Protein AF-A0A3D2UQL1-F1 (afdb_monomer_lite)

Sequence (509 aa):
MKNFVKQFSIFEILLTITILGIHIQASLADAYTFPNYWFKRDDAYYYFKVAQNITEGYGSTFDGINSTNGYHPLWMLICIPIFALARFDVILPLRVLLVVISLMQATTAVLLYRLIKKHLSHAVAILAATFWSFNFYIHQTVYQMGLETPIAALAIVYLVYKLSQFEEIWRTEKVSLKQIAWLGFLSAIVMFSRLDLIFLAVIIGVWILFRGTPIRYLLPLDILIILISMTSSVILRVGFSAYNTTYASSAVEATVIAVIVKTLSLYFFFTYQHRANSILKNVLNIFYATIISSAITAGIYLLLLQIGVGENFPRSAFALDFGISLLLFTALRLTFHLFTNPGIRQAETPLVQFKSNIKTWFNEGLAFYGVLGGLLIIYMLFNHLAFGTSSPVSGQIKRWWGTLPNSAYERPTSDWHSYFGTGTTEITAWEPFTEIFWFSSNYLRPLLPGADKYDERFYAVIVIFTVFGFILFWFNKQKTTQKLTRLGFIPLIAGSGIQLLSYTATAYG

Radius of gyration: 24.31 Å; chains: 1; bounding box: 60×68×68 Å

Foldseek 3Di:
DPPPVVVDDPLLVVLLCVLLVVLLVLLPDDPVVNCVQFQVDVVLVQLLQQLLCCLVVLHRDNPSPAHFPQAQQVLSVVNNVLSNCCVPPVSRSVSVLSSVLSNLLSLLLRLQLVLCVVQHNNVVSSVVSCCCRPPPVNCVPQRRNNGLNSQLSSLVSVLLSLLLVVLVDVVPHPDDLVSLLVSLQSQLSNCSSPVLLVLLLVLVLQLVLQPPWLSNQQLLVLLLLLLCLQLVLQCVVPNPVCLLQANLVLSVVLSVLLSVLLVVLCLQLCLRWAPQDDLVSNLVSLLRSLVVSLVVSLVVQVVCVVVVNGGDGDSCSSVSSSVSSSVSSSVSSVLVNLLGDPPDGDPDRSVRVCVVCVVVSVSSSCSNCVSNVVVLVVQQVVCCVRNVGSDGPNQVVQLVQLNDPDHPDAHADRDDCQLQLLDDPHRVLCPPVNVVLLVVLVVCCVVPPDPVCSVVSSVVSVVVVVVVVVVVCSVVSVSNVSSCSSSVVSSVVSSSSVSSNVQNSSSGD

Structure (mmCIF, N/CA/C/O backbone):
data_AF-A0A3D2UQL1-F1
#
_entry.id   AF-A0A3D2UQL1-F1
#
loop_
_atom_site.group_PDB
_atom_site.id
_atom_site.type_symbol
_atom_site.label_atom_id
_atom_site.label_alt_id
_atom_site.label_comp_id
_atom_site.label_asym_id
_atom_site.label_entity_id
_atom_site.label_seq_id
_atom_site.pdbx_PDB_ins_code
_atom_site.Cartn_x
_atom_site.Cartn_y
_atom_site.Cartn_z
_atom_site.occupancy
_atom_site.B_iso_or_equiv
_atom_site.auth_seq_id
_atom_site.auth_comp_id
_atom_site.auth_asym_id
_atom_site.auth_atom_id
_atom_site.pdbx_PDB_model_num
ATOM 1 N N . MET A 1 1 ? -11.009 -37.629 -14.830 1.00 40.75 1 MET A N 1
ATOM 2 C CA . MET A 1 1 ? -10.812 -36.206 -15.191 1.00 40.75 1 MET A CA 1
ATOM 3 C C . MET A 1 1 ? -12.145 -35.471 -15.081 1.00 40.75 1 MET A C 1
ATOM 5 O O . MET A 1 1 ? -13.013 -35.686 -15.913 1.00 40.75 1 MET A O 1
ATOM 9 N N . LYS A 1 2 ? -12.364 -34.655 -14.038 1.00 40.00 2 LYS A N 1
ATOM 10 C CA . LYS A 1 2 ? -13.497 -33.707 -14.027 1.00 40.00 2 LYS A CA 1
ATOM 11 C C . LYS A 1 2 ? -13.265 -32.716 -15.175 1.00 40.00 2 LYS A C 1
ATOM 13 O O . LYS A 1 2 ? -12.179 -32.150 -15.227 1.00 40.00 2 LYS A O 1
ATOM 18 N N . ASN A 1 3 ? -14.233 -32.542 -16.081 1.00 44.03 3 ASN A N 1
ATOM 19 C CA . ASN A 1 3 ? -14.129 -31.635 -17.234 1.00 44.03 3 ASN A CA 1
ATOM 20 C C . ASN A 1 3 ? -13.579 -30.266 -16.809 1.00 44.03 3 ASN A C 1
ATOM 22 O O . ASN A 1 3 ? -14.280 -29.502 -16.147 1.00 44.03 3 ASN A O 1
ATOM 26 N N . PHE A 1 4 ? -12.343 -29.965 -17.210 1.00 50.16 4 PHE A N 1
ATOM 27 C CA . PHE A 1 4 ? -11.641 -28.709 -16.924 1.00 50.16 4 PHE A CA 1
ATOM 28 C C . PHE A 1 4 ? -12.469 -27.485 -17.358 1.00 50.16 4 PHE A C 1
ATOM 30 O O . PHE A 1 4 ? -12.540 -26.485 -16.651 1.00 50.16 4 PHE A O 1
ATOM 37 N N . VAL A 1 5 ? -13.230 -27.629 -18.448 1.00 49.44 5 VAL A N 1
ATOM 38 C CA . VAL A 1 5 ? -14.139 -26.607 -18.992 1.00 49.44 5 VAL A CA 1
ATOM 39 C C . VAL A 1 5 ? -15.311 -26.277 -18.053 1.00 49.44 5 VAL A C 1
ATOM 41 O O . VAL A 1 5 ? -15.760 -25.139 -18.028 1.00 49.44 5 VAL A O 1
ATOM 44 N N . LYS A 1 6 ? -15.780 -27.208 -17.202 1.00 53.53 6 LYS A N 1
ATOM 45 C CA . LYS A 1 6 ? -16.869 -26.922 -16.239 1.00 53.53 6 LYS A CA 1
ATOM 46 C C . LYS A 1 6 ? -16.432 -26.028 -15.069 1.00 53.53 6 LYS A C 1
ATOM 48 O O . LYS A 1 6 ? -17.283 -25.621 -14.283 1.00 53.53 6 LYS A O 1
ATOM 53 N N . GLN A 1 7 ? -15.134 -25.749 -14.917 1.00 69.06 7 GLN A N 1
ATOM 54 C CA . GLN A 1 7 ? -14.621 -24.893 -13.842 1.00 69.06 7 GLN A CA 1
ATOM 55 C C . GLN A 1 7 ? -14.638 -23.398 -14.189 1.00 69.06 7 GLN A C 1
ATOM 57 O O . GLN A 1 7 ? -14.557 -22.579 -13.275 1.00 69.06 7 GLN A O 1
ATOM 62 N N . PHE A 1 8 ? -14.761 -23.039 -15.469 1.00 78.88 8 PHE A N 1
ATOM 63 C CA . PHE A 1 8 ? -14.737 -21.652 -15.934 1.00 78.88 8 PHE A CA 1
ATOM 64 C C . PHE A 1 8 ? -16.115 -21.239 -16.445 1.00 78.88 8 PHE A C 1
ATOM 66 O O . PHE A 1 8 ? -16.754 -21.967 -17.204 1.00 78.88 8 PHE A O 1
ATOM 73 N N . SER A 1 9 ? -16.593 -20.064 -16.031 1.00 87.94 9 SER A N 1
ATOM 74 C CA . SER A 1 9 ? -17.793 -19.487 -16.641 1.00 87.94 9 SER A CA 1
ATOM 75 C C . SER A 1 9 ? -17.505 -18.999 -18.065 1.00 87.94 9 SER A C 1
ATOM 77 O O . SER A 1 9 ? -16.378 -18.625 -18.382 1.00 87.94 9 SER A O 1
ATOM 79 N N . ILE A 1 10 ? -18.534 -18.954 -18.921 1.00 92.69 10 ILE A N 1
ATOM 80 C CA . ILE A 1 10 ? -18.420 -18.413 -20.290 1.00 92.69 10 ILE A CA 1
ATOM 81 C C . ILE A 1 10 ? -17.827 -16.997 -20.262 1.00 92.69 10 ILE A C 1
ATOM 83 O O . ILE A 1 10 ? -16.963 -16.676 -21.070 1.00 92.69 10 ILE A O 1
ATOM 87 N N . PHE A 1 11 ? -18.226 -16.184 -19.279 1.00 94.56 11 PHE A N 1
ATOM 88 C CA . PHE A 1 11 ? -17.666 -14.851 -19.067 1.00 94.56 11 PHE A CA 1
ATOM 89 C C . PHE A 1 11 ? -16.145 -14.869 -18.845 1.00 94.56 11 PHE A C 1
ATOM 91 O O . PHE A 1 11 ? -15.446 -14.072 -19.456 1.00 94.56 11 PHE A O 1
ATOM 98 N N . GLU A 1 12 ? -15.613 -15.783 -18.023 1.00 95.25 12 GLU A N 1
ATOM 99 C CA . GLU A 1 12 ? -14.162 -15.884 -17.775 1.00 95.25 12 GLU A CA 1
ATOM 100 C C . GLU A 1 12 ? -13.383 -16.233 -19.045 1.00 95.25 12 GLU A C 1
ATOM 102 O O . GLU A 1 12 ? -12.318 -15.665 -19.294 1.00 95.25 12 GLU A O 1
ATOM 107 N N . ILE A 1 13 ? -13.926 -17.153 -19.847 1.00 95.88 13 ILE A N 1
ATOM 108 C CA . ILE A 1 13 ? -13.324 -17.582 -21.112 1.00 95.88 13 ILE A CA 1
ATOM 109 C C . ILE A 1 13 ? -13.318 -16.417 -22.103 1.00 95.88 13 ILE A C 1
ATOM 111 O O . ILE A 1 13 ? -12.262 -16.079 -22.630 1.00 95.88 13 ILE A O 1
ATOM 115 N N . LEU A 1 14 ? -14.469 -15.771 -22.313 1.00 97.00 14 LEU A N 1
ATOM 116 C CA . LEU A 1 14 ? -14.586 -14.632 -23.225 1.00 97.00 14 LEU A CA 1
ATOM 117 C C . LEU A 1 14 ? -13.691 -13.468 -22.794 1.00 97.00 14 LEU A C 1
ATOM 119 O O . LEU A 1 14 ? -12.970 -12.929 -23.623 1.00 97.00 14 LEU A O 1
ATOM 123 N N . LEU A 1 15 ? -13.677 -13.120 -21.504 1.00 96.88 15 LEU A N 1
ATOM 124 C CA . LEU A 1 15 ? -12.827 -12.051 -20.980 1.00 96.88 15 LEU A CA 1
ATOM 125 C C . LEU A 1 15 ? -11.344 -12.339 -21.244 1.00 96.88 15 LEU A C 1
ATOM 127 O O . LEU A 1 15 ? -10.620 -11.469 -21.720 1.00 96.88 15 LEU A O 1
ATOM 131 N N . THR A 1 16 ? -10.908 -13.573 -20.982 1.00 97.50 16 THR A N 1
ATOM 132 C CA . THR A 1 16 ? -9.519 -13.996 -21.201 1.00 97.50 16 THR A CA 1
ATOM 133 C C . THR A 1 16 ? -9.155 -13.955 -22.682 1.00 97.50 16 THR A C 1
ATOM 135 O O . THR A 1 16 ? -8.128 -13.383 -23.034 1.00 97.50 16 THR A O 1
ATOM 138 N N . ILE A 1 17 ? -10.000 -14.506 -23.559 1.00 97.56 17 ILE A N 1
ATOM 139 C CA . ILE A 1 17 ? -9.768 -14.494 -25.010 1.00 97.56 17 ILE A CA 1
ATOM 140 C C . ILE A 1 17 ? -9.691 -13.058 -25.533 1.00 97.56 17 ILE A C 1
ATOM 142 O O . ILE A 1 17 ? -8.795 -12.758 -26.313 1.00 97.56 17 ILE A O 1
ATOM 146 N N . THR A 1 18 ? -10.572 -12.161 -25.083 1.00 97.75 18 THR A N 1
ATOM 147 C CA . THR A 1 18 ? -10.558 -10.754 -25.505 1.00 97.75 18 THR A CA 1
ATOM 148 C C . THR A 1 18 ? -9.273 -10.048 -25.077 1.00 97.75 18 THR A C 1
ATOM 150 O O . THR A 1 18 ? -8.628 -9.414 -25.909 1.00 97.75 18 THR A O 1
ATOM 153 N N . ILE A 1 19 ? -8.860 -10.184 -23.808 1.00 97.50 19 ILE A N 1
ATOM 154 C CA . ILE A 1 19 ? -7.620 -9.570 -23.306 1.00 97.50 19 ILE A CA 1
ATOM 155 C C . ILE A 1 19 ? -6.417 -10.096 -24.094 1.00 97.50 19 ILE A C 1
ATOM 157 O O . ILE A 1 19 ? -5.644 -9.303 -24.630 1.00 97.50 19 ILE A O 1
ATOM 161 N N . LEU A 1 20 ? -6.278 -11.420 -24.208 1.00 97.50 20 LEU A N 1
ATOM 162 C CA . LEU A 1 20 ? -5.158 -12.033 -24.922 1.00 97.50 20 LEU A CA 1
ATOM 163 C C . LEU A 1 20 ? -5.172 -11.672 -26.409 1.00 97.50 20 LEU A C 1
ATOM 165 O O . LEU A 1 20 ? -4.126 -11.355 -26.955 1.00 97.50 20 LEU A O 1
ATOM 169 N N . GLY A 1 21 ? -6.337 -11.661 -27.057 1.00 97.06 21 GLY A N 1
ATOM 170 C CA . GLY A 1 21 ? -6.474 -11.316 -28.471 1.00 97.06 21 GLY A CA 1
ATOM 171 C C . GLY A 1 21 ? -5.978 -9.905 -28.783 1.00 97.06 21 GLY A C 1
ATOM 172 O O . GLY A 1 21 ? -5.185 -9.736 -29.707 1.00 97.06 21 GLY A O 1
ATOM 173 N N . ILE A 1 22 ? -6.369 -8.913 -27.973 1.00 94.81 22 ILE A N 1
ATOM 174 C CA . ILE A 1 22 ? -5.918 -7.518 -28.121 1.00 94.81 22 ILE A CA 1
ATOM 175 C C . ILE A 1 22 ? -4.392 -7.421 -27.968 1.00 94.81 22 ILE A C 1
ATOM 177 O O . ILE A 1 22 ? -3.718 -6.796 -28.785 1.00 94.81 22 ILE A O 1
ATOM 181 N N . HIS A 1 23 ? -3.828 -8.067 -26.946 1.00 95.38 23 HIS A N 1
ATOM 182 C CA . HIS A 1 23 ? -2.392 -7.990 -26.667 1.00 95.38 23 HIS A CA 1
ATOM 183 C C . HIS A 1 23 ? -1.550 -8.780 -27.666 1.00 95.38 23 HIS A C 1
ATOM 185 O O . HIS A 1 23 ? -0.476 -8.326 -28.046 1.00 95.38 23 HIS A O 1
ATOM 191 N N . ILE A 1 24 ? -2.034 -9.934 -28.132 1.00 95.62 24 ILE A N 1
ATOM 192 C CA . ILE A 1 24 ? -1.374 -10.717 -29.179 1.00 95.62 24 ILE A CA 1
ATOM 193 C C . ILE A 1 24 ? -1.373 -9.918 -30.480 1.00 95.62 24 ILE A C 1
ATOM 195 O O . ILE A 1 24 ? -0.317 -9.785 -31.091 1.00 95.62 24 ILE A O 1
ATOM 199 N N . GLN A 1 25 ? -2.501 -9.313 -30.868 1.00 94.75 25 GLN A N 1
ATOM 200 C CA . GLN A 1 25 ? -2.554 -8.432 -32.035 1.00 94.75 25 GLN A CA 1
ATOM 201 C C . GLN A 1 25 ? -1.548 -7.278 -31.901 1.00 94.75 25 GLN A C 1
ATOM 203 O O . GLN A 1 25 ? -0.772 -7.033 -32.823 1.00 94.75 25 GLN A O 1
ATOM 208 N N . ALA A 1 26 ? -1.509 -6.608 -30.746 1.00 93.19 26 ALA A N 1
ATOM 209 C CA . ALA A 1 26 ? -0.534 -5.554 -30.483 1.00 93.19 26 ALA A CA 1
ATOM 210 C C . ALA A 1 26 ? 0.912 -6.074 -30.561 1.00 93.19 26 ALA A C 1
ATOM 212 O O . ALA A 1 26 ? 1.758 -5.433 -31.176 1.00 93.19 26 ALA A O 1
ATOM 213 N N . SER A 1 27 ? 1.188 -7.267 -30.025 1.00 93.50 27 SER A N 1
ATOM 214 C CA . SER A 1 27 ? 2.505 -7.917 -30.079 1.00 93.50 27 SER A CA 1
ATOM 215 C C . SER A 1 27 ? 2.946 -8.294 -31.489 1.00 93.50 27 SER A C 1
ATOM 217 O O . SER A 1 27 ? 4.121 -8.581 -31.674 1.00 93.50 27 SER A O 1
ATOM 219 N N . LEU A 1 28 ? 2.039 -8.305 -32.472 1.00 93.69 28 LEU A N 1
ATOM 220 C CA . LEU A 1 28 ? 2.313 -8.582 -33.883 1.00 93.69 28 LEU A CA 1
ATOM 221 C C . LEU A 1 28 ? 2.521 -7.307 -34.716 1.00 93.69 28 LEU A C 1
ATOM 223 O O . LEU A 1 28 ? 2.879 -7.418 -35.886 1.00 93.69 28 LEU A O 1
ATOM 227 N N . ALA A 1 29 ? 2.371 -6.112 -34.128 1.00 92.69 29 ALA A N 1
ATOM 228 C CA . ALA A 1 29 ? 2.650 -4.845 -34.806 1.00 92.69 29 ALA A CA 1
ATOM 229 C C . ALA A 1 29 ? 4.095 -4.777 -35.335 1.00 92.69 29 ALA A C 1
ATOM 231 O O . ALA A 1 29 ? 4.982 -5.503 -34.872 1.00 92.69 29 ALA A O 1
ATOM 232 N N . ASP A 1 30 ? 4.347 -3.919 -36.321 1.00 91.94 30 ASP A N 1
ATOM 233 C CA . ASP A 1 30 ? 5.688 -3.755 -36.876 1.00 91.94 30 ASP A CA 1
ATOM 234 C C . ASP A 1 30 ? 6.673 -3.201 -35.826 1.00 91.94 30 ASP A C 1
ATOM 236 O O . ASP A 1 30 ? 6.288 -2.605 -34.816 1.00 91.94 30 ASP A O 1
ATOM 240 N N . ALA A 1 31 ? 7.964 -3.435 -36.060 1.00 87.50 31 ALA A N 1
ATOM 241 C CA . ALA A 1 31 ? 9.033 -3.088 -35.126 1.00 87.50 31 ALA A CA 1
ATOM 242 C C . ALA A 1 31 ? 9.153 -1.581 -34.840 1.00 87.50 31 ALA A C 1
ATOM 244 O O . ALA A 1 31 ? 9.694 -1.215 -33.800 1.00 87.50 31 ALA A O 1
ATOM 245 N N . TYR A 1 32 ? 8.652 -0.720 -35.730 1.00 86.12 32 TYR A N 1
ATOM 246 C CA . TYR A 1 32 ? 8.665 0.726 -35.536 1.00 86.12 32 TYR A CA 1
ATOM 247 C C . TYR A 1 32 ? 7.460 1.175 -34.704 1.00 86.12 32 TYR A C 1
ATOM 249 O O . TYR A 1 32 ? 7.600 1.915 -33.734 1.00 86.12 32 TYR A O 1
ATOM 257 N N . THR A 1 33 ? 6.265 0.695 -35.033 1.00 86.75 33 THR A N 1
ATOM 258 C CA . THR A 1 33 ? 5.026 1.058 -34.336 1.00 86.75 33 THR A CA 1
ATOM 259 C C . THR A 1 33 ? 4.985 0.522 -32.909 1.00 86.75 33 THR A C 1
ATOM 261 O O . THR A 1 33 ? 4.559 1.227 -31.999 1.00 86.75 33 THR A O 1
ATOM 264 N N . PHE A 1 34 ? 5.438 -0.710 -32.681 1.00 89.75 34 PHE A N 1
ATOM 265 C CA . PHE A 1 34 ? 5.281 -1.385 -31.395 1.00 89.75 34 PHE A CA 1
ATOM 266 C C . PHE A 1 34 ? 5.810 -0.586 -30.178 1.00 89.75 34 PHE A C 1
ATOM 268 O O . PHE A 1 34 ? 4.998 -0.237 -29.311 1.00 89.75 34 PHE A O 1
ATOM 275 N N . PRO A 1 35 ? 7.109 -0.225 -30.104 1.00 84.94 35 PRO A N 1
ATOM 276 C CA . PRO A 1 35 ? 7.663 0.506 -28.959 1.00 84.94 35 PRO A CA 1
ATOM 277 C C . PRO A 1 35 ? 7.168 1.961 -28.872 1.00 84.94 35 PRO A C 1
ATOM 279 O O . PRO A 1 35 ? 7.261 2.594 -27.825 1.00 84.94 35 PRO A O 1
ATOM 282 N N . ASN A 1 36 ? 6.597 2.498 -29.956 1.00 85.19 36 ASN A N 1
ATOM 283 C CA . ASN A 1 36 ? 5.980 3.824 -29.961 1.00 85.19 36 ASN A CA 1
ATOM 284 C C . ASN A 1 36 ? 4.598 3.845 -29.296 1.00 85.19 36 ASN A C 1
ATOM 286 O O . ASN A 1 36 ? 4.101 4.922 -28.975 1.00 85.19 36 ASN A O 1
ATOM 290 N N . TYR A 1 37 ? 3.959 2.691 -29.076 1.00 88.75 37 TYR A N 1
ATOM 291 C CA . TYR A 1 37 ? 2.676 2.591 -28.368 1.00 88.75 37 TYR A CA 1
ATOM 292 C C . TYR A 1 37 ? 2.784 1.850 -27.031 1.00 88.75 37 TYR A C 1
ATOM 294 O O . TYR A 1 37 ? 2.046 2.188 -26.104 1.00 88.75 37 TYR A O 1
ATOM 302 N N . TRP A 1 38 ? 3.716 0.905 -26.914 1.00 91.50 38 TRP A N 1
ATOM 303 C CA . TRP A 1 38 ? 3.960 0.091 -25.724 1.00 91.50 38 TRP A CA 1
ATOM 304 C C . TRP A 1 38 ? 5.340 0.357 -25.143 1.00 91.50 38 TRP A C 1
ATOM 306 O O . TRP A 1 38 ? 6.276 0.629 -25.882 1.00 91.50 38 TRP A O 1
ATOM 316 N N . PHE A 1 39 ? 5.475 0.245 -23.820 1.00 91.50 39 PHE A N 1
ATOM 317 C CA . PHE A 1 39 ? 6.751 0.447 -23.124 1.00 91.50 39 PHE A CA 1
ATOM 318 C C . PHE A 1 39 ? 7.359 1.833 -23.381 1.00 91.50 39 PHE A C 1
ATOM 320 O O . PHE A 1 39 ? 8.566 1.981 -23.489 1.00 91.50 39 PHE A O 1
ATOM 327 N N . LYS A 1 40 ? 6.516 2.872 -23.466 1.00 85.81 40 LYS A N 1
ATOM 328 C CA . LYS A 1 40 ? 6.937 4.259 -23.744 1.00 85.81 40 LYS A CA 1
ATOM 329 C C . LYS A 1 40 ? 7.858 4.863 -22.685 1.00 85.81 40 LYS A C 1
ATOM 331 O O . LYS A 1 40 ? 8.518 5.861 -22.953 1.00 85.81 40 LYS A O 1
ATOM 336 N N . ARG A 1 41 ? 7.827 4.321 -21.468 1.00 82.88 41 ARG A N 1
ATOM 337 C CA . ARG A 1 41 ? 8.578 4.846 -20.333 1.00 82.88 41 ARG A CA 1
ATOM 338 C C . ARG A 1 41 ? 9.991 4.273 -20.358 1.00 82.88 41 ARG A C 1
ATOM 340 O O . ARG A 1 41 ? 10.172 3.057 -20.379 1.00 82.88 41 ARG A O 1
ATOM 347 N N . ASP A 1 42 ? 10.969 5.161 -20.341 1.00 83.06 42 ASP A N 1
ATOM 348 C CA . ASP A 1 42 ? 12.400 4.857 -20.322 1.00 83.06 42 ASP A CA 1
ATOM 349 C C . ASP A 1 42 ? 12.816 3.981 -19.130 1.00 83.06 42 ASP A C 1
ATOM 351 O O . ASP A 1 42 ? 13.636 3.079 -19.305 1.00 83.06 42 ASP A O 1
ATOM 355 N N . ASP A 1 43 ? 12.180 4.146 -17.963 1.00 85.88 43 ASP A N 1
ATOM 356 C CA . ASP A 1 43 ? 12.390 3.289 -16.784 1.00 85.88 43 ASP A CA 1
ATOM 357 C C . ASP A 1 43 ? 12.301 1.789 -17.108 1.00 85.88 43 ASP A C 1
ATOM 359 O O . ASP A 1 43 ? 13.026 0.984 -16.530 1.00 85.88 43 ASP A O 1
ATOM 363 N N . ALA A 1 44 ? 11.425 1.374 -18.027 1.00 92.12 44 ALA A N 1
ATOM 364 C CA . ALA A 1 44 ? 11.294 -0.039 -18.377 1.00 92.12 44 ALA A CA 1
ATOM 365 C C . ALA A 1 44 ? 12.538 -0.561 -19.107 1.00 92.12 44 ALA A C 1
ATOM 367 O O . ALA A 1 44 ? 13.005 -1.668 -18.837 1.00 92.12 44 ALA A O 1
ATOM 368 N N . TYR A 1 45 ? 13.145 0.266 -19.961 1.00 92.81 45 TYR A N 1
ATOM 369 C CA . TYR A 1 45 ? 14.372 -0.092 -20.671 1.00 92.81 45 TYR A CA 1
ATOM 370 C C . TYR A 1 45 ? 15.570 -0.247 -19.735 1.00 92.81 45 TYR A C 1
ATOM 372 O O . TYR A 1 45 ? 16.469 -1.034 -20.037 1.00 92.81 45 TYR A O 1
ATOM 380 N N . TYR A 1 46 ? 15.557 0.404 -18.569 1.00 93.19 46 TYR A N 1
ATOM 381 C CA . TYR A 1 46 ? 16.524 0.122 -17.512 1.00 93.19 46 TYR A CA 1
ATOM 382 C C . TYR A 1 46 ? 16.473 -1.348 -17.075 1.00 93.19 46 TYR A C 1
ATOM 384 O O . TYR A 1 46 ? 17.498 -2.032 -17.062 1.00 93.19 46 TYR A O 1
ATOM 392 N N . TYR A 1 47 ? 15.274 -1.870 -16.793 1.00 94.75 47 TYR A N 1
ATOM 393 C CA . TYR A 1 47 ? 15.087 -3.278 -16.431 1.00 94.75 47 TYR A CA 1
ATOM 394 C C . TYR A 1 47 ? 15.502 -4.206 -17.568 1.00 94.75 47 TYR A C 1
ATOM 396 O O . TYR A 1 47 ? 16.182 -5.205 -17.343 1.00 94.75 47 TYR A O 1
ATOM 404 N N . PHE A 1 48 ? 15.103 -3.867 -18.791 1.00 95.44 48 PHE A N 1
ATOM 405 C CA . PHE A 1 48 ? 15.347 -4.680 -19.978 1.00 95.44 48 PHE A CA 1
ATOM 406 C C . PHE A 1 48 ? 16.839 -4.813 -20.272 1.00 95.44 48 PHE A C 1
ATOM 408 O O . PHE A 1 48 ? 17.329 -5.919 -20.505 1.00 95.44 48 PHE A O 1
ATOM 415 N N . LYS A 1 49 ? 17.577 -3.700 -20.197 1.00 95.81 49 LYS A N 1
ATOM 416 C CA . LYS A 1 49 ? 19.018 -3.692 -20.438 1.00 95.81 49 LYS A CA 1
ATOM 417 C C . LYS A 1 49 ? 19.786 -4.418 -19.337 1.00 95.81 49 LYS A C 1
ATOM 419 O O . LYS A 1 49 ? 20.676 -5.205 -19.645 1.00 95.81 49 LYS A O 1
ATOM 424 N N . VAL A 1 50 ? 19.414 -4.226 -18.070 1.00 96.56 50 VAL A N 1
ATOM 425 C CA . VAL A 1 50 ? 20.024 -4.974 -16.959 1.00 96.56 50 VAL A CA 1
ATOM 426 C C . VAL A 1 50 ? 19.758 -6.476 -17.104 1.00 96.56 50 VAL A C 1
ATOM 428 O O . VAL A 1 50 ? 20.684 -7.274 -16.981 1.00 96.56 50 VAL A O 1
ATOM 431 N N . ALA A 1 51 ? 18.528 -6.875 -17.439 1.00 97.38 51 ALA A N 1
ATOM 432 C CA . ALA A 1 51 ? 18.182 -8.272 -17.690 1.00 97.38 51 ALA A CA 1
ATOM 433 C C . ALA A 1 51 ? 19.012 -8.874 -18.836 1.00 97.38 51 ALA A C 1
ATOM 435 O O . ALA A 1 51 ? 19.543 -9.974 -18.692 1.00 97.38 51 ALA A O 1
ATOM 436 N N . GLN A 1 52 ? 19.177 -8.140 -19.941 1.00 96.62 52 GLN A N 1
ATOM 437 C CA . GLN A 1 52 ? 20.045 -8.539 -21.048 1.00 96.62 52 GLN A CA 1
ATOM 438 C C . GLN A 1 52 ? 21.497 -8.731 -20.579 1.00 96.62 52 GLN A C 1
ATOM 440 O O . GLN A 1 52 ? 22.077 -9.792 -20.803 1.00 96.62 52 GLN A O 1
ATOM 445 N N . ASN A 1 53 ? 22.067 -7.752 -19.876 1.00 96.94 53 ASN A N 1
ATOM 446 C CA . ASN A 1 53 ? 23.457 -7.796 -19.418 1.00 96.94 53 ASN A CA 1
ATOM 447 C C . ASN A 1 53 ? 23.721 -8.968 -18.453 1.00 96.94 53 ASN A C 1
ATOM 449 O O . ASN A 1 53 ? 24.763 -9.620 -18.551 1.00 96.94 53 ASN A O 1
ATOM 453 N N . ILE A 1 54 ? 22.756 -9.305 -17.588 1.00 96.88 54 ILE A N 1
ATOM 454 C CA . ILE A 1 54 ? 22.824 -10.506 -16.741 1.00 96.88 54 ILE A CA 1
ATOM 455 C C . ILE A 1 54 ? 22.949 -11.765 -17.609 1.00 96.88 54 ILE A C 1
ATOM 457 O O . ILE A 1 54 ? 23.776 -12.630 -17.322 1.00 96.88 54 ILE A O 1
ATOM 461 N N . THR A 1 55 ? 22.158 -11.873 -18.681 1.00 96.62 55 THR A N 1
ATOM 462 C CA . THR A 1 55 ? 22.165 -13.055 -19.565 1.00 96.62 55 THR A CA 1
ATOM 463 C C . THR A 1 55 ? 23.412 -13.164 -20.436 1.00 96.62 55 THR A C 1
ATOM 465 O O . THR A 1 55 ? 23.798 -14.271 -20.807 1.00 96.62 55 THR A O 1
ATOM 468 N N . GLU A 1 56 ? 24.057 -12.037 -20.735 1.00 95.19 56 GLU A N 1
ATOM 469 C CA . GLU A 1 56 ? 25.304 -11.964 -21.504 1.00 95.19 56 GLU A CA 1
ATOM 470 C C . GLU A 1 56 ? 26.556 -12.161 -20.626 1.00 95.19 56 GLU A C 1
ATOM 472 O O . GLU A 1 56 ? 27.669 -12.229 -21.140 1.00 95.19 56 GLU A O 1
ATOM 477 N N . GLY A 1 57 ? 26.387 -12.316 -19.308 1.00 95.06 57 GLY A N 1
ATOM 478 C CA . GLY A 1 57 ? 27.479 -12.596 -18.372 1.00 95.06 57 GLY A CA 1
ATOM 479 C C . GLY A 1 57 ? 28.163 -11.354 -17.797 1.00 95.06 57 GLY A C 1
ATOM 480 O O . GLY A 1 57 ? 29.111 -11.494 -17.030 1.00 95.06 57 GLY A O 1
ATOM 481 N N . TYR A 1 58 ? 27.660 -10.151 -18.089 1.00 95.31 58 TYR A N 1
ATOM 482 C CA . TYR A 1 58 ? 28.163 -8.896 -17.513 1.00 95.31 58 TYR A CA 1
ATOM 483 C C . TYR A 1 58 ? 27.702 -8.666 -16.065 1.00 95.31 58 TYR A C 1
ATOM 485 O O . TYR A 1 58 ? 28.145 -7.730 -15.404 1.00 95.31 58 TYR A O 1
ATOM 493 N N . GLY A 1 59 ? 26.815 -9.523 -15.556 1.00 94.75 59 GLY A N 1
ATOM 494 C CA . GLY A 1 59 ? 26.224 -9.373 -14.234 1.00 94.75 59 GLY A CA 1
ATOM 495 C C . GLY A 1 59 ? 25.152 -8.286 -14.201 1.00 94.75 59 GLY A C 1
ATOM 496 O O . GLY A 1 59 ? 24.607 -7.880 -15.227 1.00 94.75 59 GLY A O 1
ATOM 497 N N . SER A 1 60 ? 24.800 -7.844 -12.995 1.00 96.31 60 SER A N 1
ATOM 498 C CA . SER A 1 60 ? 23.724 -6.876 -12.805 1.00 96.31 60 SER A CA 1
ATOM 499 C C . SER A 1 60 ? 24.226 -5.446 -12.977 1.00 96.31 60 SER A C 1
ATOM 501 O O . SER A 1 60 ? 24.654 -4.800 -12.024 1.00 96.31 60 SER A O 1
ATOM 503 N N . THR A 1 61 ? 24.195 -4.962 -14.214 1.00 95.44 61 THR A N 1
ATOM 504 C CA . THR A 1 61 ? 24.695 -3.641 -14.609 1.00 95.44 61 THR A CA 1
ATOM 505 C C . THR A 1 61 ? 23.872 -3.095 -15.769 1.00 95.44 61 THR A C 1
ATOM 507 O O . THR A 1 61 ? 23.366 -3.866 -16.583 1.00 95.44 61 THR A O 1
ATOM 510 N N . PHE A 1 62 ? 23.718 -1.773 -15.856 1.00 93.88 62 PHE A N 1
ATOM 511 C CA . PHE A 1 62 ? 23.092 -1.123 -17.013 1.00 93.88 62 PHE A CA 1
ATOM 512 C C . PHE A 1 62 ? 24.129 -0.768 -18.091 1.00 93.88 62 PHE A C 1
ATOM 514 O O . PHE A 1 62 ? 23.910 -1.024 -19.274 1.00 93.88 62 PHE A O 1
ATOM 521 N N . ASP A 1 63 ? 25.275 -0.229 -17.673 1.00 93.19 63 ASP A N 1
ATOM 522 C CA . ASP A 1 63 ? 26.339 0.324 -18.521 1.00 93.19 63 ASP A CA 1
ATOM 523 C C . ASP A 1 63 ? 27.538 -0.623 -18.725 1.00 93.19 63 ASP A C 1
ATOM 525 O O . ASP A 1 63 ? 28.436 -0.310 -19.501 1.00 93.19 63 ASP A O 1
ATOM 529 N N . GLY A 1 64 ? 27.566 -1.776 -18.049 1.00 93.31 64 GLY A N 1
ATOM 530 C CA . GLY A 1 64 ? 28.700 -2.706 -18.074 1.00 93.31 64 GLY A CA 1
ATOM 531 C C . GLY A 1 64 ? 29.823 -2.347 -17.097 1.00 93.31 64 GLY A C 1
ATOM 532 O O . GLY A 1 64 ? 30.809 -3.076 -17.019 1.00 93.31 64 GLY A O 1
ATOM 533 N N . ILE A 1 65 ? 29.691 -1.237 -16.364 1.00 92.06 65 ILE A N 1
ATOM 534 C CA . ILE A 1 65 ? 30.732 -0.678 -15.493 1.00 92.06 65 ILE A CA 1
ATOM 535 C C . ILE A 1 65 ? 30.246 -0.678 -14.044 1.00 92.06 65 ILE A C 1
ATOM 537 O O . ILE A 1 65 ? 30.906 -1.213 -13.156 1.00 92.06 65 ILE A O 1
ATOM 541 N N . ASN A 1 66 ? 29.074 -0.093 -13.803 1.00 91.25 66 ASN A N 1
ATOM 542 C CA . ASN A 1 66 ? 28.508 0.088 -12.477 1.00 91.25 66 ASN A CA 1
ATOM 543 C C . ASN A 1 66 ? 27.521 -1.038 -12.155 1.00 91.25 66 ASN A C 1
ATOM 545 O O . ASN A 1 66 ? 26.569 -1.294 -12.899 1.00 91.25 66 ASN A O 1
ATOM 549 N N . SER A 1 67 ? 27.736 -1.697 -11.016 1.00 92.75 67 SER A N 1
ATOM 550 C CA . SER A 1 67 ? 26.806 -2.695 -10.486 1.00 92.75 67 SER A CA 1
ATOM 551 C C . SER A 1 67 ? 25.531 -2.019 -9.978 1.00 92.75 67 SER A C 1
ATOM 553 O O . SER A 1 67 ? 25.585 -0.941 -9.385 1.00 92.75 67 SER A O 1
ATOM 555 N N . THR A 1 68 ? 24.374 -2.643 -10.192 1.00 92.88 68 THR A N 1
ATOM 556 C CA . THR A 1 68 ? 23.085 -2.094 -9.766 1.00 92.88 68 THR A CA 1
ATOM 557 C C . THR A 1 68 ? 22.099 -3.153 -9.297 1.00 92.88 68 THR A C 1
ATOM 559 O O . THR A 1 68 ? 22.001 -4.237 -9.861 1.00 92.88 68 THR A O 1
ATOM 562 N N . ASN A 1 69 ? 21.297 -2.785 -8.303 1.00 93.69 69 ASN A N 1
ATOM 563 C CA . ASN A 1 69 ? 20.111 -3.499 -7.838 1.00 93.69 69 ASN A CA 1
ATOM 564 C C . ASN A 1 69 ? 18.848 -2.623 -7.922 1.00 93.69 69 ASN A C 1
ATOM 566 O O . ASN A 1 69 ? 17.890 -2.845 -7.185 1.00 93.69 69 ASN A O 1
ATOM 570 N N . GLY A 1 70 ? 18.858 -1.587 -8.769 1.00 91.06 70 GLY A N 1
ATOM 571 C CA . GLY A 1 70 ? 17.817 -0.558 -8.880 1.00 91.06 70 GLY A CA 1
ATOM 572 C C . GLY A 1 70 ? 16.466 -1.026 -9.437 1.00 91.06 70 GLY A C 1
ATOM 573 O O . GLY A 1 70 ? 15.748 -0.221 -10.023 1.00 91.06 70 GLY A O 1
ATOM 574 N N . TYR A 1 71 ? 16.118 -2.299 -9.274 1.00 92.88 71 TYR A N 1
ATOM 575 C CA . TYR A 1 71 ? 14.944 -2.952 -9.837 1.00 92.88 71 TYR A CA 1
ATOM 576 C C . TYR A 1 71 ? 14.193 -3.780 -8.789 1.00 92.88 71 TYR A C 1
ATOM 578 O O . TYR A 1 71 ? 14.751 -4.217 -7.781 1.00 92.88 71 TYR A O 1
ATOM 586 N N . HIS A 1 72 ? 12.917 -4.062 -9.049 1.00 94.94 72 HIS A N 1
ATOM 587 C CA . HIS A 1 72 ? 12.143 -4.988 -8.227 1.00 94.94 72 HIS A CA 1
ATOM 588 C C . HIS A 1 72 ? 12.478 -6.460 -8.534 1.00 94.94 72 HIS A C 1
ATOM 590 O O . HIS A 1 72 ? 12.505 -6.859 -9.703 1.00 94.94 72 HIS A O 1
ATOM 596 N N . PRO A 1 73 ? 12.715 -7.296 -7.503 1.00 94.88 73 PRO A N 1
ATOM 597 C CA . PRO A 1 73 ? 13.351 -8.598 -7.685 1.00 94.88 73 PRO A CA 1
ATOM 598 C C . PRO A 1 73 ? 12.491 -9.604 -8.455 1.00 94.88 73 PRO A C 1
ATOM 600 O O . PRO A 1 73 ? 13.010 -10.249 -9.362 1.00 94.88 73 PRO A O 1
ATOM 603 N N . LEU A 1 74 ? 11.187 -9.737 -8.164 1.00 96.56 74 LEU A N 1
ATOM 604 C CA . LEU A 1 74 ? 10.357 -10.694 -8.918 1.00 96.56 74 LEU A CA 1
ATOM 605 C C . LEU A 1 74 ? 10.176 -10.285 -10.376 1.00 96.56 74 LEU A C 1
ATOM 607 O O . LEU A 1 74 ? 10.117 -11.155 -11.242 1.00 96.56 74 LEU A O 1
ATOM 611 N N . TRP A 1 75 ? 10.092 -8.982 -10.652 1.00 97.25 75 TRP A N 1
ATOM 612 C CA . TRP A 1 75 ? 9.988 -8.505 -12.024 1.00 97.25 75 TRP A CA 1
ATOM 613 C C . TRP A 1 75 ? 11.280 -8.767 -12.795 1.00 97.25 75 TRP A C 1
ATOM 615 O O . TRP A 1 75 ? 11.234 -9.342 -13.878 1.00 97.25 75 TRP A O 1
ATOM 625 N N . MET A 1 76 ? 12.440 -8.483 -12.194 1.00 97.19 76 MET A N 1
ATOM 626 C CA . MET A 1 76 ? 13.730 -8.792 -12.813 1.00 97.19 76 MET A CA 1
ATOM 627 C C . MET A 1 76 ? 13.904 -10.295 -13.086 1.00 97.19 76 MET A C 1
ATOM 629 O O . MET A 1 76 ? 14.361 -10.670 -14.163 1.00 97.19 76 MET A O 1
ATOM 633 N N . LEU A 1 77 ? 13.465 -11.169 -12.170 1.00 96.94 77 LEU A N 1
ATOM 634 C CA . LEU A 1 77 ? 13.478 -12.623 -12.389 1.00 96.94 77 LEU A CA 1
ATOM 635 C C . LEU A 1 77 ? 12.644 -13.064 -13.603 1.00 96.94 77 LEU A C 1
ATOM 637 O O . LEU A 1 77 ? 12.966 -14.077 -14.217 1.00 96.94 77 LEU A O 1
ATOM 641 N N . ILE A 1 78 ? 11.595 -12.318 -13.958 1.00 97.94 78 ILE A N 1
ATOM 642 C CA . ILE A 1 78 ? 10.797 -12.554 -15.170 1.00 97.94 78 ILE A CA 1
ATOM 643 C C . ILE A 1 78 ? 11.492 -11.969 -16.400 1.00 97.94 78 ILE A C 1
ATOM 645 O O . ILE A 1 78 ? 11.525 -12.616 -17.446 1.00 97.94 78 ILE A O 1
ATOM 649 N N . CYS A 1 79 ? 12.073 -10.774 -16.283 1.00 97.94 79 CYS A N 1
ATOM 650 C CA . CYS A 1 79 ? 12.775 -10.126 -17.385 1.00 97.94 79 CYS A CA 1
ATOM 651 C C . CYS A 1 79 ? 13.996 -10.931 -17.851 1.00 97.94 79 CYS A C 1
ATOM 653 O O . CYS A 1 79 ? 14.166 -11.086 -19.054 1.00 97.94 79 CYS A O 1
ATOM 655 N N . ILE A 1 80 ? 14.811 -11.488 -16.945 1.00 98.06 80 ILE A N 1
ATOM 656 C CA . ILE A 1 80 ? 16.048 -12.225 -17.284 1.00 98.06 80 ILE A CA 1
ATOM 657 C C . ILE A 1 80 ? 15.833 -13.289 -18.383 1.00 98.06 80 ILE A C 1
ATOM 659 O O . ILE A 1 80 ? 16.443 -13.172 -19.446 1.00 98.06 80 ILE A O 1
ATOM 663 N N . PRO A 1 81 ? 14.966 -14.308 -18.216 1.00 97.56 81 PRO A N 1
ATOM 664 C CA . PRO A 1 81 ? 14.786 -15.331 -19.246 1.00 97.56 81 PRO A CA 1
ATOM 665 C C . PRO A 1 81 ? 14.150 -14.793 -20.536 1.00 97.56 81 PRO A C 1
ATOM 667 O O . PRO A 1 81 ? 14.402 -15.345 -21.604 1.00 97.56 81 PRO A O 1
ATOM 670 N N . ILE A 1 82 ? 13.348 -13.725 -20.464 1.00 97.94 82 ILE A N 1
ATOM 671 C CA . ILE A 1 82 ? 12.720 -13.113 -21.644 1.00 97.94 82 ILE A CA 1
ATOM 672 C C . ILE A 1 82 ? 13.765 -12.353 -22.463 1.00 97.94 82 ILE A C 1
ATOM 674 O O . ILE A 1 82 ? 13.872 -12.561 -23.669 1.00 97.94 82 ILE A O 1
ATOM 678 N N . PHE A 1 83 ? 14.578 -11.516 -21.819 1.00 97.25 83 PHE A N 1
ATOM 679 C CA . PHE A 1 83 ? 15.588 -10.694 -22.486 1.00 97.25 83 PHE A CA 1
ATOM 680 C C . PHE A 1 83 ? 16.831 -11.474 -22.916 1.00 97.25 83 PHE A C 1
ATOM 682 O O . PHE A 1 83 ? 17.556 -11.006 -23.788 1.00 97.25 83 PHE A O 1
ATOM 689 N N . ALA A 1 84 ? 16.990 -12.724 -22.471 1.00 96.56 84 ALA A N 1
ATOM 690 C CA . ALA A 1 84 ? 17.911 -13.672 -23.098 1.00 96.56 84 ALA A CA 1
ATOM 691 C C . ALA A 1 84 ? 17.597 -13.923 -24.590 1.00 96.56 84 ALA A C 1
ATOM 693 O O . ALA A 1 84 ? 18.441 -14.452 -25.314 1.00 96.56 84 ALA A O 1
ATOM 694 N N . LEU A 1 85 ? 16.388 -13.594 -25.064 1.00 96.94 85 LEU A N 1
ATOM 695 C CA . LEU A 1 85 ? 16.004 -13.691 -26.476 1.00 96.94 85 LEU A CA 1
ATOM 696 C C . LEU A 1 85 ? 16.535 -12.527 -27.328 1.00 96.94 85 LEU A C 1
ATOM 698 O O . LEU A 1 85 ? 16.573 -12.659 -28.550 1.00 96.94 85 LEU A O 1
ATOM 702 N N . ALA A 1 86 ? 16.997 -11.433 -26.707 1.00 94.12 86 ALA A N 1
ATOM 703 C CA . ALA A 1 86 ? 17.510 -10.251 -27.406 1.00 94.12 86 ALA A CA 1
ATOM 704 C C . ALA A 1 86 ? 18.716 -10.560 -28.312 1.00 94.12 86 ALA A C 1
ATOM 706 O O . ALA A 1 86 ? 18.919 -9.886 -29.317 1.00 94.12 86 ALA A O 1
ATOM 707 N N . ARG A 1 87 ? 19.478 -11.621 -28.001 1.00 93.00 87 ARG A N 1
ATOM 708 C CA . ARG A 1 87 ? 20.591 -12.118 -28.833 1.00 93.00 87 ARG A CA 1
ATOM 709 C C . ARG A 1 87 ? 20.167 -12.625 -30.214 1.00 93.00 87 ARG A C 1
ATOM 711 O O . ARG A 1 87 ? 21.017 -12.764 -31.085 1.00 93.00 87 ARG A O 1
ATOM 718 N N . PHE A 1 88 ? 18.890 -12.970 -30.389 1.00 94.19 88 PHE A N 1
ATOM 719 C CA . PHE A 1 88 ? 18.346 -13.458 -31.659 1.00 94.19 88 PHE A CA 1
ATOM 720 C C . PHE A 1 88 ? 17.628 -12.346 -32.424 1.00 94.19 88 PHE A C 1
ATOM 722 O O . PHE A 1 88 ? 17.786 -12.236 -33.634 1.00 94.19 88 PHE A O 1
ATOM 729 N N . ASP A 1 89 ? 16.838 -11.537 -31.717 1.00 93.12 89 ASP A N 1
ATOM 730 C CA . ASP A 1 89 ? 16.077 -10.416 -32.264 1.00 93.12 89 ASP A CA 1
ATOM 731 C C . ASP A 1 89 ? 15.780 -9.426 -31.126 1.00 93.12 89 ASP A C 1
ATOM 733 O O . ASP A 1 89 ? 15.321 -9.823 -30.054 1.00 93.12 89 ASP A O 1
ATOM 737 N N . VAL A 1 90 ? 16.042 -8.136 -31.351 1.00 90.31 90 VAL A N 1
ATOM 738 C CA . VAL A 1 90 ? 15.929 -7.081 -30.326 1.00 90.31 90 VAL A CA 1
ATOM 739 C C . VAL A 1 90 ? 14.472 -6.811 -29.917 1.00 90.31 90 VAL A C 1
ATOM 741 O O . VAL A 1 90 ? 14.204 -6.411 -28.786 1.00 90.31 90 VAL A O 1
ATOM 744 N N . ILE A 1 91 ? 13.510 -7.050 -30.810 1.00 93.56 91 ILE A N 1
ATOM 745 C CA . ILE A 1 91 ? 12.080 -6.796 -30.597 1.00 93.56 91 ILE A CA 1
ATOM 746 C C . ILE A 1 91 ? 11.360 -8.029 -30.042 1.00 93.56 91 ILE A C 1
ATOM 748 O O . ILE A 1 91 ? 10.401 -7.888 -29.280 1.00 93.56 91 ILE A O 1
ATOM 752 N N . LEU A 1 92 ? 11.809 -9.241 -30.381 1.00 95.12 92 LEU A N 1
ATOM 753 C CA . LEU A 1 92 ? 11.248 -10.497 -29.870 1.00 95.12 92 LEU A CA 1
ATOM 754 C C . LEU A 1 92 ? 11.007 -10.524 -28.344 1.00 95.12 92 LEU A C 1
ATOM 756 O O . LEU A 1 92 ? 9.883 -10.859 -27.953 1.00 95.12 92 LEU A O 1
ATOM 760 N N . PRO A 1 93 ? 11.967 -10.162 -27.463 1.00 96.50 93 PRO A N 1
ATOM 761 C CA . PRO A 1 93 ? 11.730 -10.159 -26.019 1.00 96.50 93 PRO A CA 1
ATOM 762 C C . PRO A 1 93 ? 10.591 -9.218 -25.613 1.00 96.50 93 PRO A C 1
ATOM 764 O O . PRO A 1 93 ? 9.801 -9.569 -24.740 1.00 96.50 93 PRO A O 1
ATOM 767 N N . LEU A 1 94 ? 10.436 -8.069 -26.279 1.00 95.69 94 LEU A N 1
ATOM 768 C CA . LEU A 1 94 ? 9.352 -7.128 -25.993 1.00 95.69 94 LEU A CA 1
ATOM 769 C C . LEU A 1 94 ? 7.977 -7.719 -26.348 1.00 95.69 94 LEU A C 1
ATOM 771 O O . LEU A 1 94 ? 7.018 -7.568 -25.589 1.00 95.69 94 LEU A O 1
ATOM 775 N N . ARG A 1 95 ? 7.880 -8.444 -27.470 1.00 95.94 95 ARG A N 1
ATOM 776 C CA . ARG A 1 95 ? 6.643 -9.137 -27.878 1.00 95.94 95 ARG A CA 1
ATOM 777 C C . ARG A 1 95 ? 6.267 -10.225 -26.873 1.00 95.94 95 ARG A C 1
ATOM 779 O O . ARG A 1 95 ? 5.117 -10.300 -26.443 1.00 95.94 95 ARG A O 1
ATOM 786 N N . VAL A 1 96 ? 7.244 -11.034 -26.459 1.00 97.12 96 VAL A N 1
ATOM 787 C CA . VAL A 1 96 ? 7.052 -12.085 -25.446 1.00 97.12 96 VAL A CA 1
ATOM 788 C C . VAL A 1 96 ? 6.645 -11.476 -24.104 1.00 97.12 96 VAL A C 1
ATOM 790 O O . VAL A 1 96 ? 5.704 -11.962 -23.475 1.00 97.12 96 VAL A O 1
ATOM 793 N N . LEU A 1 97 ? 7.294 -10.386 -23.689 1.00 97.25 97 LEU A N 1
ATOM 794 C CA . LEU A 1 97 ? 6.959 -9.670 -22.462 1.00 97.25 97 LEU A CA 1
ATOM 795 C C . LEU A 1 97 ? 5.506 -9.190 -22.470 1.00 97.25 97 LEU A C 1
ATOM 797 O O . LEU A 1 97 ? 4.800 -9.381 -21.482 1.00 97.25 97 LEU A O 1
ATOM 801 N N . LEU A 1 98 ? 5.030 -8.631 -23.588 1.00 97.00 98 LEU A N 1
ATOM 802 C CA . LEU A 1 98 ? 3.642 -8.189 -23.711 1.00 97.00 98 LEU A CA 1
ATOM 803 C C . LEU A 1 98 ? 2.647 -9.346 -23.537 1.00 97.00 98 LEU A C 1
ATOM 805 O O . LEU A 1 98 ? 1.635 -9.196 -22.850 1.00 97.00 98 LEU A O 1
ATOM 809 N N . VAL A 1 99 ? 2.947 -10.521 -24.098 1.00 97.50 99 VAL A N 1
ATOM 810 C CA . VAL A 1 99 ? 2.119 -11.721 -23.903 1.00 97.50 99 VAL A CA 1
ATOM 811 C C . VAL A 1 99 ? 2.114 -12.144 -22.430 1.00 97.50 99 VAL A C 1
ATOM 813 O O . VAL A 1 99 ? 1.046 -12.416 -21.878 1.00 97.50 99 VAL A O 1
ATOM 816 N N . VAL A 1 100 ? 3.266 -12.133 -21.755 1.00 98.06 100 VAL A N 1
ATOM 817 C CA . VAL A 1 100 ? 3.359 -12.435 -20.315 1.00 98.06 100 VAL A CA 1
ATOM 818 C C . VAL A 1 100 ? 2.529 -11.451 -19.482 1.00 98.06 100 VAL A C 1
ATOM 820 O O . VAL A 1 100 ? 1.756 -11.878 -18.622 1.00 98.06 100 VAL A O 1
ATOM 823 N N . ILE A 1 101 ? 2.614 -10.152 -19.774 1.00 97.69 101 ILE A N 1
ATOM 824 C CA . ILE A 1 101 ? 1.806 -9.112 -19.121 1.00 97.69 101 ILE A CA 1
ATOM 825 C C . ILE A 1 101 ? 0.309 -9.357 -19.358 1.00 97.69 101 ILE A C 1
ATOM 827 O O . ILE A 1 101 ? -0.481 -9.290 -18.415 1.00 97.69 101 ILE A O 1
ATOM 831 N N . SER A 1 102 ? -0.090 -9.722 -20.579 1.00 97.12 102 SER A N 1
ATOM 832 C CA . SER A 1 102 ? -1.493 -10.004 -20.909 1.00 97.12 102 SER A CA 1
ATOM 833 C C . SER A 1 102 ? -2.054 -11.214 -20.150 1.00 97.12 102 SER A C 1
ATOM 835 O O . SER A 1 102 ? -3.199 -11.192 -19.691 1.00 97.12 102 SER A O 1
ATOM 837 N N . LEU A 1 103 ? -1.233 -12.248 -19.924 1.00 98.12 103 LEU A N 1
ATOM 838 C CA . LEU A 1 103 ? -1.596 -13.400 -19.096 1.00 98.12 103 LEU A CA 1
ATOM 839 C C . LEU A 1 103 ? -1.788 -12.991 -17.631 1.00 98.12 103 LEU A C 1
ATOM 841 O O . LEU A 1 103 ? -2.738 -13.442 -16.982 1.00 98.12 103 LEU A O 1
ATOM 845 N N . MET A 1 104 ? -0.926 -12.112 -17.110 1.00 98.19 104 MET A N 1
ATOM 846 C CA . MET A 1 104 ? -1.078 -11.559 -15.762 1.00 98.19 104 MET A CA 1
ATOM 847 C C . MET A 1 104 ? -2.351 -10.720 -15.644 1.00 98.19 104 MET A C 1
ATOM 849 O O . MET A 1 104 ? -3.091 -10.886 -14.672 1.00 98.19 104 MET A O 1
ATOM 853 N N . GLN A 1 105 ? -2.658 -9.878 -16.635 1.00 97.94 105 GLN A N 1
ATOM 854 C CA . GLN A 1 105 ? -3.890 -9.089 -16.671 1.00 97.94 105 GLN A CA 1
ATOM 855 C C . GLN A 1 105 ? -5.133 -9.981 -16.674 1.00 97.94 105 GLN A C 1
ATOM 857 O O . GLN A 1 105 ? -6.003 -9.817 -15.817 1.00 97.94 105 GLN A O 1
ATOM 862 N N . ALA A 1 106 ? -5.199 -10.958 -17.583 1.00 98.06 106 ALA A N 1
ATOM 863 C CA . ALA A 1 106 ? -6.326 -11.882 -17.676 1.00 98.06 106 ALA A CA 1
ATOM 864 C C . ALA A 1 106 ? -6.524 -12.664 -16.369 1.00 98.06 106 ALA A C 1
ATOM 866 O O . ALA A 1 106 ? -7.638 -12.746 -15.846 1.00 98.06 106 ALA A O 1
ATOM 867 N N . THR A 1 107 ? -5.435 -13.169 -15.782 1.00 98.06 107 THR A N 1
ATOM 868 C CA . THR A 1 107 ? -5.483 -13.884 -14.500 1.00 98.06 107 THR A CA 1
ATOM 869 C C . THR A 1 107 ? -5.976 -12.975 -13.374 1.00 98.06 107 THR A C 1
ATOM 871 O O . THR A 1 107 ? -6.841 -13.375 -12.594 1.00 98.06 107 THR A O 1
ATOM 874 N N . THR A 1 108 ? -5.482 -11.736 -13.313 1.00 98.31 108 THR A N 1
ATOM 875 C CA . THR A 1 108 ? -5.906 -10.737 -12.320 1.00 98.31 108 THR A CA 1
ATOM 876 C C . THR A 1 108 ? -7.403 -10.453 -12.439 1.00 98.31 108 THR A C 1
ATOM 878 O O . THR A 1 108 ? -8.129 -10.531 -11.447 1.00 98.31 108 THR A O 1
ATOM 881 N N . ALA A 1 109 ? -7.893 -10.214 -13.658 1.00 97.81 109 ALA A N 1
ATOM 882 C CA . ALA A 1 109 ? -9.299 -9.928 -13.921 1.00 97.81 109 ALA A CA 1
ATOM 883 C C . ALA A 1 109 ? -10.220 -11.109 -13.562 1.00 97.81 109 ALA A C 1
ATOM 885 O O . ALA A 1 109 ? -11.261 -10.922 -12.927 1.00 97.81 109 ALA A O 1
ATOM 886 N N . VAL A 1 110 ? -9.818 -12.342 -13.893 1.00 97.56 110 VAL A N 1
ATOM 887 C CA . VAL A 1 110 ? -10.563 -13.561 -13.533 1.00 97.56 110 VAL A CA 1
ATOM 888 C C . VAL A 1 110 ? -10.590 -13.774 -12.017 1.00 97.56 110 VAL A C 1
ATOM 890 O O . VAL A 1 110 ? -11.630 -14.140 -11.462 1.00 97.56 110 VAL A O 1
ATOM 893 N N . LEU A 1 111 ? -9.480 -13.530 -11.314 1.00 97.19 111 LEU A N 1
ATOM 894 C CA . LEU A 1 111 ? -9.440 -13.630 -9.853 1.00 97.19 111 LEU A CA 1
ATOM 895 C C . LEU A 1 111 ? -10.321 -12.569 -9.184 1.00 97.19 111 LEU A C 1
ATOM 897 O O . LEU A 1 111 ? -11.072 -12.914 -8.269 1.00 97.19 111 LEU A O 1
ATOM 901 N N . LEU A 1 112 ? -10.299 -11.322 -9.668 1.00 96.81 112 LEU A N 1
ATOM 902 C CA . LEU A 1 112 ? -11.196 -10.255 -9.206 1.00 96.81 112 LEU A CA 1
ATOM 903 C C . LEU A 1 112 ? -12.663 -10.628 -9.419 1.00 96.81 112 LEU A C 1
ATOM 905 O O . LEU A 1 112 ? -13.463 -10.546 -8.485 1.00 96.81 112 LEU A O 1
ATOM 909 N N . TYR A 1 113 ? -13.008 -11.120 -10.611 1.00 97.38 113 TYR A N 1
ATOM 910 C CA . TYR A 1 113 ? -14.346 -11.618 -10.912 1.00 97.38 113 TYR A CA 1
ATOM 911 C C . TYR A 1 113 ? -14.784 -12.694 -9.908 1.00 97.38 113 TYR A C 1
ATOM 913 O O . TYR A 1 113 ? -15.854 -12.593 -9.305 1.00 97.38 113 TYR A O 1
ATOM 921 N N . ARG A 1 114 ? -13.949 -13.716 -9.680 1.00 95.81 114 ARG A N 1
ATOM 922 C CA . ARG A 1 114 ? -14.256 -14.820 -8.755 1.00 95.81 114 ARG A CA 1
ATOM 923 C C . ARG A 1 114 ? -14.398 -14.338 -7.313 1.00 95.81 114 ARG A C 1
ATOM 925 O O . ARG A 1 114 ? -15.316 -14.774 -6.619 1.00 95.81 114 ARG A O 1
ATOM 932 N N . LEU A 1 115 ? -13.514 -13.444 -6.870 1.00 95.69 115 LEU A N 1
ATOM 933 C CA . LEU A 1 115 ? -13.540 -12.854 -5.534 1.00 95.69 115 LEU A CA 1
ATOM 934 C C . LEU A 1 115 ? -14.839 -12.075 -5.297 1.00 95.69 115 LEU A C 1
ATOM 936 O O . LEU A 1 115 ? -15.540 -12.308 -4.313 1.00 95.69 115 LEU A O 1
ATOM 940 N N . ILE A 1 116 ? -15.181 -11.181 -6.223 1.00 95.75 116 ILE A N 1
ATOM 941 C CA . ILE A 1 116 ? -16.343 -10.299 -6.106 1.00 95.75 116 ILE A CA 1
ATOM 942 C C . ILE A 1 116 ? -17.636 -11.099 -6.241 1.00 95.75 116 ILE A C 1
ATOM 944 O O . ILE A 1 116 ? -18.540 -10.930 -5.427 1.00 95.75 116 ILE A O 1
ATOM 948 N N . LYS A 1 117 ? -17.714 -12.039 -7.191 1.00 95.38 117 LYS A N 1
ATOM 949 C CA . LYS A 1 117 ? -18.890 -12.905 -7.382 1.00 95.38 117 LYS A CA 1
ATOM 950 C C . LYS A 1 117 ? -19.231 -13.702 -6.125 1.00 95.38 117 LYS A C 1
ATOM 952 O O . LYS A 1 117 ? -20.405 -13.935 -5.863 1.00 95.38 117 LYS A O 1
ATOM 957 N N . LYS A 1 118 ? -18.219 -14.123 -5.360 1.00 93.38 118 LYS A N 1
ATOM 958 C CA . LYS A 1 118 ? -18.404 -14.915 -4.138 1.00 93.38 118 LYS A CA 1
ATOM 959 C C . LYS A 1 118 ? -19.093 -14.133 -3.014 1.00 93.38 118 LYS A C 1
ATOM 961 O O . LYS A 1 118 ? -19.859 -14.720 -2.256 1.00 93.38 118 LYS A O 1
ATOM 966 N N . HIS A 1 119 ? -18.827 -12.829 -2.897 1.00 92.44 119 HIS A N 1
ATOM 967 C CA . HIS A 1 119 ? -19.284 -12.010 -1.758 1.00 92.44 119 HIS A CA 1
ATOM 968 C C . HIS A 1 119 ? -20.334 -10.959 -2.114 1.00 92.44 119 HIS A C 1
ATOM 970 O O . HIS A 1 119 ? -21.038 -10.457 -1.234 1.00 92.44 119 HIS A O 1
ATOM 976 N N . LEU A 1 120 ? -20.432 -10.602 -3.389 1.00 92.50 120 LEU A N 1
ATOM 977 C CA . LEU A 1 120 ? -21.360 -9.618 -3.932 1.00 92.50 120 LEU A CA 1
ATOM 978 C C . LEU A 1 120 ? -22.295 -10.305 -4.937 1.00 92.50 120 LEU A C 1
ATOM 980 O O . LEU A 1 120 ? -22.743 -11.421 -4.690 1.00 92.50 120 LEU A O 1
ATOM 984 N N . SER A 1 121 ? -22.674 -9.625 -6.017 1.00 93.38 121 SER A N 1
ATOM 985 C CA . SER A 1 121 ? -23.536 -10.186 -7.057 1.00 93.38 121 SER A CA 1
ATOM 986 C C . SER A 1 121 ? -22.738 -10.509 -8.317 1.00 93.38 121 SER A C 1
ATOM 988 O O . SER A 1 121 ? -21.660 -9.964 -8.558 1.00 93.38 121 SER A O 1
ATOM 990 N N . HIS A 1 122 ? -23.300 -11.379 -9.155 1.00 94.94 122 HIS A N 1
ATOM 991 C CA . HIS A 1 122 ? -22.724 -11.707 -10.456 1.00 94.94 122 HIS A CA 1
ATOM 992 C C . HIS A 1 122 ? -22.560 -10.467 -11.350 1.00 94.94 122 HIS A C 1
ATOM 994 O O . HIS A 1 122 ? -21.513 -10.306 -11.968 1.00 94.94 122 HIS A O 1
ATOM 1000 N N . ALA A 1 123 ? -23.548 -9.565 -11.355 1.00 96.38 123 ALA A N 1
ATOM 1001 C CA . ALA A 1 123 ? -23.493 -8.320 -12.120 1.00 96.38 123 ALA A CA 1
ATOM 1002 C C . ALA A 1 123 ? -22.346 -7.408 -11.656 1.00 96.38 123 ALA A C 1
ATOM 1004 O O . ALA A 1 123 ? -21.568 -6.935 -12.478 1.00 96.38 123 ALA A O 1
ATOM 1005 N N . VAL A 1 124 ? -22.179 -7.225 -10.341 1.00 95.44 124 VAL A N 1
ATOM 1006 C CA . VAL A 1 124 ? -21.082 -6.408 -9.790 1.00 95.44 124 VAL A CA 1
ATOM 1007 C C . VAL A 1 124 ? -19.720 -7.025 -10.115 1.00 95.44 124 VAL A C 1
ATOM 1009 O O . VAL A 1 124 ? -18.777 -6.301 -10.416 1.00 95.44 124 VAL A O 1
ATOM 1012 N N . ALA A 1 125 ? -19.617 -8.356 -10.120 1.00 96.38 125 ALA A N 1
ATOM 1013 C CA . ALA A 1 125 ? -18.392 -9.049 -10.508 1.00 96.38 125 ALA A CA 1
ATOM 1014 C C . ALA A 1 125 ? -18.028 -8.838 -11.983 1.00 96.38 125 ALA A C 1
ATOM 1016 O O . ALA A 1 125 ? -16.861 -8.603 -12.287 1.00 96.38 125 ALA A O 1
ATOM 1017 N N . ILE A 1 126 ? -19.015 -8.904 -12.886 1.00 97.06 126 ILE A N 1
ATOM 1018 C CA . ILE A 1 126 ? -18.819 -8.618 -14.315 1.00 97.06 126 ILE A CA 1
ATOM 1019 C C . ILE A 1 126 ? -18.360 -7.172 -14.500 1.00 97.06 126 ILE A C 1
ATOM 1021 O O . ILE A 1 126 ? -17.360 -6.939 -15.176 1.00 97.06 126 ILE A O 1
ATOM 1025 N N . LEU A 1 127 ? -19.048 -6.215 -13.868 1.00 96.88 127 LEU A N 1
ATOM 1026 C CA . LEU A 1 127 ? -18.711 -4.795 -13.965 1.00 96.88 127 LEU A CA 1
ATOM 1027 C C . LEU A 1 127 ? -17.295 -4.517 -13.460 1.00 96.88 127 LEU A C 1
ATOM 1029 O O . LEU A 1 127 ? -16.519 -3.885 -14.164 1.00 96.88 127 LEU A O 1
ATOM 1033 N N . ALA A 1 128 ? -16.927 -5.039 -12.289 1.00 95.44 128 ALA A N 1
ATOM 1034 C CA . ALA A 1 128 ? -15.606 -4.817 -11.714 1.00 95.44 128 ALA A CA 1
ATOM 1035 C C . ALA A 1 128 ? -14.477 -5.433 -12.555 1.00 95.44 128 ALA A C 1
ATOM 1037 O O . ALA A 1 128 ? -13.450 -4.793 -12.763 1.00 95.44 128 ALA A O 1
ATOM 1038 N N . ALA A 1 129 ? -14.663 -6.653 -13.071 1.00 96.88 129 ALA A N 1
ATOM 1039 C CA . ALA A 1 129 ? -13.659 -7.300 -13.914 1.00 96.88 129 ALA A CA 1
ATOM 1040 C C . ALA A 1 129 ? -13.522 -6.615 -15.282 1.00 96.88 129 ALA A C 1
ATOM 1042 O O . ALA A 1 129 ? -12.409 -6.458 -15.778 1.00 96.88 129 ALA A O 1
ATOM 1043 N N . THR A 1 130 ? -14.634 -6.162 -15.867 1.00 96.75 130 THR A N 1
ATOM 1044 C CA . THR A 1 130 ? -14.644 -5.395 -17.125 1.00 96.75 130 THR A CA 1
ATOM 1045 C C . THR A 1 130 ? -13.971 -4.040 -16.925 1.00 96.75 130 THR A C 1
ATOM 1047 O O . THR A 1 130 ? -13.089 -3.676 -17.695 1.00 96.75 130 THR A O 1
ATOM 1050 N N . PHE A 1 131 ? -14.317 -3.332 -15.847 1.00 95.31 131 PHE A N 1
ATOM 1051 C CA . PHE A 1 131 ? -13.695 -2.065 -15.476 1.00 95.31 131 PHE A CA 1
ATOM 1052 C C . PHE A 1 131 ? -12.182 -2.214 -15.294 1.00 95.31 131 PHE A C 1
ATOM 1054 O O . PHE A 1 131 ? -11.426 -1.488 -15.923 1.00 95.31 131 PHE A O 1
ATOM 1061 N N . TRP A 1 132 ? -11.728 -3.202 -14.520 1.00 95.44 132 TRP A N 1
ATOM 1062 C CA . TRP A 1 132 ? -10.299 -3.474 -14.348 1.00 95.44 132 TRP A CA 1
ATOM 1063 C C . TRP A 1 132 ? -9.586 -3.783 -15.673 1.00 95.44 132 TRP A C 1
ATOM 1065 O O . TRP A 1 132 ? -8.449 -3.376 -15.885 1.00 95.44 132 TRP A O 1
ATOM 1075 N N . SER A 1 133 ? -10.250 -4.516 -16.571 1.00 95.75 133 SER A N 1
ATOM 1076 C CA . SER A 1 133 ? -9.630 -4.986 -17.814 1.00 95.75 133 SER A CA 1
ATOM 1077 C C . SER A 1 133 ? -9.552 -3.913 -18.896 1.00 95.75 133 SER A C 1
ATOM 1079 O O . SER A 1 133 ? -8.619 -3.943 -19.692 1.00 95.75 133 SER A O 1
ATOM 1081 N N . PHE A 1 134 ? -10.522 -2.996 -18.947 1.00 95.56 134 PHE A N 1
ATOM 1082 C CA . PHE A 1 134 ? -10.697 -2.077 -20.078 1.00 95.56 134 PHE A CA 1
ATOM 1083 C C . PHE A 1 134 ? -10.706 -0.595 -19.694 1.00 95.56 134 PHE A C 1
ATOM 1085 O O . PHE A 1 134 ? -10.833 0.254 -20.573 1.00 95.56 134 PHE A O 1
ATOM 1092 N N . ASN A 1 135 ? -10.570 -0.250 -18.411 1.00 94.44 135 ASN A N 1
ATOM 1093 C CA . ASN A 1 135 ? -10.348 1.138 -18.028 1.00 94.44 135 ASN A CA 1
ATOM 1094 C C . ASN A 1 135 ? -9.000 1.621 -18.587 1.00 94.44 135 ASN A C 1
ATOM 1096 O O . ASN A 1 135 ? -7.965 0.978 -18.399 1.00 94.44 135 ASN A O 1
ATOM 1100 N N . PHE A 1 136 ? -9.030 2.766 -19.268 1.00 91.56 136 PHE A N 1
ATOM 1101 C CA . PHE A 1 136 ? -7.873 3.314 -19.968 1.00 91.56 136 PHE A CA 1
ATOM 1102 C C . PHE A 1 136 ? -6.719 3.643 -19.018 1.00 91.56 136 PHE A C 1
ATOM 1104 O O . PHE A 1 136 ? -5.595 3.217 -19.269 1.00 91.56 136 PHE A O 1
ATOM 1111 N N . TYR A 1 137 ? -7.001 4.307 -17.895 1.00 90.12 137 TYR A N 1
ATOM 1112 C CA . TYR A 1 137 ? -5.990 4.654 -16.899 1.00 90.12 137 TYR A CA 1
ATOM 1113 C C . TYR A 1 137 ? -5.301 3.408 -16.328 1.00 90.12 137 TYR A C 1
ATOM 1115 O O . TYR A 1 137 ? -4.072 3.334 -16.311 1.00 90.12 137 TYR A O 1
ATOM 1123 N N . ILE A 1 138 ? -6.073 2.390 -15.921 1.00 92.56 138 ILE A N 1
ATOM 1124 C CA . ILE A 1 138 ? -5.521 1.123 -15.411 1.00 92.56 138 ILE A 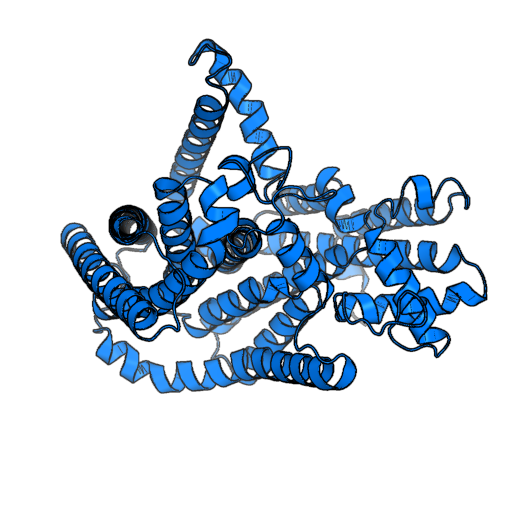CA 1
ATOM 1125 C C . ILE A 1 138 ? -4.654 0.462 -16.482 1.00 92.56 138 ILE A C 1
ATOM 1127 O O . ILE A 1 138 ? -3.547 0.014 -16.198 1.00 92.56 138 ILE A O 1
ATOM 1131 N N . HIS A 1 139 ? -5.124 0.422 -17.727 1.00 93.31 139 HIS A N 1
ATOM 1132 C CA . HIS A 1 139 ? -4.360 -0.157 -18.824 1.00 93.31 139 HIS A CA 1
ATOM 1133 C C . HIS A 1 139 ? -3.020 0.561 -19.037 1.00 93.31 139 HIS A C 1
ATOM 1135 O O . HIS A 1 139 ? -1.975 -0.090 -19.085 1.00 93.31 139 HIS A O 1
ATOM 1141 N N . GLN A 1 140 ? -3.036 1.895 -19.096 1.00 91.25 140 GLN A N 1
ATOM 1142 C CA . GLN A 1 140 ? -1.838 2.710 -19.284 1.00 91.25 140 GLN A CA 1
ATOM 1143 C C . GLN A 1 140 ? -0.831 2.554 -18.141 1.00 91.25 140 GLN A C 1
ATOM 1145 O O . GLN A 1 140 ? 0.355 2.353 -18.392 1.00 91.25 140 GLN A O 1
ATOM 1150 N N . THR A 1 141 ? -1.291 2.628 -16.893 1.00 89.50 141 THR A N 1
ATOM 1151 C CA . THR A 1 141 ? -0.418 2.675 -15.707 1.00 89.50 141 THR A CA 1
ATOM 1152 C C . THR A 1 141 ? 0.036 1.301 -15.233 1.00 89.50 141 THR A C 1
ATOM 1154 O O . THR A 1 141 ? 1.179 1.138 -14.803 1.00 89.50 141 THR A O 1
ATOM 1157 N N . VAL A 1 142 ? -0.832 0.292 -15.330 1.00 93.31 142 VAL A N 1
ATOM 1158 C CA . VAL A 1 142 ? -0.533 -1.058 -14.846 1.00 93.31 142 VAL A CA 1
ATOM 1159 C C . VAL A 1 142 ? 0.116 -1.897 -15.935 1.00 93.31 142 VAL A C 1
ATOM 1161 O O . VAL A 1 142 ? 1.106 -2.557 -15.648 1.00 93.31 142 VAL A O 1
ATOM 1164 N N . TYR A 1 143 ? -0.403 -1.886 -17.167 1.00 94.81 143 TYR A N 1
ATOM 1165 C CA . TYR A 1 143 ? -0.074 -2.910 -18.169 1.00 94.81 143 TYR A CA 1
ATOM 1166 C C . TYR A 1 143 ? 0.787 -2.409 -19.337 1.00 94.81 143 TYR A C 1
ATOM 1168 O O . TYR A 1 143 ? 1.582 -3.179 -19.871 1.00 94.81 143 TYR A O 1
ATOM 1176 N N . GLN A 1 144 ? 0.703 -1.131 -19.716 1.00 93.38 144 GLN A N 1
ATOM 1177 C CA . GLN A 1 144 ? 1.448 -0.615 -20.875 1.00 93.38 144 GLN A CA 1
ATOM 1178 C C . GLN A 1 144 ? 2.902 -0.226 -20.592 1.00 93.38 144 GLN A C 1
ATOM 1180 O O . GLN A 1 144 ? 3.703 -0.181 -21.527 1.00 93.38 144 GLN A O 1
ATOM 1185 N N . MET A 1 145 ? 3.264 0.064 -19.337 1.00 91.44 145 MET A N 1
ATOM 1186 C CA . MET A 1 145 ? 4.582 0.629 -19.016 1.00 91.44 145 MET A CA 1
ATOM 1187 C C . MET A 1 145 ? 5.734 -0.380 -19.085 1.00 91.44 145 MET A C 1
ATOM 1189 O O . MET A 1 145 ? 6.863 0.052 -19.250 1.00 91.44 145 MET A O 1
ATOM 1193 N N . GLY A 1 146 ? 5.487 -1.693 -18.997 1.00 92.06 146 GLY A N 1
ATOM 1194 C CA . GLY A 1 146 ? 6.563 -2.706 -19.021 1.00 92.06 146 GLY A CA 1
ATOM 1195 C C . GLY A 1 146 ? 7.345 -2.831 -17.711 1.00 92.06 146 GLY A C 1
ATOM 1196 O O . GLY A 1 146 ? 8.456 -3.356 -17.688 1.00 92.06 146 GLY A O 1
ATOM 1197 N N . LEU A 1 147 ? 6.755 -2.334 -16.628 1.00 94.19 147 LEU A N 1
ATOM 1198 C CA . LEU A 1 147 ? 7.298 -2.357 -15.276 1.00 94.19 147 LEU A CA 1
ATOM 1199 C C . LEU A 1 147 ? 6.671 -3.491 -14.456 1.00 94.19 147 LEU A C 1
ATOM 1201 O O . LEU A 1 147 ? 5.879 -4.284 -14.952 1.00 94.19 147 LEU A O 1
ATOM 1205 N N . GLU A 1 148 ? 7.006 -3.544 -13.176 1.00 96.19 148 GLU A N 1
ATOM 1206 C CA . GLU A 1 148 ? 6.585 -4.548 -12.201 1.00 96.19 148 GLU A CA 1
ATOM 1207 C C . GLU A 1 148 ? 5.101 -4.491 -11.788 1.00 96.19 148 GLU A C 1
ATOM 1209 O O . GLU A 1 148 ? 4.591 -5.401 -11.128 1.00 96.19 148 GLU A O 1
ATOM 1214 N N . THR A 1 149 ? 4.376 -3.433 -12.155 1.00 95.62 149 THR A N 1
ATOM 1215 C CA . THR A 1 149 ? 2.980 -3.214 -11.740 1.00 95.62 149 THR A CA 1
ATOM 1216 C C . THR A 1 149 ? 2.017 -4.367 -12.099 1.00 95.62 149 THR A C 1
ATOM 1218 O O . THR A 1 149 ? 1.191 -4.702 -11.244 1.00 95.62 149 THR A O 1
ATOM 1221 N N . PRO A 1 150 ? 2.109 -5.057 -13.262 1.00 97.44 150 PRO A N 1
ATOM 1222 C CA . PRO A 1 150 ? 1.271 -6.216 -13.581 1.00 97.44 150 PRO A CA 1
ATOM 1223 C C . PRO A 1 150 ? 1.416 -7.370 -12.586 1.00 97.44 150 PRO A C 1
ATOM 1225 O O . PRO A 1 150 ? 0.409 -7.918 -12.129 1.00 97.44 150 PRO A O 1
ATOM 1228 N N . ILE A 1 151 ? 2.656 -7.740 -12.229 1.00 98.25 151 ILE A N 1
ATOM 1229 C CA . ILE A 1 151 ? 2.896 -8.826 -11.271 1.00 98.25 151 ILE A CA 1
ATOM 1230 C C . ILE A 1 151 ? 2.488 -8.406 -9.859 1.00 98.25 151 ILE A C 1
ATOM 1232 O O . ILE A 1 151 ? 1.933 -9.222 -9.123 1.00 98.25 151 ILE A O 1
ATOM 1236 N N . ALA A 1 152 ? 2.684 -7.137 -9.501 1.00 98.12 152 ALA A N 1
ATOM 1237 C CA . ALA A 1 152 ? 2.226 -6.607 -8.226 1.00 98.12 152 ALA A CA 1
ATOM 1238 C C . ALA A 1 152 ? 0.704 -6.657 -8.086 1.00 98.12 152 ALA A C 1
ATOM 1240 O O . ALA A 1 152 ? 0.195 -7.182 -7.094 1.00 98.12 152 ALA A O 1
ATOM 1241 N N . ALA A 1 153 ? -0.034 -6.204 -9.101 1.00 97.62 153 ALA A N 1
ATOM 1242 C CA . ALA A 1 153 ? -1.490 -6.278 -9.111 1.00 97.62 153 ALA A CA 1
ATOM 1243 C C . ALA A 1 153 ? -1.988 -7.728 -8.992 1.00 97.62 153 ALA A C 1
ATOM 1245 O O . ALA A 1 153 ? -2.853 -8.022 -8.162 1.00 97.62 153 ALA A O 1
ATOM 1246 N N . LEU A 1 154 ? -1.395 -8.652 -9.756 1.00 98.50 154 LEU A N 1
ATOM 1247 C CA . LEU A 1 154 ? -1.720 -10.075 -9.677 1.00 98.50 154 LEU A CA 1
ATOM 1248 C C . LEU A 1 154 ? -1.457 -10.644 -8.274 1.00 98.50 154 LEU A C 1
ATOM 1250 O O . LEU A 1 154 ? -2.313 -11.336 -7.716 1.00 98.50 154 LEU A O 1
ATOM 1254 N N . ALA A 1 155 ? -0.293 -10.345 -7.692 1.00 98.50 155 ALA A N 1
ATOM 1255 C CA . ALA A 1 155 ? 0.095 -10.828 -6.373 1.00 98.50 155 ALA A CA 1
ATOM 1256 C C . ALA A 1 155 ? -0.835 -10.288 -5.274 1.00 98.50 155 ALA A C 1
ATOM 1258 O O . ALA A 1 155 ? -1.285 -11.064 -4.427 1.00 98.50 155 ALA A O 1
ATOM 1259 N N . ILE A 1 156 ? -1.186 -8.995 -5.312 1.00 98.19 156 ILE A N 1
ATOM 1260 C CA . ILE A 1 156 ? -2.135 -8.374 -4.374 1.00 98.19 156 ILE A CA 1
ATOM 1261 C C . ILE A 1 156 ? -3.504 -9.047 -4.485 1.00 98.19 156 ILE A C 1
ATOM 1263 O O . ILE A 1 156 ? -4.048 -9.499 -3.477 1.00 98.19 156 ILE A O 1
ATOM 1267 N N . VAL A 1 157 ? -4.060 -9.164 -5.695 1.00 97.94 157 VAL A N 1
ATOM 1268 C CA . VAL A 1 157 ? -5.385 -9.770 -5.905 1.00 97.94 157 VAL A CA 1
ATOM 1269 C C . VAL A 1 157 ? -5.398 -11.228 -5.454 1.00 97.94 157 VAL A C 1
ATOM 1271 O O . VAL A 1 157 ? -6.352 -11.669 -4.807 1.00 97.94 157 VAL A O 1
ATOM 1274 N N . TYR A 1 158 ? -4.334 -11.980 -5.735 1.00 98.19 158 TYR A N 1
ATOM 1275 C CA . TYR A 1 158 ? -4.205 -13.355 -5.270 1.00 98.19 158 TYR A CA 1
ATOM 1276 C C . TYR A 1 158 ? -4.109 -13.447 -3.740 1.00 98.19 158 TYR A C 1
ATOM 1278 O O . TYR A 1 158 ? -4.777 -14.291 -3.134 1.00 98.19 158 TYR A O 1
ATOM 1286 N N . LEU A 1 159 ? -3.349 -12.558 -3.094 1.00 98.19 159 LEU A N 1
ATOM 1287 C CA . LEU A 1 159 ? -3.268 -12.485 -1.636 1.00 98.19 159 LEU A CA 1
ATOM 1288 C C . LEU A 1 159 ? -4.632 -12.151 -1.024 1.00 98.19 159 LEU A C 1
ATOM 1290 O O . LEU A 1 159 ? -5.065 -12.850 -0.113 1.00 98.19 159 LEU A O 1
ATOM 1294 N N . VAL A 1 160 ? -5.355 -11.162 -1.554 1.00 97.62 160 VAL A N 1
ATOM 1295 C CA . VAL A 1 160 ? -6.713 -10.819 -1.097 1.00 97.62 160 VAL A CA 1
ATOM 1296 C C . VAL A 1 160 ? -7.670 -11.994 -1.297 1.00 97.62 160 VAL A C 1
ATOM 1298 O O . VAL A 1 160 ? -8.459 -12.308 -0.406 1.00 97.62 160 VAL A O 1
ATOM 1301 N N . TYR A 1 161 ? -7.571 -12.710 -2.418 1.00 96.88 161 TYR A N 1
ATOM 1302 C CA . TYR A 1 161 ? -8.349 -13.924 -2.651 1.00 96.88 161 TYR A CA 1
ATOM 1303 C C . TYR A 1 161 ? -8.070 -14.997 -1.585 1.00 96.88 161 TYR A C 1
ATOM 1305 O O . TYR A 1 161 ? -9.004 -15.605 -1.054 1.00 96.88 161 TYR A O 1
ATOM 1313 N N . LYS A 1 162 ? -6.802 -15.198 -1.207 1.00 97.06 162 LYS A N 1
ATOM 1314 C CA . LYS A 1 162 ? -6.407 -16.131 -0.140 1.00 97.06 162 LYS A CA 1
ATOM 1315 C C . LYS A 1 162 ? -6.792 -15.658 1.255 1.00 97.06 162 LYS A C 1
ATOM 1317 O O . LYS A 1 162 ? -7.247 -16.480 2.047 1.00 97.06 162 LYS A O 1
ATOM 1322 N N . LEU A 1 163 ? -6.709 -14.362 1.535 1.00 96.31 163 LEU A N 1
ATOM 1323 C CA . LEU A 1 163 ? -7.231 -13.772 2.765 1.00 96.31 163 LEU A CA 1
ATOM 1324 C C . LEU A 1 163 ? -8.736 -13.986 2.873 1.00 96.31 163 LEU A C 1
ATOM 1326 O O . LEU A 1 163 ? -9.227 -14.365 3.926 1.00 96.31 163 LEU A O 1
ATOM 1330 N N . SER A 1 164 ? -9.464 -13.837 1.770 1.00 95.88 164 SER A N 1
ATOM 1331 C CA . SER A 1 164 ? -10.900 -14.079 1.726 1.00 95.88 164 SER A CA 1
ATOM 1332 C C . SER A 1 164 ? -11.272 -15.534 2.035 1.00 95.88 164 SER A C 1
ATOM 1334 O O . SER A 1 164 ? -12.231 -15.794 2.760 1.00 95.88 164 SER A O 1
ATOM 1336 N N . GLN A 1 165 ? -10.491 -16.499 1.533 1.00 94.38 165 GLN A N 1
ATOM 1337 C CA . GLN A 1 165 ? -10.635 -17.914 1.903 1.00 94.38 165 GLN A CA 1
ATOM 1338 C C . GLN A 1 165 ? -10.291 -18.144 3.378 1.00 94.38 165 GLN A C 1
ATOM 1340 O O . GLN A 1 165 ? -11.028 -18.826 4.087 1.00 94.38 165 GLN A O 1
ATOM 1345 N N . PHE A 1 166 ? -9.203 -17.537 3.854 1.00 95.38 166 PHE A N 1
ATOM 1346 C CA . PHE A 1 166 ? -8.809 -17.595 5.255 1.00 95.38 166 PHE A CA 1
ATOM 1347 C C . PHE A 1 166 ? -9.922 -17.073 6.171 1.00 95.38 166 PHE A C 1
ATOM 1349 O O . PHE A 1 166 ? -10.225 -17.736 7.159 1.00 95.38 166 PHE A O 1
ATOM 1356 N N . GLU A 1 167 ? -10.584 -15.962 5.815 1.00 93.69 167 GLU A N 1
ATOM 1357 C CA . GLU A 1 167 ? -11.698 -15.373 6.577 1.00 93.69 167 GLU A CA 1
ATOM 1358 C C . GLU A 1 167 ? -12.870 -16.315 6.830 1.00 93.69 167 GLU A C 1
ATOM 1360 O O . GLU A 1 167 ? -13.606 -16.134 7.802 1.00 93.69 167 GLU A O 1
ATOM 1365 N N . GLU A 1 168 ? -13.087 -17.272 5.936 1.00 92.00 168 GLU A N 1
ATOM 1366 C CA . GLU A 1 168 ? -14.119 -18.290 6.093 1.00 92.00 168 GLU A CA 1
ATOM 1367 C C . GLU A 1 168 ? -13.624 -19.422 6.990 1.00 92.00 168 GLU A C 1
ATOM 1369 O O . GLU A 1 168 ? -14.316 -19.786 7.937 1.00 92.00 168 GLU A O 1
ATOM 1374 N N . ILE A 1 169 ? -12.403 -19.904 6.743 1.00 93.25 169 ILE A N 1
ATOM 1375 C CA . ILE A 1 169 ? -11.813 -21.053 7.437 1.00 93.25 169 ILE A CA 1
ATOM 1376 C C . ILE A 1 169 ? -11.610 -20.769 8.927 1.00 93.25 169 ILE A C 1
ATOM 1378 O O . ILE A 1 169 ? -12.035 -21.564 9.759 1.00 93.25 169 ILE A O 1
ATOM 1382 N N . TRP A 1 170 ? -11.007 -19.633 9.305 1.00 93.88 170 TRP A N 1
ATOM 1383 C CA . TRP A 1 170 ? -10.674 -19.392 10.722 1.00 93.88 170 TRP A CA 1
ATOM 1384 C C . TRP A 1 170 ? -11.907 -19.238 11.620 1.00 93.88 170 TRP A C 1
ATOM 1386 O O . TRP A 1 170 ? -11.792 -19.316 12.841 1.00 93.88 170 TRP A O 1
ATOM 1396 N N . ARG A 1 171 ? -13.086 -18.991 11.033 1.00 91.12 171 ARG A N 1
ATOM 1397 C CA . ARG A 1 171 ? -14.350 -18.868 11.771 1.00 91.12 171 ARG A CA 1
ATOM 1398 C C . ARG A 1 171 ? -14.965 -20.217 12.118 1.00 91.12 171 ARG A C 1
ATOM 1400 O O . ARG A 1 171 ? -15.767 -20.273 13.044 1.00 91.12 171 ARG A O 1
ATOM 1407 N N . THR A 1 172 ? -14.630 -21.265 11.374 1.00 91.81 172 THR A N 1
ATOM 1408 C CA . THR A 1 172 ? -15.177 -22.617 11.555 1.00 91.81 172 THR A CA 1
ATOM 1409 C C . THR A 1 172 ? -14.144 -23.593 12.098 1.00 91.81 172 THR A C 1
ATOM 1411 O O . THR A 1 172 ? -14.502 -24.545 12.784 1.00 91.81 172 THR A O 1
ATOM 1414 N N . GLU A 1 173 ? -12.866 -23.360 11.819 1.00 91.88 173 GLU A N 1
ATOM 1415 C CA . GLU A 1 173 ? -11.775 -24.284 12.104 1.00 91.88 173 GLU A CA 1
ATOM 1416 C C . GLU A 1 173 ? -10.644 -23.600 12.875 1.00 91.88 173 GLU A C 1
ATOM 1418 O O . GLU A 1 173 ? -10.432 -22.386 12.800 1.00 91.88 173 GLU A O 1
ATOM 1423 N N . LYS A 1 174 ? -9.866 -24.402 13.613 1.00 91.38 174 LYS A N 1
ATOM 1424 C CA . LYS A 1 174 ? -8.641 -23.915 14.250 1.00 91.38 174 LYS A CA 1
ATOM 1425 C C . LYS A 1 174 ? -7.586 -23.637 13.184 1.00 91.38 174 LYS A C 1
ATOM 1427 O O . LYS A 1 174 ? -7.280 -24.491 12.356 1.00 91.38 174 LYS A O 1
ATOM 1432 N N . VAL A 1 175 ? -6.988 -22.455 13.259 1.00 94.44 175 VAL A N 1
ATOM 1433 C CA . VAL A 1 175 ? -5.917 -22.045 12.350 1.00 94.44 175 VAL A CA 1
ATOM 1434 C C . VAL A 1 175 ? -4.600 -22.690 12.763 1.00 94.44 175 VAL A C 1
ATOM 1436 O O . VAL A 1 175 ? -4.221 -22.654 13.931 1.00 94.44 175 VAL A O 1
ATOM 1439 N N . SER A 1 176 ? -3.883 -23.257 11.794 1.00 95.69 176 SER A N 1
ATOM 1440 C CA . SER A 1 176 ? -2.544 -23.812 12.018 1.00 95.69 176 SER A CA 1
ATOM 1441 C C . SER A 1 176 ? -1.444 -22.778 11.758 1.00 95.69 176 SER A C 1
ATOM 1443 O O . SER A 1 176 ? -1.566 -21.932 10.872 1.00 95.69 176 SER A O 1
ATOM 1445 N N . LEU A 1 177 ? -0.308 -22.902 12.455 1.00 96.75 177 LEU A N 1
ATOM 1446 C CA . LEU A 1 177 ? 0.866 -22.049 12.212 1.00 96.75 177 LEU A CA 1
ATOM 1447 C C . LEU A 1 177 ? 1.375 -22.151 10.768 1.00 96.75 177 LEU A C 1
ATOM 1449 O O . LEU A 1 177 ? 1.833 -21.160 10.212 1.00 96.75 177 LEU A O 1
ATOM 1453 N N . LYS A 1 178 ? 1.228 -23.317 10.124 1.00 96.81 178 LYS A N 1
ATOM 1454 C CA . LYS A 1 178 ? 1.584 -23.507 8.711 1.00 96.81 178 LYS A CA 1
ATOM 1455 C C . LYS A 1 178 ? 0.735 -22.635 7.782 1.00 96.81 178 LYS A C 1
ATOM 1457 O O . LYS A 1 178 ? 1.265 -22.088 6.822 1.00 96.81 178 LYS A O 1
ATOM 1462 N N . GLN A 1 179 ? -0.562 -22.484 8.060 1.00 96.81 179 GLN A N 1
ATOM 1463 C CA . GLN A 1 179 ? -1.430 -21.586 7.290 1.00 96.81 179 GLN A CA 1
ATOM 1464 C C . GLN A 1 179 ? -1.017 -20.120 7.473 1.00 96.81 179 GLN A C 1
ATOM 1466 O O . GLN A 1 179 ? -0.979 -19.377 6.497 1.00 96.81 179 GLN A O 1
ATOM 1471 N N . ILE A 1 180 ? -0.661 -19.719 8.697 1.00 98.06 180 ILE A N 1
ATOM 1472 C CA . ILE A 1 180 ? -0.171 -18.364 8.993 1.00 98.06 180 ILE A CA 1
ATOM 1473 C C . ILE A 1 180 ? 1.165 -18.090 8.290 1.00 98.06 180 ILE A C 1
ATOM 1475 O O . ILE A 1 180 ? 1.300 -17.074 7.611 1.00 98.06 180 ILE A O 1
ATOM 1479 N N . ALA A 1 181 ? 2.119 -19.018 8.381 1.00 98.44 181 ALA A N 1
ATOM 1480 C CA . ALA A 1 181 ? 3.407 -18.930 7.695 1.00 98.44 181 ALA A CA 1
ATOM 1481 C C . ALA A 1 181 ? 3.242 -18.875 6.169 1.00 98.44 181 ALA A C 1
ATOM 1483 O O . ALA A 1 181 ? 3.930 -18.112 5.497 1.00 98.44 181 ALA A O 1
ATOM 1484 N N . TRP A 1 18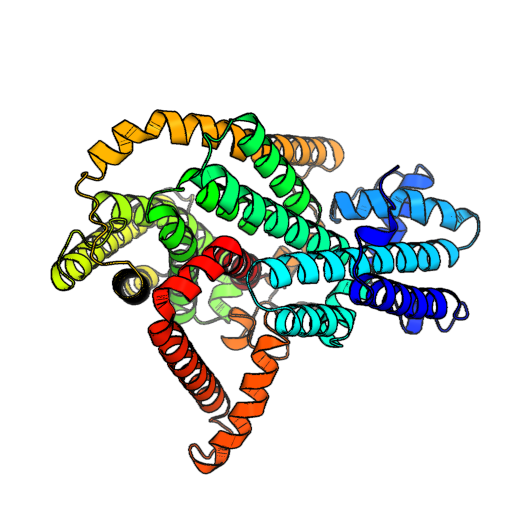2 ? 2.285 -19.629 5.616 1.00 98.31 182 TRP A N 1
ATOM 1485 C CA . TRP A 1 182 ? 1.953 -19.565 4.194 1.00 98.31 182 TRP A CA 1
ATOM 1486 C C . TRP A 1 182 ? 1.400 -18.195 3.781 1.00 98.31 182 TRP A C 1
ATOM 1488 O O . TRP A 1 182 ? 1.790 -17.674 2.740 1.00 98.31 182 TRP A O 1
ATOM 1498 N N . LEU A 1 183 ? 0.539 -17.574 4.594 1.00 98.38 183 LEU A N 1
ATOM 1499 C CA . LEU A 1 183 ? 0.098 -16.198 4.341 1.00 98.38 183 LEU A CA 1
ATOM 1500 C C . LEU A 1 183 ? 1.264 -15.205 4.442 1.00 98.38 183 LEU A C 1
ATOM 1502 O O . LEU A 1 183 ? 1.353 -14.320 3.599 1.00 98.38 183 LEU A O 1
ATOM 1506 N N . GLY A 1 184 ? 2.188 -15.392 5.392 1.00 98.44 184 GLY A N 1
ATOM 1507 C CA . GLY A 1 184 ? 3.422 -14.602 5.488 1.00 98.44 184 GLY A CA 1
ATOM 1508 C C . GLY A 1 184 ? 4.301 -14.729 4.240 1.00 98.44 184 GLY A C 1
ATOM 1509 O O . GLY A 1 184 ? 4.793 -13.730 3.722 1.00 98.44 184 GLY A O 1
ATOM 1510 N N . PHE A 1 185 ? 4.420 -15.940 3.690 1.00 98.62 185 PHE A N 1
ATOM 1511 C CA . PHE A 1 185 ? 5.117 -16.191 2.428 1.00 98.62 185 PHE A CA 1
ATOM 1512 C C . PHE A 1 185 ? 4.434 -15.502 1.238 1.00 98.62 185 PHE A C 1
ATOM 1514 O O . PHE A 1 185 ? 5.101 -14.850 0.440 1.00 98.62 185 PHE A O 1
ATOM 1521 N N . LEU A 1 186 ? 3.103 -15.583 1.127 1.00 98.56 186 LEU A N 1
ATOM 1522 C CA . LEU A 1 186 ? 2.366 -14.870 0.077 1.00 98.56 186 LEU A CA 1
ATOM 1523 C C . LEU A 1 186 ? 2.508 -13.347 0.207 1.00 98.56 186 LEU A C 1
ATOM 1525 O O . LEU A 1 186 ? 2.669 -12.661 -0.798 1.00 98.56 186 LEU A O 1
ATOM 1529 N N . SER A 1 187 ? 2.502 -12.818 1.431 1.00 98.56 187 SER A N 1
ATOM 1530 C CA . SER A 1 187 ? 2.801 -11.410 1.700 1.00 98.56 187 SER A CA 1
ATOM 1531 C C . SER A 1 187 ? 4.233 -11.031 1.306 1.00 98.56 187 SER A C 1
ATOM 1533 O O . SER A 1 187 ? 4.440 -9.933 0.795 1.00 98.56 187 SER A O 1
ATOM 1535 N N . ALA A 1 188 ? 5.204 -11.937 1.452 1.00 98.38 188 ALA A N 1
ATOM 1536 C CA . ALA A 1 188 ? 6.564 -11.727 0.957 1.00 98.38 188 ALA A CA 1
ATOM 1537 C C . ALA A 1 188 ? 6.630 -11.720 -0.580 1.00 98.38 188 ALA A C 1
ATOM 1539 O O . ALA A 1 188 ? 7.344 -10.899 -1.142 1.00 98.38 188 ALA A O 1
ATOM 1540 N N . ILE A 1 189 ? 5.850 -12.558 -1.277 1.00 98.38 189 ILE A N 1
ATOM 1541 C CA . ILE A 1 189 ? 5.722 -12.491 -2.747 1.00 98.38 189 ILE A CA 1
ATOM 1542 C C . ILE A 1 189 ? 5.163 -11.130 -3.175 1.00 98.38 189 ILE A C 1
ATOM 1544 O O . ILE A 1 189 ? 5.685 -10.518 -4.102 1.00 98.38 189 ILE A O 1
ATOM 1548 N N . VAL A 1 190 ? 4.133 -10.631 -2.484 1.00 98.31 190 VAL A N 1
ATOM 1549 C CA . VAL A 1 190 ? 3.588 -9.290 -2.740 1.00 98.31 190 VAL A CA 1
ATOM 1550 C C . VAL A 1 190 ? 4.673 -8.227 -2.546 1.00 98.31 190 VAL A C 1
ATOM 1552 O O . VAL A 1 190 ? 4.921 -7.447 -3.458 1.00 98.31 190 VAL A O 1
ATOM 1555 N N . MET A 1 191 ? 5.407 -8.250 -1.435 1.00 97.81 191 MET A N 1
ATOM 1556 C CA . MET A 1 191 ? 6.537 -7.340 -1.215 1.00 97.81 191 MET A CA 1
ATOM 1557 C C . MET A 1 191 ? 7.642 -7.484 -2.280 1.00 97.81 191 MET A C 1
ATOM 1559 O O . MET A 1 191 ? 8.204 -6.496 -2.723 1.00 97.81 191 MET A O 1
ATOM 1563 N N . PHE A 1 192 ? 7.987 -8.685 -2.739 1.00 97.44 192 PHE A N 1
ATOM 1564 C CA . PHE A 1 192 ? 9.044 -8.832 -3.745 1.00 97.44 192 PHE A CA 1
ATOM 1565 C C . PHE A 1 192 ? 8.594 -8.498 -5.170 1.00 97.44 192 PHE A C 1
ATOM 1567 O O . PHE A 1 192 ? 9.439 -8.252 -6.033 1.00 97.44 192 PHE A O 1
ATOM 1574 N N . SER A 1 193 ? 7.284 -8.457 -5.428 1.00 97.50 193 SER A N 1
ATOM 1575 C CA . SER A 1 193 ? 6.757 -7.896 -6.675 1.00 97.50 193 SER A CA 1
ATOM 1576 C C . SER A 1 193 ? 7.017 -6.393 -6.753 1.00 97.50 193 SER A C 1
ATOM 1578 O O . SER A 1 193 ? 7.346 -5.892 -7.821 1.00 97.50 193 SER A O 1
ATOM 1580 N N . ARG A 1 194 ? 6.937 -5.713 -5.603 1.00 95.25 194 ARG A N 1
ATOM 1581 C CA . ARG A 1 194 ? 7.122 -4.276 -5.408 1.00 95.25 194 ARG A CA 1
ATOM 1582 C C . ARG A 1 194 ? 7.448 -4.010 -3.937 1.00 95.25 194 ARG A C 1
ATOM 1584 O O . ARG A 1 194 ? 6.614 -4.267 -3.071 1.00 95.25 194 ARG A O 1
ATOM 1591 N N . LEU A 1 195 ? 8.663 -3.541 -3.644 1.00 94.25 195 LEU A N 1
ATOM 1592 C CA . LEU A 1 195 ? 9.208 -3.505 -2.272 1.00 94.25 195 LEU A CA 1
ATOM 1593 C C . LEU A 1 195 ? 8.452 -2.555 -1.340 1.00 94.25 195 LEU A C 1
ATOM 1595 O O . LEU A 1 195 ? 8.367 -2.803 -0.141 1.00 94.25 195 LEU A O 1
ATOM 1599 N N . ASP A 1 196 ? 7.862 -1.503 -1.894 1.00 92.94 196 ASP A N 1
ATOM 1600 C CA . ASP A 1 196 ? 6.959 -0.576 -1.217 1.00 92.94 196 ASP A CA 1
ATOM 1601 C C . ASP A 1 196 ? 5.656 -1.248 -0.743 1.00 92.94 196 ASP A C 1
ATOM 1603 O O . ASP A 1 196 ? 5.010 -0.759 0.180 1.00 92.94 196 ASP A O 1
ATOM 1607 N N . LEU A 1 197 ? 5.299 -2.434 -1.250 1.00 97.31 197 LEU A N 1
ATOM 1608 C CA . LEU A 1 197 ? 4.178 -3.221 -0.720 1.00 97.31 197 LEU A CA 1
ATOM 1609 C C . LEU A 1 197 ? 4.478 -3.900 0.626 1.00 97.31 197 LEU A C 1
ATOM 1611 O O . LEU A 1 197 ? 3.606 -4.586 1.171 1.00 97.31 197 LEU A O 1
ATOM 1615 N N . ILE A 1 198 ? 5.662 -3.682 1.215 1.00 97.06 198 ILE A N 1
ATOM 1616 C CA . ILE A 1 198 ? 5.942 -4.063 2.607 1.00 97.06 198 ILE A CA 1
ATOM 1617 C C . ILE A 1 198 ? 4.907 -3.473 3.573 1.00 97.06 198 ILE A C 1
ATOM 1619 O O . ILE A 1 198 ? 4.492 -4.157 4.507 1.00 97.06 198 ILE A O 1
ATOM 1623 N N . PHE A 1 199 ? 4.419 -2.251 3.328 1.00 97.06 199 PHE A N 1
ATOM 1624 C CA . PHE A 1 199 ? 3.406 -1.625 4.182 1.00 97.06 199 PHE A CA 1
ATOM 1625 C C . PHE A 1 199 ? 2.106 -2.431 4.185 1.00 97.06 199 PHE A C 1
ATOM 1627 O O . PHE A 1 199 ? 1.579 -2.761 5.248 1.00 97.06 199 PHE A O 1
ATOM 1634 N N . LEU A 1 200 ? 1.632 -2.843 3.006 1.00 98.25 200 LEU A N 1
ATOM 1635 C CA . LEU A 1 200 ? 0.470 -3.720 2.886 1.00 98.25 200 LEU A CA 1
ATOM 1636 C C . LEU A 1 200 ? 0.723 -5.082 3.554 1.00 98.25 200 LEU A C 1
ATOM 1638 O O . LEU A 1 200 ? -0.133 -5.574 4.289 1.00 98.25 200 LEU A O 1
ATOM 1642 N N . ALA A 1 201 ? 1.898 -5.681 3.339 1.00 98.12 201 ALA A N 1
ATOM 1643 C CA . ALA A 1 201 ? 2.269 -6.966 3.930 1.00 98.12 201 ALA A CA 1
ATOM 1644 C C . ALA A 1 201 ? 2.265 -6.930 5.471 1.00 98.12 201 ALA A C 1
ATOM 1646 O O . ALA A 1 201 ? 1.701 -7.826 6.106 1.00 98.12 201 ALA A O 1
ATOM 1647 N N . VAL A 1 202 ? 2.825 -5.876 6.074 1.00 97.94 202 VAL A N 1
ATOM 1648 C CA . VAL A 1 202 ? 2.837 -5.679 7.531 1.00 97.94 202 VAL A CA 1
ATOM 1649 C C . VAL A 1 202 ? 1.420 -5.495 8.069 1.00 97.94 202 VAL A C 1
ATOM 1651 O O . VAL A 1 202 ? 1.023 -6.156 9.029 1.00 97.94 202 VAL A O 1
ATOM 1654 N N . ILE A 1 203 ? 0.619 -4.655 7.417 1.00 98.31 203 ILE A N 1
ATOM 1655 C CA . ILE A 1 203 ? -0.763 -4.393 7.825 1.00 98.31 203 ILE A CA 1
ATOM 1656 C C . ILE A 1 203 ? -1.645 -5.650 7.715 1.00 98.31 203 ILE A C 1
ATOM 1658 O O . ILE A 1 203 ? -2.502 -5.886 8.570 1.00 98.31 203 ILE A O 1
ATOM 1662 N N . ILE A 1 204 ? -1.414 -6.506 6.718 1.00 98.00 204 ILE A N 1
ATOM 1663 C CA . ILE A 1 204 ? -2.077 -7.814 6.613 1.00 98.00 204 ILE A CA 1
ATOM 1664 C C . ILE A 1 204 ? -1.685 -8.732 7.778 1.00 98.00 204 ILE A C 1
ATOM 1666 O O . ILE A 1 204 ? -2.548 -9.434 8.309 1.00 98.00 204 ILE A O 1
ATOM 1670 N N . GLY A 1 205 ? -0.428 -8.697 8.224 1.00 97.56 205 GLY A N 1
ATOM 1671 C CA . GLY A 1 205 ? 0.011 -9.401 9.430 1.00 97.56 205 GLY A CA 1
ATOM 1672 C C . GLY A 1 205 ? -0.791 -8.974 10.658 1.00 97.56 205 GLY A C 1
ATOM 1673 O O . GLY A 1 205 ? -1.397 -9.813 11.325 1.00 97.56 205 GLY A O 1
ATOM 1674 N N . VAL A 1 206 ? -0.901 -7.662 10.901 1.00 97.31 206 VAL A N 1
ATOM 1675 C CA . VAL A 1 206 ? -1.749 -7.094 11.967 1.00 97.31 206 VAL A CA 1
ATOM 1676 C C . VAL A 1 206 ? -3.191 -7.591 11.831 1.00 97.31 206 VAL A C 1
ATOM 1678 O O . VAL A 1 206 ? -3.793 -8.059 12.801 1.00 97.31 206 VAL A O 1
ATOM 1681 N N . TRP A 1 207 ? -3.735 -7.559 10.613 1.00 96.31 207 TRP A N 1
ATOM 1682 C CA . TRP A 1 207 ? -5.088 -8.024 10.337 1.00 96.31 207 TRP A CA 1
ATOM 1683 C C . TRP A 1 207 ? -5.283 -9.505 10.694 1.00 96.31 207 TRP A C 1
ATOM 1685 O O . TRP A 1 207 ? -6.306 -9.868 11.267 1.00 96.31 207 TRP A O 1
ATOM 1695 N N . ILE A 1 208 ? -4.340 -10.386 10.370 1.00 96.69 208 ILE A N 1
ATOM 1696 C CA . ILE A 1 208 ? -4.450 -11.829 10.634 1.00 96.69 208 ILE A CA 1
ATOM 1697 C C . ILE A 1 208 ? -4.280 -12.152 12.127 1.00 96.69 208 ILE A C 1
ATOM 1699 O O . ILE A 1 208 ? -5.051 -12.949 12.676 1.00 96.69 208 ILE A O 1
ATOM 1703 N N . LEU A 1 209 ? -3.284 -11.551 12.781 1.00 96.19 209 LEU A N 1
ATOM 1704 C CA . LEU A 1 209 ? -2.890 -11.877 14.158 1.00 96.19 209 LEU A CA 1
ATOM 1705 C C . LEU A 1 209 ? -3.948 -11.479 15.179 1.00 96.19 209 LEU A C 1
ATOM 1707 O O . LEU A 1 209 ? -4.252 -12.235 16.098 1.00 96.19 209 LEU A O 1
ATOM 1711 N N . PHE A 1 210 ? -4.562 -10.315 14.983 1.00 95.12 210 PHE A N 1
ATOM 1712 C CA . PHE A 1 210 ? -5.561 -9.788 15.906 1.00 95.12 210 PHE A CA 1
ATOM 1713 C C . PHE A 1 210 ? -6.993 -10.228 15.574 1.00 95.12 210 PHE A C 1
ATOM 1715 O O . PHE A 1 210 ? -7.962 -9.629 16.059 1.00 95.12 210 PHE A O 1
ATOM 1722 N N . ARG A 1 211 ? -7.160 -11.281 14.758 1.00 92.38 211 ARG A N 1
ATOM 1723 C CA . ARG A 1 211 ? -8.480 -11.846 14.445 1.00 92.38 211 ARG A CA 1
ATOM 1724 C C . ARG A 1 211 ? -9.253 -12.198 15.719 1.00 92.38 211 ARG A C 1
ATOM 1726 O O . ARG A 1 211 ? -8.687 -12.629 16.716 1.00 92.38 211 ARG A O 1
ATOM 1733 N N . GLY A 1 212 ? -10.563 -11.966 15.687 1.00 87.94 212 GLY A N 1
ATOM 1734 C CA . GLY A 1 212 ? -11.433 -12.115 16.859 1.00 87.94 212 GLY A CA 1
ATOM 1735 C C . GLY A 1 212 ? -11.442 -10.916 17.817 1.00 87.94 212 GLY A C 1
ATOM 1736 O O . GLY A 1 212 ? -12.276 -10.885 18.716 1.00 87.94 212 GLY A O 1
ATOM 1737 N N . THR A 1 213 ? -10.595 -9.902 17.610 1.00 90.50 213 THR A N 1
ATOM 1738 C CA . THR A 1 213 ? -10.555 -8.690 18.450 1.00 90.50 213 THR A CA 1
ATOM 1739 C C . THR A 1 213 ? -10.824 -7.416 17.633 1.00 90.50 213 THR A C 1
ATOM 1741 O O . THR A 1 213 ? -10.599 -7.415 16.419 1.00 90.50 213 THR A O 1
ATOM 1744 N N . PRO A 1 214 ? -11.266 -6.304 18.259 1.00 91.50 214 PRO A N 1
ATOM 1745 C CA . PRO A 1 214 ? -11.404 -5.007 17.586 1.00 91.50 214 PRO A CA 1
ATOM 1746 C C . PRO A 1 214 ? -10.098 -4.453 17.021 1.00 91.50 214 PRO A C 1
ATOM 1748 O O . PRO A 1 214 ? -10.129 -3.688 16.059 1.00 91.50 214 PRO A O 1
ATOM 1751 N N . ILE A 1 215 ? -8.960 -4.848 17.607 1.00 94.56 215 ILE A N 1
ATOM 1752 C CA . ILE A 1 215 ? -7.615 -4.388 17.232 1.00 94.56 215 ILE A CA 1
ATOM 1753 C C . ILE A 1 215 ? -7.390 -4.598 15.736 1.00 94.56 215 ILE A C 1
ATOM 1755 O O . ILE A 1 215 ? -6.897 -3.703 15.061 1.00 94.56 215 ILE A O 1
ATOM 1759 N N . ARG A 1 216 ? -7.861 -5.725 15.193 1.00 93.31 216 ARG A N 1
ATOM 1760 C CA . ARG A 1 216 ? -7.813 -6.031 13.762 1.00 93.31 216 ARG A CA 1
ATOM 1761 C C . ARG A 1 216 ? -8.356 -4.905 12.877 1.00 93.31 216 ARG A C 1
ATOM 1763 O O . ARG A 1 216 ? -7.783 -4.650 11.828 1.00 93.31 216 ARG A O 1
ATOM 1770 N N . TYR A 1 217 ? -9.463 -4.270 13.257 1.00 92.88 217 TYR A N 1
ATOM 1771 C CA . TYR A 1 217 ? -10.113 -3.239 12.440 1.00 92.88 217 TYR A CA 1
ATOM 1772 C C . TYR A 1 217 ? -9.554 -1.844 12.706 1.00 92.88 217 TYR A C 1
ATOM 1774 O O . TYR A 1 217 ? -9.459 -1.037 11.788 1.00 92.88 217 TYR A O 1
ATOM 1782 N N . LEU A 1 218 ? -9.216 -1.567 13.965 1.00 95.88 218 LEU A N 1
ATOM 1783 C CA . LEU A 1 218 ? -8.835 -0.236 14.418 1.00 95.88 218 LEU A CA 1
ATOM 1784 C C . LEU A 1 218 ? -7.343 0.031 14.218 1.00 95.88 218 LEU A C 1
ATOM 1786 O O . LEU A 1 218 ? -7.003 1.057 13.647 1.00 95.88 218 LEU A O 1
ATOM 1790 N N . LEU A 1 219 ? -6.462 -0.902 14.593 1.00 97.69 219 LEU A N 1
ATOM 1791 C CA . LEU A 1 219 ? -5.015 -0.671 14.591 1.00 97.69 219 LEU A CA 1
ATOM 1792 C C . LEU A 1 219 ? -4.454 -0.335 13.196 1.00 97.69 219 LEU A C 1
ATOM 1794 O O . LEU A 1 219 ? -3.699 0.628 13.099 1.00 97.69 219 LEU A O 1
ATOM 1798 N N . PRO A 1 220 ? -4.831 -1.027 12.098 1.00 98.06 220 PRO A N 1
ATOM 1799 C CA . PRO A 1 220 ? -4.399 -0.617 10.761 1.00 98.06 220 PRO A CA 1
ATOM 1800 C C . PRO A 1 220 ? -4.749 0.835 10.418 1.00 98.06 220 PRO A C 1
ATOM 1802 O O . PRO A 1 220 ? -3.924 1.566 9.875 1.00 98.06 220 PRO A O 1
ATOM 1805 N N . LEU A 1 221 ? -5.969 1.258 10.756 1.00 98.12 221 LEU A N 1
ATOM 1806 C CA . LEU A 1 221 ? -6.441 2.617 10.502 1.00 98.12 221 LEU A CA 1
ATOM 1807 C C . LEU A 1 221 ? -5.814 3.622 11.468 1.00 98.12 221 LEU A C 1
ATOM 1809 O O . LEU A 1 221 ? -5.554 4.748 11.069 1.00 98.12 221 LEU A O 1
ATOM 1813 N N . ASP A 1 222 ? -5.529 3.223 12.706 1.00 98.25 222 ASP A N 1
ATOM 1814 C CA . ASP A 1 222 ? -4.824 4.056 13.675 1.00 98.25 222 ASP A CA 1
ATOM 1815 C C . ASP A 1 222 ? -3.399 4.354 13.222 1.00 98.25 222 ASP A C 1
ATOM 1817 O O . ASP A 1 222 ? -2.983 5.503 13.294 1.00 98.25 222 ASP A O 1
ATOM 1821 N N . ILE A 1 223 ? -2.673 3.365 12.689 1.00 98.38 223 ILE A N 1
ATOM 1822 C CA . ILE A 1 223 ? -1.334 3.578 12.117 1.00 98.38 223 ILE A CA 1
ATOM 1823 C C . ILE A 1 223 ? -1.406 4.597 10.973 1.00 98.38 223 ILE A C 1
ATOM 1825 O O . ILE A 1 223 ? -0.610 5.535 10.938 1.00 98.38 223 ILE A O 1
ATOM 1829 N N . LEU A 1 224 ? -2.391 4.459 10.077 1.00 98.31 224 LEU A N 1
ATOM 1830 C CA . LEU A 1 224 ? -2.616 5.424 9.001 1.00 98.31 224 LEU A CA 1
ATOM 1831 C C . LEU A 1 224 ? -2.953 6.824 9.547 1.00 98.31 224 LEU A C 1
ATOM 1833 O O . LEU A 1 224 ? -2.378 7.807 9.090 1.00 98.31 224 LEU A O 1
ATOM 1837 N N . ILE A 1 225 ? -3.838 6.929 10.543 1.00 98.56 225 ILE A N 1
ATOM 1838 C CA . ILE A 1 225 ? -4.199 8.201 11.189 1.00 98.56 225 ILE A CA 1
ATOM 1839 C C . ILE A 1 225 ? -2.975 8.861 11.824 1.00 98.56 225 ILE A C 1
ATOM 1841 O O . ILE A 1 225 ? -2.822 10.072 11.713 1.00 98.56 225 ILE A O 1
ATOM 1845 N N . ILE A 1 226 ? -2.110 8.093 12.487 1.00 98.44 226 ILE A N 1
ATOM 1846 C CA . ILE A 1 226 ? -0.903 8.617 13.134 1.00 98.44 226 ILE A CA 1
ATOM 1847 C C . ILE A 1 226 ? 0.053 9.192 12.090 1.00 98.44 226 ILE A C 1
ATOM 1849 O O . ILE A 1 226 ? 0.560 10.294 12.290 1.00 98.44 226 ILE A O 1
ATOM 1853 N N . LEU A 1 227 ? 0.244 8.478 10.977 1.00 97.50 227 LEU A N 1
ATOM 1854 C CA . LEU A 1 227 ? 1.059 8.942 9.859 1.00 97.50 227 LEU A CA 1
ATOM 1855 C C . LEU A 1 227 ? 0.488 10.232 9.265 1.00 97.50 227 LEU A C 1
ATOM 1857 O O . LEU A 1 227 ? 1.195 11.231 9.250 1.00 97.50 227 LEU A O 1
ATOM 1861 N N . ILE A 1 228 ? -0.802 10.250 8.898 1.00 97.88 228 ILE A N 1
ATOM 1862 C CA . ILE A 1 228 ? -1.493 11.452 8.391 1.00 97.88 228 ILE A CA 1
ATOM 1863 C C . ILE A 1 228 ? -1.348 12.616 9.372 1.00 97.88 228 ILE A C 1
ATOM 1865 O O . ILE A 1 228 ? -1.005 13.724 8.972 1.00 97.88 228 ILE A O 1
ATOM 1869 N N . SER A 1 229 ? -1.631 12.377 10.652 1.00 98.25 229 SER A N 1
ATOM 1870 C CA . SER A 1 229 ? -1.664 13.407 11.687 1.00 98.25 229 SER A CA 1
ATOM 1871 C C . SER A 1 229 ? -0.300 14.055 11.876 1.00 98.25 229 SER A C 1
ATOM 1873 O O . SER A 1 229 ? -0.200 15.280 11.817 1.00 98.25 229 SER A O 1
ATOM 1875 N N . MET A 1 230 ? 0.754 13.259 12.068 1.00 98.00 230 MET A N 1
ATOM 1876 C CA . MET A 1 230 ? 2.081 13.788 12.370 1.00 98.00 230 MET A CA 1
ATOM 1877 C C . MET A 1 230 ? 2.662 14.550 11.176 1.00 98.00 230 MET A C 1
ATOM 1879 O O . MET A 1 230 ? 3.062 15.704 11.321 1.00 98.00 230 MET A O 1
ATOM 1883 N N . THR A 1 231 ? 2.655 13.954 9.983 1.00 97.12 231 THR A N 1
ATOM 1884 C CA . THR A 1 231 ? 3.258 14.578 8.798 1.00 97.12 231 THR A CA 1
ATOM 1885 C C . THR A 1 231 ? 2.481 15.819 8.360 1.00 97.12 231 THR A C 1
ATOM 1887 O O . THR A 1 231 ? 3.083 16.869 8.134 1.00 97.12 231 THR A O 1
ATOM 1890 N N . SER A 1 232 ? 1.142 15.764 8.366 1.00 97.69 232 SER A N 1
ATOM 1891 C CA . SER A 1 232 ? 0.307 16.935 8.061 1.00 97.69 232 SER A CA 1
ATOM 1892 C C . SER A 1 232 ? 0.494 18.045 9.093 1.00 97.69 232 SER A C 1
ATOM 1894 O O . SER A 1 232 ? 0.460 19.216 8.734 1.00 97.69 232 SER A O 1
ATOM 1896 N N . SER A 1 233 ? 0.733 17.714 10.365 1.00 98.19 233 SER A N 1
ATOM 1897 C CA . SER A 1 233 ? 0.985 18.715 11.411 1.00 98.19 233 SER A CA 1
ATOM 1898 C C . SER A 1 233 ? 2.277 19.488 11.186 1.00 98.19 233 SER A C 1
ATOM 1900 O O . SER A 1 233 ? 2.318 20.697 11.421 1.00 98.19 233 SER A O 1
ATOM 1902 N N . VAL A 1 234 ? 3.327 18.816 10.709 1.00 97.56 234 VAL A N 1
ATOM 1903 C CA . VAL A 1 234 ? 4.575 19.486 10.331 1.00 97.56 234 VAL A CA 1
ATOM 1904 C C . VAL A 1 234 ? 4.328 20.366 9.104 1.00 97.56 234 VAL A C 1
ATOM 1906 O O . VAL A 1 234 ? 4.640 21.554 9.165 1.00 97.56 234 VAL A O 1
ATOM 1909 N N . ILE A 1 235 ? 3.683 19.849 8.049 1.00 97.19 235 ILE A N 1
ATOM 1910 C CA . ILE A 1 235 ? 3.356 20.620 6.832 1.00 97.19 235 ILE A CA 1
ATOM 1911 C C . ILE A 1 235 ? 2.511 21.856 7.161 1.00 97.19 235 ILE A C 1
ATOM 1913 O O . ILE A 1 235 ? 2.848 22.956 6.737 1.00 97.19 235 ILE A O 1
ATOM 1917 N N . LEU A 1 236 ? 1.457 21.722 7.970 1.00 97.50 236 LEU A N 1
ATOM 1918 C CA . LEU A 1 236 ? 0.618 22.847 8.400 1.00 97.50 236 LEU A CA 1
ATOM 1919 C C . LEU A 1 236 ? 1.406 23.901 9.184 1.00 97.50 236 LEU A C 1
ATOM 1921 O O . LEU A 1 236 ? 1.047 25.077 9.177 1.00 97.50 236 LEU A O 1
ATOM 1925 N N . ARG A 1 237 ? 2.477 23.493 9.872 1.00 97.56 237 ARG A N 1
ATOM 1926 C CA . ARG A 1 237 ? 3.304 24.403 10.659 1.00 97.56 237 ARG A CA 1
ATOM 1927 C C . ARG A 1 237 ? 4.344 25.147 9.822 1.00 97.56 237 ARG A C 1
ATOM 1929 O O . ARG A 1 237 ? 4.616 26.307 10.133 1.00 97.56 237 ARG A O 1
ATOM 1936 N N . VAL A 1 238 ? 4.953 24.499 8.831 1.00 95.56 238 VAL A N 1
ATOM 1937 C CA . VAL A 1 238 ? 6.125 25.048 8.114 1.00 95.56 238 VAL A CA 1
ATOM 1938 C C . VAL A 1 238 ? 5.895 25.286 6.617 1.00 95.56 238 VAL A C 1
ATOM 1940 O O . VAL A 1 238 ? 6.696 25.967 5.984 1.00 95.56 238 VAL A O 1
ATOM 1943 N N . GLY A 1 239 ? 4.800 24.780 6.051 1.00 95.44 239 GLY A N 1
ATOM 1944 C CA . GLY A 1 239 ? 4.522 24.771 4.613 1.00 95.44 239 GLY A CA 1
ATOM 1945 C C . GLY A 1 239 ? 5.277 23.667 3.859 1.00 95.44 239 GLY A C 1
ATOM 1946 O O . GLY A 1 239 ? 6.267 23.123 4.347 1.00 95.44 239 GLY A O 1
ATOM 1947 N N . PHE A 1 240 ? 4.828 23.344 2.641 1.00 92.19 240 PHE A N 1
ATOM 1948 C CA . PHE A 1 240 ? 5.403 22.262 1.823 1.00 92.19 240 PHE A CA 1
ATOM 1949 C C . PHE A 1 240 ? 6.891 22.457 1.505 1.00 92.19 240 PHE A C 1
ATOM 1951 O O . PHE A 1 240 ? 7.676 21.523 1.635 1.00 92.19 240 PHE A O 1
ATOM 1958 N N . SER A 1 241 ? 7.305 23.676 1.146 1.00 90.12 241 SER A N 1
ATOM 1959 C CA . SER A 1 241 ? 8.700 23.956 0.772 1.00 90.12 241 SER A CA 1
ATOM 1960 C C . SER A 1 241 ? 9.685 23.672 1.917 1.00 90.12 241 SER A C 1
ATOM 1962 O O . SER A 1 241 ? 10.659 22.936 1.743 1.00 90.12 241 SER A O 1
ATOM 1964 N N . ALA A 1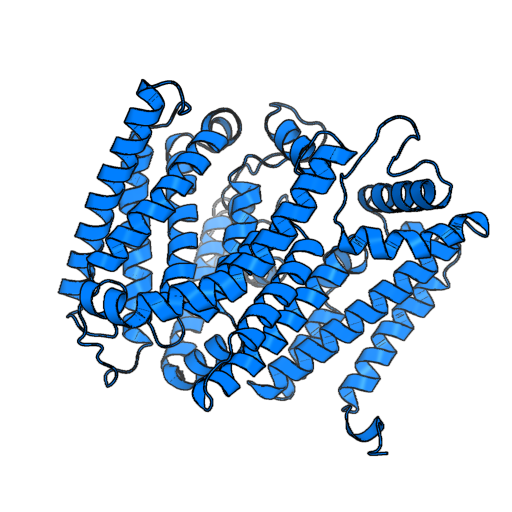 242 ? 9.398 24.175 3.123 1.00 91.69 242 ALA A N 1
ATOM 1965 C CA . ALA A 1 242 ? 10.242 23.912 4.286 1.00 91.69 242 ALA A CA 1
ATOM 1966 C C . ALA A 1 242 ? 10.137 22.450 4.747 1.00 91.69 242 ALA A C 1
ATOM 1968 O O . ALA A 1 242 ? 11.136 21.876 5.177 1.00 91.69 242 ALA A O 1
ATOM 1969 N N . TYR A 1 243 ? 8.957 21.829 4.628 1.00 93.06 243 TYR A N 1
ATOM 1970 C CA . TYR A 1 243 ? 8.785 20.409 4.928 1.00 93.06 243 TYR A CA 1
ATOM 1971 C C . TYR A 1 243 ? 9.726 19.552 4.075 1.00 93.06 243 TYR A C 1
ATOM 1973 O O . TYR A 1 243 ? 10.547 18.821 4.625 1.00 93.06 243 TYR A O 1
ATOM 1981 N N . ASN A 1 244 ? 9.661 19.706 2.751 1.00 89.56 244 ASN A N 1
ATOM 1982 C CA . ASN A 1 244 ? 10.398 18.869 1.806 1.00 89.56 244 ASN A CA 1
ATOM 1983 C C . ASN A 1 244 ? 11.920 19.048 1.909 1.00 89.56 244 ASN A C 1
ATOM 1985 O O . ASN A 1 244 ? 12.659 18.083 1.756 1.00 89.56 244 ASN A O 1
ATOM 1989 N N . THR A 1 245 ? 12.394 20.261 2.201 1.00 86.56 245 THR A N 1
ATOM 1990 C CA . THR A 1 245 ? 13.836 20.558 2.248 1.00 86.56 245 THR A CA 1
ATOM 1991 C C . THR A 1 245 ? 14.480 20.331 3.614 1.00 86.56 245 THR A C 1
ATOM 1993 O O . THR A 1 245 ? 15.674 20.060 3.675 1.00 86.56 245 THR A O 1
ATOM 1996 N N . THR A 1 246 ? 13.726 20.478 4.711 1.00 88.94 246 THR A N 1
ATOM 1997 C CA . THR A 1 246 ? 14.305 20.549 6.068 1.00 88.94 246 THR A CA 1
ATOM 1998 C C . THR A 1 246 ? 13.702 19.555 7.060 1.00 88.94 246 THR A C 1
ATOM 2000 O O . THR A 1 246 ? 14.402 19.131 7.972 1.00 88.94 246 THR A O 1
ATOM 2003 N N . TYR A 1 247 ? 12.416 19.202 6.937 1.00 92.88 247 TYR A N 1
ATOM 2004 C CA . TYR A 1 247 ? 11.689 18.513 8.016 1.00 92.88 247 TYR A CA 1
ATOM 2005 C C . TYR A 1 247 ? 11.111 17.140 7.642 1.00 92.88 247 TYR A C 1
ATOM 2007 O O . TYR A 1 247 ? 10.508 16.493 8.493 1.00 92.88 247 TYR A O 1
ATOM 2015 N N . ALA A 1 248 ? 11.259 16.672 6.401 1.00 91.31 248 ALA A N 1
ATOM 2016 C CA . ALA A 1 248 ? 10.680 15.397 5.972 1.00 91.31 248 ALA A CA 1
ATOM 2017 C C . ALA A 1 248 ? 11.238 14.202 6.771 1.00 91.31 248 ALA A C 1
ATOM 2019 O O . ALA A 1 248 ? 10.473 13.353 7.228 1.00 91.31 248 ALA A O 1
ATOM 2020 N N . SER A 1 249 ? 12.556 14.165 6.994 1.00 90.69 249 SER A N 1
ATOM 2021 C CA . SER A 1 249 ? 13.227 13.114 7.777 1.00 90.69 249 SER A CA 1
ATOM 2022 C C . SER A 1 249 ? 12.767 13.136 9.243 1.00 90.69 249 SER A C 1
ATOM 2024 O O . SER A 1 249 ? 12.179 12.161 9.721 1.00 90.69 249 SER A O 1
ATOM 2026 N N . SER A 1 250 ? 12.866 14.292 9.912 1.00 93.44 250 SER A N 1
ATOM 2027 C CA . SER A 1 250 ? 12.395 14.477 11.294 1.00 93.44 250 SER A CA 1
ATOM 2028 C C . SER A 1 250 ? 10.901 14.185 11.493 1.00 93.44 250 SER A C 1
ATOM 2030 O O . SER A 1 250 ? 10.497 13.625 12.516 1.00 93.44 250 SER A O 1
ATOM 2032 N N . ALA A 1 251 ? 10.051 14.505 10.511 1.00 95.44 251 ALA A N 1
ATOM 2033 C CA . ALA A 1 251 ? 8.627 14.172 10.537 1.00 95.44 251 ALA A CA 1
ATOM 2034 C C . ALA A 1 251 ? 8.377 12.659 10.519 1.00 95.44 251 ALA A C 1
ATOM 2036 O O . ALA A 1 251 ? 7.520 12.159 11.257 1.00 95.44 251 ALA A O 1
ATOM 2037 N N . VAL A 1 252 ? 9.129 11.917 9.707 1.00 93.69 252 VAL A N 1
ATOM 2038 C CA . VAL A 1 252 ? 9.029 10.456 9.629 1.00 93.69 252 VAL A CA 1
ATOM 2039 C C . VAL A 1 252 ? 9.548 9.809 10.914 1.00 93.69 252 VAL A C 1
ATOM 2041 O O . VAL A 1 252 ? 8.878 8.930 11.456 1.00 93.69 252 VAL A O 1
ATOM 2044 N N . GLU A 1 253 ? 10.665 10.283 11.467 1.00 94.44 253 GLU A N 1
ATOM 2045 C CA . GLU A 1 253 ? 11.193 9.823 12.760 1.00 94.44 253 GLU A CA 1
ATOM 2046 C C . GLU A 1 253 ? 10.183 10.020 13.899 1.00 94.44 253 GLU A C 1
ATOM 2048 O O . GLU A 1 253 ? 9.845 9.073 14.621 1.00 94.44 253 GLU A O 1
ATOM 2053 N N . ALA A 1 254 ? 9.629 11.233 14.020 1.00 96.19 254 ALA A N 1
ATOM 2054 C CA . ALA A 1 254 ? 8.592 11.545 14.999 1.00 96.19 254 ALA A CA 1
ATOM 2055 C C . ALA A 1 254 ? 7.349 10.663 14.808 1.00 96.19 254 ALA A C 1
ATOM 2057 O O . ALA A 1 254 ? 6.730 10.236 15.787 1.00 96.19 254 ALA A O 1
ATOM 2058 N N . THR A 1 255 ? 7.007 10.337 13.559 1.00 97.00 255 THR A N 1
ATOM 2059 C CA . THR A 1 255 ? 5.896 9.436 13.248 1.00 97.00 255 THR A CA 1
ATOM 2060 C C . THR A 1 255 ? 6.160 8.013 13.731 1.00 97.00 255 THR A C 1
ATOM 2062 O O . THR A 1 255 ? 5.266 7.406 14.317 1.00 97.00 255 THR A O 1
ATOM 2065 N N . VAL A 1 256 ? 7.365 7.468 13.539 1.00 96.31 256 VAL A N 1
ATOM 2066 C CA . VAL A 1 256 ? 7.712 6.114 14.011 1.00 96.31 256 VAL A CA 1
ATOM 2067 C C . VAL A 1 256 ? 7.565 6.017 15.531 1.00 96.31 256 VAL A C 1
ATOM 2069 O O . VAL A 1 256 ? 6.947 5.076 16.037 1.00 96.31 256 VAL A O 1
ATOM 2072 N N . ILE A 1 257 ? 8.050 7.025 16.263 1.00 97.12 257 ILE A N 1
ATOM 2073 C CA . ILE A 1 257 ? 7.880 7.110 17.720 1.00 97.12 257 ILE A CA 1
ATOM 2074 C C . ILE A 1 257 ? 6.389 7.190 18.070 1.00 97.12 257 ILE A C 1
ATOM 2076 O O . ILE A 1 257 ? 5.908 6.432 18.917 1.00 97.12 257 ILE A O 1
ATOM 2080 N N . ALA A 1 258 ? 5.635 8.054 17.383 1.00 97.94 258 ALA A N 1
ATOM 2081 C CA . ALA A 1 258 ? 4.204 8.218 17.606 1.00 97.94 258 ALA A CA 1
ATOM 2082 C C . ALA A 1 258 ? 3.422 6.920 17.352 1.00 97.94 258 ALA A C 1
ATOM 2084 O O . ALA A 1 258 ? 2.533 6.596 18.136 1.00 97.94 258 ALA A O 1
ATOM 2085 N N . VAL A 1 259 ? 3.756 6.143 16.315 1.00 98.06 259 VAL A N 1
ATOM 2086 C CA . VAL A 1 259 ? 3.104 4.856 16.017 1.00 98.06 259 VAL A CA 1
ATOM 2087 C C . VAL A 1 259 ? 3.236 3.904 17.200 1.00 98.06 259 VAL A C 1
ATOM 2089 O O . VAL A 1 259 ? 2.240 3.308 17.608 1.00 98.06 259 VAL A O 1
ATOM 2092 N N . ILE A 1 260 ? 4.421 3.801 17.804 1.00 97.81 260 ILE A N 1
ATOM 2093 C CA . ILE A 1 260 ? 4.656 2.930 18.963 1.00 97.81 260 ILE A CA 1
ATOM 2094 C C . ILE A 1 260 ? 3.901 3.461 20.191 1.00 97.81 260 ILE A C 1
ATOM 2096 O O . ILE A 1 260 ? 3.091 2.749 20.790 1.00 97.81 260 ILE A O 1
ATOM 2100 N N . VAL A 1 261 ? 4.135 4.723 20.556 1.00 98.25 261 VAL A N 1
ATOM 2101 C CA . VAL A 1 261 ? 3.636 5.309 21.809 1.00 98.25 261 VAL A CA 1
ATOM 2102 C C . VAL A 1 261 ? 2.111 5.458 21.794 1.00 98.25 261 VAL A C 1
ATOM 2104 O O . VAL A 1 261 ? 1.444 5.067 22.757 1.00 98.25 261 VAL A O 1
ATOM 2107 N N . LYS A 1 262 ? 1.528 5.977 20.704 1.00 98.25 262 LYS A N 1
ATOM 2108 C CA . LYS A 1 262 ? 0.071 6.147 20.578 1.00 98.25 262 LYS A CA 1
ATOM 2109 C C . LYS A 1 262 ? -0.641 4.803 20.533 1.00 98.25 262 LYS A C 1
ATOM 2111 O O . LYS A 1 262 ? -1.657 4.654 21.203 1.00 98.25 262 LYS A O 1
ATOM 2116 N N . THR A 1 263 ? -0.098 3.803 19.834 1.00 97.25 263 THR A N 1
ATOM 2117 C CA . THR A 1 263 ? -0.697 2.457 19.795 1.00 97.25 263 THR A CA 1
ATOM 2118 C C . THR A 1 263 ? -0.775 1.833 21.186 1.00 97.25 263 THR A C 1
ATOM 2120 O O . THR A 1 263 ? -1.842 1.357 21.583 1.00 97.25 263 THR A O 1
ATOM 2123 N N . LEU A 1 264 ? 0.324 1.873 21.949 1.00 96.69 264 LEU A N 1
ATOM 2124 C CA . LEU A 1 264 ? 0.356 1.354 23.319 1.00 96.69 264 LEU A CA 1
ATOM 2125 C C . LEU A 1 264 ? -0.615 2.114 24.225 1.00 96.69 264 LEU A C 1
ATOM 2127 O O . LEU A 1 264 ? -1.389 1.496 24.956 1.00 96.69 264 LEU A O 1
ATOM 2131 N N . SER A 1 265 ? -0.627 3.445 24.137 1.00 97.38 265 SER A N 1
ATOM 2132 C CA . SER A 1 265 ? -1.544 4.279 24.914 1.00 97.38 265 SER A CA 1
ATOM 2133 C C . SER A 1 265 ? -3.008 3.947 24.605 1.00 97.38 265 SER A C 1
ATOM 2135 O O . SER A 1 265 ? -3.777 3.606 25.502 1.00 97.38 265 SER A O 1
ATOM 2137 N N . LEU A 1 266 ? -3.392 3.916 23.326 1.00 96.50 266 LEU A N 1
ATOM 2138 C CA . LEU A 1 266 ? -4.737 3.540 22.883 1.00 96.50 266 LEU A CA 1
ATOM 2139 C C . LEU A 1 266 ? -5.147 2.143 23.383 1.00 96.50 266 LEU A C 1
ATOM 2141 O O . LEU A 1 266 ? -6.313 1.933 23.738 1.00 96.50 266 LEU A O 1
ATOM 2145 N N . TYR A 1 267 ? -4.202 1.202 23.454 1.00 95.12 267 TYR A N 1
ATOM 2146 C CA . TYR A 1 267 ? -4.423 -0.132 24.008 1.00 95.12 267 TYR A CA 1
ATOM 2147 C C . TYR A 1 267 ? -4.740 -0.115 25.500 1.00 95.12 267 TYR A C 1
ATOM 2149 O O . TYR A 1 267 ? -5.788 -0.620 25.914 1.00 95.12 267 TYR A O 1
ATOM 2157 N N . PHE A 1 268 ? -3.889 0.514 26.307 1.00 94.88 268 PHE A N 1
ATOM 2158 C CA . PHE A 1 268 ? -4.064 0.529 27.759 1.00 94.88 268 PHE A CA 1
ATOM 2159 C C . PHE A 1 268 ? -5.206 1.438 28.232 1.00 94.88 268 PHE A C 1
ATOM 2161 O O . PHE A 1 268 ? -5.799 1.165 29.273 1.00 94.88 268 PHE A O 1
ATOM 2168 N N . PHE A 1 269 ? -5.606 2.431 27.436 1.00 94.06 269 PHE A N 1
ATOM 2169 C CA . PHE A 1 269 ? -6.783 3.273 27.682 1.00 94.06 269 PHE A CA 1
ATOM 2170 C C . PHE A 1 269 ? -8.099 2.678 27.139 1.00 94.06 269 PHE A C 1
ATOM 2172 O O . PHE A 1 269 ? -9.073 3.395 26.917 1.00 94.06 269 PHE A O 1
ATOM 2179 N N . PHE A 1 270 ? -8.188 1.353 26.970 1.00 91.69 270 PHE A N 1
ATOM 2180 C CA . PHE A 1 270 ? -9.440 0.641 26.661 1.00 91.69 270 PHE A CA 1
ATOM 2181 C C . PHE A 1 270 ? -10.100 1.051 25.325 1.00 91.69 270 PHE A C 1
ATOM 2183 O O . PHE A 1 270 ? -11.305 0.863 25.150 1.00 91.69 270 PHE A O 1
ATOM 2190 N N . THR A 1 271 ? -9.347 1.602 24.363 1.00 91.56 271 THR A N 1
ATOM 2191 C CA . THR A 1 271 ? -9.936 2.108 23.102 1.00 91.56 271 THR A CA 1
ATOM 2192 C C . THR A 1 271 ? -10.149 1.025 22.034 1.00 91.56 271 THR A C 1
ATOM 2194 O O . THR A 1 271 ? -10.841 1.274 21.048 1.00 91.56 271 THR A O 1
ATOM 2197 N N . TYR A 1 272 ? -9.631 -0.192 22.249 1.00 91.00 272 TYR A N 1
ATOM 2198 C CA . TYR A 1 272 ? -9.811 -1.360 21.371 1.00 91.00 272 TYR A CA 1
ATOM 2199 C C . TYR A 1 272 ? -10.845 -2.372 21.902 1.00 91.00 272 TYR A C 1
ATOM 2201 O O . TYR A 1 272 ? -10.665 -3.582 21.763 1.00 91.00 272 TYR A O 1
ATOM 2209 N N . GLN A 1 273 ? -11.931 -1.907 22.526 1.00 84.75 273 GLN A N 1
ATOM 2210 C CA . GLN A 1 273 ? -12.962 -2.775 23.113 1.00 84.75 273 GLN A CA 1
ATOM 2211 C C . GLN A 1 273 ? -14.318 -2.675 22.401 1.00 84.75 273 GLN A C 1
ATOM 2213 O O . GLN A 1 273 ? -14.749 -1.607 21.966 1.00 84.75 273 GLN A O 1
ATOM 2218 N N . HIS A 1 274 ? -15.042 -3.798 22.329 1.00 76.62 274 HIS A N 1
ATOM 2219 C CA . HIS A 1 274 ? -16.408 -3.840 21.800 1.00 76.62 274 HIS A CA 1
ATOM 2220 C C . HIS A 1 274 ? -17.406 -3.228 22.791 1.00 76.62 274 HIS A C 1
ATOM 2222 O O . HIS A 1 274 ? -17.669 -3.839 23.826 1.00 76.62 274 HIS A O 1
ATOM 2228 N N . ARG A 1 275 ? -17.970 -2.051 22.457 1.00 71.25 275 ARG A N 1
ATOM 2229 C CA . ARG A 1 275 ? -19.094 -1.366 23.148 1.00 71.25 275 ARG A CA 1
ATOM 2230 C C . ARG A 1 275 ? -19.119 -1.529 24.688 1.00 71.25 275 ARG A C 1
ATOM 2232 O O . ARG A 1 275 ? -20.188 -1.654 25.279 1.00 71.25 275 ARG A O 1
ATOM 2239 N N . ALA A 1 276 ? -17.953 -1.524 25.335 1.00 63.66 276 ALA A N 1
ATOM 2240 C CA . ALA A 1 276 ? -17.836 -1.760 26.776 1.00 63.66 276 ALA A CA 1
ATOM 2241 C C . ALA A 1 276 ? -18.166 -0.502 27.597 1.00 63.66 276 ALA A C 1
ATOM 2243 O O . ALA A 1 276 ? -18.695 -0.589 28.700 1.00 63.66 276 ALA A O 1
ATOM 2244 N N . ASN A 1 277 ? -17.887 0.674 27.032 1.00 70.56 277 ASN A N 1
ATOM 2245 C CA . ASN A 1 277 ? -18.039 1.971 27.683 1.00 70.56 277 ASN A CA 1
ATOM 2246 C C . ASN A 1 277 ? -19.094 2.835 26.972 1.00 70.56 277 ASN A C 1
ATOM 2248 O O . ASN A 1 277 ? -19.362 2.658 25.778 1.00 70.56 277 ASN A O 1
ATOM 2252 N N . SER A 1 278 ? -19.661 3.802 27.702 1.00 84.88 278 SER A N 1
ATOM 2253 C CA . SER A 1 278 ? -20.500 4.854 27.117 1.00 84.88 278 SER A CA 1
ATOM 2254 C C . SER A 1 278 ? -19.706 5.689 26.105 1.00 84.88 278 SER A C 1
ATOM 2256 O O . SER A 1 278 ? -18.475 5.744 26.159 1.00 84.88 278 SER A O 1
ATOM 2258 N N . ILE A 1 279 ? -20.406 6.364 25.187 1.00 87.19 279 ILE A N 1
ATOM 2259 C CA . ILE A 1 279 ? -19.771 7.224 24.174 1.00 87.19 279 ILE A CA 1
ATOM 2260 C C . ILE A 1 279 ? -18.877 8.275 24.844 1.00 87.19 279 ILE A C 1
ATOM 2262 O O . ILE A 1 279 ? -17.716 8.405 24.470 1.00 87.19 279 ILE A O 1
ATOM 2266 N N . LEU A 1 280 ? -19.373 8.941 25.892 1.00 89.81 280 LEU A N 1
ATOM 2267 C CA . LEU A 1 280 ? -18.607 9.938 26.643 1.00 89.81 280 LEU A CA 1
ATOM 2268 C C . LEU A 1 280 ? -17.330 9.347 27.256 1.00 89.81 280 LEU A C 1
ATOM 2270 O O . LEU A 1 280 ? -16.256 9.923 27.118 1.00 89.81 280 LEU A O 1
ATOM 2274 N N . LYS A 1 281 ? -17.421 8.169 27.884 1.00 90.25 281 LYS A N 1
ATOM 2275 C CA . LYS A 1 281 ? -16.252 7.506 28.474 1.00 90.25 281 LYS A CA 1
ATOM 2276 C C . LYS A 1 281 ? -15.235 7.086 27.407 1.00 90.25 281 LYS A C 1
ATOM 2278 O O . LYS A 1 281 ? -14.041 7.201 27.647 1.00 90.25 281 LYS A O 1
ATOM 2283 N N . ASN A 1 282 ? -15.679 6.664 26.221 1.00 89.25 282 ASN A N 1
ATOM 2284 C CA . ASN A 1 282 ? -14.769 6.407 25.100 1.00 89.25 282 ASN A CA 1
ATOM 2285 C C . ASN A 1 282 ? -14.052 7.680 24.640 1.00 89.25 282 ASN A C 1
ATOM 2287 O O . ASN A 1 282 ? -12.845 7.636 24.438 1.00 89.25 282 ASN A O 1
ATOM 2291 N N . VAL A 1 283 ? -14.763 8.803 24.509 1.00 93.31 283 VAL A N 1
ATOM 2292 C CA . VAL A 1 283 ? -14.153 10.092 24.135 1.00 93.31 283 VAL A CA 1
ATOM 2293 C C . VAL A 1 283 ? -13.117 10.525 25.174 1.00 93.31 283 VAL A C 1
ATOM 2295 O O . VAL A 1 283 ? -12.003 10.881 24.804 1.00 93.31 283 VAL A O 1
ATOM 2298 N N . LEU A 1 284 ? -13.433 10.414 26.468 1.00 95.19 284 LEU A N 1
ATOM 2299 C CA . LEU A 1 284 ? -12.484 10.713 27.547 1.00 95.19 284 LEU A CA 1
ATOM 2300 C C . LEU A 1 284 ? -11.259 9.794 27.509 1.00 95.19 284 LEU A C 1
ATOM 2302 O O . LEU A 1 284 ? -10.131 10.265 27.611 1.00 95.19 284 LEU A O 1
ATOM 2306 N N . ASN A 1 285 ? -11.460 8.491 27.308 1.00 94.44 285 ASN A N 1
ATOM 2307 C CA . ASN A 1 285 ? -10.361 7.539 27.173 1.00 94.44 285 ASN A CA 1
ATOM 2308 C C . ASN A 1 285 ? -9.443 7.884 25.994 1.00 94.44 285 ASN A C 1
ATOM 2310 O O . ASN A 1 285 ? -8.226 7.831 26.141 1.00 94.44 285 ASN A O 1
ATOM 2314 N N . ILE A 1 286 ? -10.008 8.258 24.841 1.00 96.06 286 ILE A N 1
ATOM 2315 C CA . ILE A 1 286 ? -9.235 8.683 23.667 1.00 96.06 286 ILE A CA 1
ATOM 2316 C C . ILE A 1 286 ? -8.488 9.982 23.969 1.00 96.06 286 ILE A C 1
ATOM 2318 O O . ILE A 1 286 ? -7.312 10.088 23.629 1.00 96.06 286 ILE A O 1
ATOM 2322 N N . PHE A 1 287 ? -9.126 10.945 24.637 1.00 97.56 287 PHE A N 1
ATOM 2323 C CA . PHE A 1 287 ? -8.485 12.191 25.051 1.00 97.56 287 PHE A CA 1
ATOM 2324 C C . PHE A 1 287 ? -7.251 11.923 25.918 1.00 97.56 287 PHE A C 1
ATOM 2326 O O . PHE A 1 287 ? -6.156 12.359 25.561 1.00 97.56 287 PHE A O 1
ATOM 2333 N N . TYR A 1 288 ? -7.399 11.145 26.996 1.00 97.50 288 TYR A N 1
ATOM 2334 C CA . TYR A 1 288 ? -6.283 10.799 27.879 1.00 97.50 288 TYR A CA 1
ATOM 2335 C C . TYR A 1 288 ? -5.206 9.981 27.164 1.00 97.50 288 TYR A C 1
ATOM 2337 O O . TYR A 1 288 ? -4.020 10.274 27.312 1.00 97.50 288 TYR A O 1
ATOM 2345 N N . ALA A 1 289 ? -5.603 9.011 26.336 1.00 97.19 289 ALA A N 1
ATOM 2346 C CA . ALA A 1 289 ? -4.659 8.230 25.550 1.00 97.19 289 ALA A CA 1
ATOM 2347 C C . ALA A 1 289 ? -3.809 9.135 24.648 1.00 97.19 289 ALA A C 1
ATOM 2349 O O . ALA A 1 289 ? -2.580 9.026 24.629 1.00 97.19 289 ALA A O 1
ATOM 2350 N N . THR A 1 290 ? -4.463 10.051 23.933 1.00 97.50 290 THR A N 1
ATOM 2351 C CA . THR A 1 290 ? -3.828 10.921 22.940 1.00 97.50 290 THR A CA 1
ATOM 2352 C C . THR A 1 290 ? -2.944 11.964 23.617 1.00 97.50 290 THR A C 1
ATOM 2354 O O . THR A 1 290 ? -1.781 12.071 23.252 1.00 97.50 290 THR A O 1
ATOM 2357 N N . ILE A 1 291 ? -3.416 12.661 24.658 1.00 97.94 291 ILE A N 1
ATOM 2358 C CA . ILE A 1 291 ? -2.617 13.706 25.322 1.00 97.94 291 ILE A CA 1
ATOM 2359 C C . ILE A 1 291 ? -1.353 13.135 25.976 1.00 97.94 291 ILE A C 1
ATOM 2361 O O . ILE A 1 291 ? -0.269 13.687 25.799 1.00 97.94 291 ILE A O 1
ATOM 2365 N N . ILE A 1 292 ? -1.465 11.991 26.662 1.00 97.69 292 ILE A N 1
ATOM 2366 C CA . ILE A 1 292 ? -0.323 11.331 27.308 1.00 97.69 292 ILE A CA 1
ATOM 2367 C C . ILE A 1 292 ? 0.666 10.849 26.249 1.00 97.69 292 ILE A C 1
ATOM 2369 O O . ILE A 1 292 ? 1.864 11.098 26.357 1.00 97.69 292 ILE A O 1
ATOM 2373 N N . SER A 1 293 ? 0.173 10.195 25.196 1.00 97.88 293 SER A N 1
ATOM 2374 C CA . SER A 1 293 ? 1.043 9.696 24.129 1.00 97.88 293 SER A CA 1
ATOM 2375 C C . SER A 1 293 ? 1.732 10.809 23.336 1.00 97.88 293 SER A C 1
ATOM 2377 O O . SER A 1 293 ? 2.912 10.669 23.024 1.00 97.88 293 SER A O 1
ATOM 2379 N N . SER A 1 294 ? 1.056 11.927 23.058 1.00 97.31 294 SER A N 1
ATOM 2380 C CA . SER A 1 294 ? 1.658 13.095 22.406 1.00 97.31 294 SER A CA 1
ATOM 2381 C C . SER A 1 294 ? 2.707 13.757 23.302 1.00 97.31 294 SER A C 1
ATOM 2383 O O . SER A 1 294 ? 3.780 14.096 22.811 1.00 97.31 294 SER A O 1
ATOM 2385 N N . ALA A 1 295 ? 2.461 13.868 24.613 1.00 97.56 295 ALA A N 1
ATOM 2386 C CA . ALA A 1 295 ? 3.449 14.385 25.563 1.00 97.56 295 ALA A CA 1
ATOM 2387 C C . ALA A 1 295 ? 4.696 13.487 25.652 1.00 97.56 295 ALA A C 1
ATOM 2389 O O . ALA A 1 295 ? 5.817 13.988 25.606 1.00 97.56 295 ALA A O 1
ATOM 2390 N N . ILE A 1 296 ? 4.515 12.162 25.713 1.00 98.12 296 ILE A N 1
ATOM 2391 C CA . ILE A 1 296 ? 5.623 11.194 25.709 1.00 98.12 296 ILE A CA 1
ATOM 2392 C C . ILE A 1 296 ? 6.388 11.253 24.383 1.00 98.12 296 ILE A C 1
ATOM 2394 O O . ILE A 1 296 ? 7.613 11.293 24.395 1.00 98.12 296 ILE A O 1
ATOM 2398 N N . THR A 1 297 ? 5.687 11.300 23.247 1.00 97.50 297 THR A N 1
ATOM 2399 C CA . THR A 1 297 ? 6.312 11.395 21.916 1.00 97.50 297 THR A CA 1
ATOM 2400 C C . THR A 1 297 ? 7.162 12.660 21.806 1.00 97.50 297 THR A C 1
ATOM 2402 O O . THR A 1 297 ? 8.324 12.580 21.417 1.00 97.50 297 THR A O 1
ATOM 2405 N N . ALA A 1 298 ? 6.620 13.810 22.220 1.00 96.88 298 ALA A N 1
ATOM 2406 C CA . ALA A 1 298 ? 7.357 15.068 22.253 1.00 96.88 298 ALA A CA 1
ATOM 2407 C C . ALA A 1 298 ? 8.572 14.991 23.191 1.00 96.88 298 ALA A C 1
ATOM 2409 O O . ALA A 1 298 ? 9.659 15.416 22.814 1.00 96.88 298 ALA A O 1
ATOM 2410 N N . GLY A 1 299 ? 8.414 14.409 24.384 1.00 96.88 299 GLY A N 1
ATOM 2411 C CA . GLY A 1 299 ? 9.507 14.215 25.337 1.00 96.88 299 GLY A CA 1
ATOM 2412 C C . GLY A 1 299 ? 10.637 13.348 24.777 1.00 96.88 299 GLY A C 1
ATOM 2413 O O . GLY A 1 299 ? 11.793 13.755 24.827 1.00 96.88 299 GLY A O 1
ATOM 2414 N N . ILE A 1 300 ? 10.308 12.194 24.185 1.00 96.56 300 ILE A N 1
ATOM 2415 C CA . ILE A 1 300 ? 11.287 11.304 23.540 1.00 96.56 300 ILE A CA 1
ATOM 2416 C C . ILE A 1 300 ? 12.006 12.041 22.408 1.00 96.56 300 ILE A C 1
ATOM 2418 O O . ILE A 1 300 ? 13.231 12.013 22.348 1.00 96.56 300 ILE A O 1
ATOM 2422 N N . TYR A 1 301 ? 11.270 12.732 21.536 1.00 95.69 301 TYR A N 1
ATOM 2423 C CA . TYR A 1 301 ? 11.876 13.424 20.400 1.00 95.69 301 TYR A CA 1
ATOM 2424 C C . TYR A 1 301 ? 12.791 14.579 20.841 1.00 95.69 301 TYR A C 1
ATOM 2426 O O . TYR A 1 301 ? 13.884 14.756 20.309 1.00 95.69 301 TYR A O 1
ATOM 2434 N N . LEU A 1 302 ? 12.390 15.347 21.859 1.00 94.12 302 LEU A N 1
ATOM 2435 C CA . LEU A 1 302 ? 13.229 16.403 22.434 1.00 94.12 302 LEU A CA 1
ATOM 2436 C C . LEU A 1 302 ? 14.507 15.847 23.079 1.00 94.12 302 LEU A C 1
ATOM 2438 O O . LEU A 1 302 ? 15.552 16.487 22.989 1.00 94.12 302 LEU A O 1
ATOM 2442 N N . LEU A 1 303 ? 14.447 14.657 23.683 1.00 94.81 303 LEU A N 1
ATOM 2443 C CA . LEU A 1 303 ? 15.640 13.968 24.178 1.00 94.81 303 LEU A CA 1
ATOM 2444 C C . LEU A 1 303 ? 16.554 13.532 23.028 1.00 94.81 303 LEU A C 1
ATOM 2446 O O . LEU A 1 303 ? 17.759 13.744 23.123 1.00 94.81 303 LEU A O 1
ATOM 2450 N N . LEU A 1 304 ? 16.001 12.988 21.935 1.00 94.12 304 LEU A N 1
ATOM 2451 C CA . LEU A 1 304 ? 16.772 12.615 20.738 1.00 94.12 304 LEU A CA 1
ATOM 2452 C C . LEU A 1 304 ? 17.498 13.820 20.126 1.00 94.12 304 LEU A C 1
ATOM 2454 O O . LEU A 1 304 ? 18.675 13.718 19.780 1.00 94.12 304 LEU A O 1
ATOM 2458 N N . LEU A 1 305 ? 16.823 14.969 20.060 1.00 91.75 305 LEU A N 1
ATOM 2459 C CA . LEU A 1 305 ? 17.423 16.250 19.678 1.00 91.75 305 LEU A CA 1
ATOM 2460 C C . LEU A 1 305 ? 18.586 16.638 20.604 1.00 91.75 305 LEU A C 1
ATOM 2462 O O . LEU A 1 305 ? 19.639 17.060 20.136 1.00 91.75 305 LEU A O 1
ATOM 2466 N N . GLN A 1 306 ? 18.415 16.491 21.921 1.00 92.44 306 GLN A N 1
ATOM 2467 C CA . GLN A 1 306 ? 19.427 16.888 22.903 1.00 92.44 306 GLN A CA 1
ATOM 2468 C C . GLN A 1 306 ? 20.692 16.019 22.851 1.00 92.44 306 GLN A C 1
ATOM 2470 O O . GLN A 1 306 ? 21.786 16.526 23.087 1.00 92.44 306 GLN A O 1
ATOM 2475 N N . ILE A 1 307 ? 20.559 14.729 22.534 1.00 93.50 307 ILE A N 1
ATOM 2476 C CA . ILE A 1 307 ? 21.698 13.807 22.392 1.00 93.50 307 ILE A CA 1
ATOM 2477 C C . ILE A 1 307 ? 22.342 13.849 20.995 1.00 93.50 307 ILE A C 1
ATOM 2479 O O . ILE A 1 307 ? 23.266 13.083 20.735 1.00 93.50 307 ILE A O 1
ATOM 2483 N N . GLY A 1 308 ? 21.861 14.716 20.096 1.00 88.25 308 GLY A N 1
ATOM 2484 C CA . GLY A 1 308 ? 22.403 14.886 18.745 1.00 88.25 308 GLY A CA 1
ATOM 2485 C C . GLY A 1 308 ? 22.055 13.764 17.763 1.00 88.25 308 GLY A C 1
ATOM 2486 O O . GLY A 1 308 ? 22.696 13.658 16.723 1.00 88.25 308 GLY A O 1
ATOM 2487 N N . VAL A 1 309 ? 21.068 12.921 18.092 1.00 86.94 309 VAL A N 1
ATOM 2488 C CA . VAL A 1 309 ? 20.574 11.852 17.203 1.00 86.94 309 VAL A CA 1
ATOM 2489 C C . VAL A 1 309 ? 19.392 12.334 16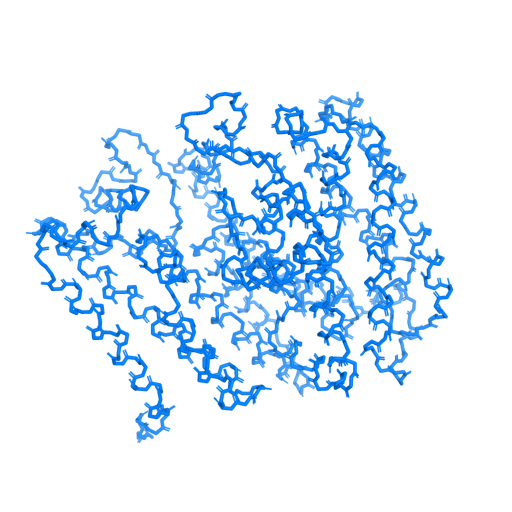.364 1.00 86.94 309 VAL A C 1
ATOM 2491 O O . VAL A 1 309 ? 19.257 11.920 15.222 1.00 86.94 309 VAL A O 1
ATOM 2494 N N . GLY A 1 310 ? 18.536 13.189 16.928 1.00 80.44 310 GLY A N 1
ATOM 2495 C CA . GLY A 1 310 ? 17.357 13.714 16.242 1.00 80.44 310 GLY A CA 1
ATOM 2496 C C . GLY A 1 310 ? 17.663 14.948 15.397 1.00 80.44 310 GLY A C 1
ATOM 2497 O O . GLY A 1 310 ? 18.486 15.787 15.769 1.00 80.44 310 GLY A O 1
ATOM 2498 N N . GLU A 1 311 ? 16.938 15.093 14.294 1.00 86.94 311 GLU A N 1
ATOM 2499 C CA . GLU A 1 311 ? 16.983 16.279 13.440 1.00 86.94 311 GLU A CA 1
ATOM 2500 C C . GLU A 1 311 ? 16.037 17.391 13.928 1.00 86.94 311 GLU A C 1
ATOM 2502 O O . GLU A 1 311 ? 15.078 17.145 14.671 1.00 86.94 311 GLU A O 1
ATOM 2507 N N . ASN A 1 312 ? 16.274 18.630 13.477 1.00 88.62 312 ASN A N 1
ATOM 2508 C CA . ASN A 1 312 ? 15.436 19.790 13.798 1.00 88.62 312 ASN A CA 1
ATOM 2509 C C . ASN A 1 312 ? 13.946 19.508 13.544 1.00 88.62 312 ASN A C 1
ATOM 2511 O O . ASN A 1 312 ? 13.564 19.010 12.487 1.00 88.62 312 ASN A O 1
ATOM 2515 N N . PHE A 1 313 ? 13.092 19.878 14.505 1.00 93.31 313 PHE A N 1
ATOM 2516 C CA . PHE A 1 313 ? 11.654 19.611 14.448 1.00 93.31 313 PHE A CA 1
ATOM 2517 C C . PHE A 1 313 ? 10.823 20.768 15.027 1.00 93.31 313 PHE A C 1
ATOM 2519 O O . PHE A 1 313 ? 11.141 21.287 16.107 1.00 93.31 313 PHE A O 1
ATOM 2526 N N . PRO A 1 314 ? 9.727 21.185 14.364 1.00 94.88 314 PRO A N 1
ATOM 2527 C CA . PRO A 1 314 ? 8.905 22.288 14.836 1.00 94.88 314 PRO A CA 1
ATOM 2528 C C . PRO A 1 314 ? 8.042 21.857 16.029 1.00 94.88 314 PRO A C 1
ATOM 2530 O O . PRO A 1 314 ? 7.037 21.169 15.882 1.00 94.88 314 PRO A O 1
ATOM 2533 N N . ARG A 1 315 ? 8.387 22.324 17.234 1.00 93.25 315 ARG A N 1
ATOM 2534 C CA . ARG A 1 315 ? 7.748 21.899 18.500 1.00 93.25 315 ARG A CA 1
ATOM 2535 C C . ARG A 1 315 ? 6.221 22.039 18.526 1.00 93.25 315 ARG A C 1
ATOM 2537 O O . ARG A 1 315 ? 5.541 21.204 19.112 1.00 93.25 315 ARG A O 1
ATOM 2544 N N . SER A 1 316 ? 5.667 23.071 17.889 1.00 95.06 316 SER A N 1
ATOM 2545 C CA . SER A 1 316 ? 4.214 23.276 17.820 1.00 95.06 316 SER A CA 1
ATOM 2546 C C . SER A 1 316 ? 3.487 22.246 16.948 1.00 95.06 316 SER A C 1
ATOM 2548 O O . SER A 1 316 ? 2.278 22.090 17.107 1.00 95.06 316 SER A O 1
ATOM 2550 N N . ALA A 1 317 ? 4.192 21.493 16.093 1.00 97.06 317 ALA A N 1
ATOM 2551 C CA . ALA A 1 317 ? 3.595 20.391 15.344 1.00 97.06 317 ALA A CA 1
ATOM 2552 C C . ALA A 1 317 ? 3.086 19.274 16.270 1.00 97.06 317 ALA A C 1
ATOM 2554 O O . ALA A 1 317 ? 2.075 18.666 15.950 1.00 97.06 317 ALA A O 1
ATOM 2555 N N . PHE A 1 318 ? 3.675 19.066 17.457 1.00 97.50 318 PHE A N 1
ATOM 2556 C CA . PHE A 1 318 ? 3.136 18.105 18.434 1.00 97.50 318 PHE A CA 1
ATOM 2557 C C . PHE A 1 318 ? 1.748 18.499 18.958 1.00 97.50 318 PHE A C 1
ATOM 2559 O O . PHE A 1 318 ? 0.917 17.632 19.224 1.00 97.50 318 PHE A O 1
ATOM 2566 N N . ALA A 1 319 ? 1.474 19.801 19.096 1.00 97.31 319 ALA A N 1
ATOM 2567 C CA . ALA A 1 319 ? 0.164 20.288 19.526 1.00 97.31 319 ALA A CA 1
ATOM 2568 C C . ALA A 1 319 ? -0.889 20.142 18.414 1.00 97.31 319 ALA A C 1
ATOM 2570 O O . ALA A 1 319 ? -2.025 19.755 18.690 1.00 97.31 319 ALA A O 1
ATOM 2571 N N . LEU A 1 320 ? -0.501 20.404 17.160 1.00 98.00 320 LEU A N 1
ATOM 2572 C CA . LEU A 1 320 ? -1.351 20.147 15.994 1.00 98.00 320 LEU A CA 1
ATOM 2573 C C . LEU A 1 320 ? -1.643 18.649 15.847 1.00 98.00 320 LEU A C 1
ATOM 2575 O O . LEU A 1 320 ? -2.802 18.268 15.697 1.00 98.00 320 LEU A O 1
ATOM 2579 N N . ASP A 1 321 ? -0.623 17.804 16.003 1.00 98.19 321 ASP A N 1
ATOM 2580 C CA . ASP A 1 321 ? -0.754 16.351 15.923 1.00 98.19 321 ASP A CA 1
ATOM 2581 C C . ASP A 1 321 ? -1.686 15.823 17.016 1.00 98.19 321 ASP A C 1
ATOM 2583 O O . ASP A 1 321 ? -2.543 14.982 16.749 1.00 98.19 321 ASP A O 1
ATOM 2587 N N . PHE A 1 322 ? -1.591 16.348 18.239 1.00 98.38 322 PHE A N 1
ATOM 2588 C CA . PHE A 1 322 ? -2.552 16.040 19.294 1.00 98.38 322 PHE A CA 1
ATOM 2589 C C . PHE A 1 322 ? -3.995 16.352 18.858 1.00 98.38 322 PHE A C 1
ATOM 2591 O O . PHE A 1 322 ? -4.860 15.483 18.961 1.00 98.38 322 PHE A O 1
ATOM 2598 N N . GLY A 1 323 ? -4.253 17.553 18.329 1.00 98.19 323 GLY A N 1
ATOM 2599 C CA . GLY A 1 323 ? -5.590 17.965 17.894 1.00 98.19 323 GLY A CA 1
ATOM 2600 C C . GLY A 1 323 ? -6.143 17.122 16.739 1.00 98.19 323 GLY A C 1
ATOM 2601 O O . GLY A 1 323 ? -7.275 16.636 16.813 1.00 98.19 323 GLY A O 1
ATOM 2602 N N . ILE A 1 324 ? -5.337 16.906 15.695 1.00 98.31 324 ILE A N 1
ATOM 2603 C CA . ILE A 1 324 ? -5.729 16.136 14.506 1.00 98.31 324 ILE A CA 1
ATOM 2604 C C . ILE A 1 324 ? -5.957 14.668 14.873 1.00 98.31 324 ILE A C 1
ATOM 2606 O O . ILE A 1 324 ? -7.012 14.110 14.560 1.00 98.31 324 ILE A O 1
ATOM 2610 N N . SER A 1 325 ? -5.017 14.039 15.584 1.00 98.12 325 SER A N 1
ATOM 2611 C CA . SER A 1 325 ? -5.169 12.637 15.985 1.00 98.12 325 SER A CA 1
ATOM 2612 C C . SER A 1 325 ? -6.333 12.427 16.952 1.00 98.12 325 SER A C 1
ATOM 2614 O O . SER A 1 325 ? -7.071 11.461 16.779 1.00 98.12 325 SER A O 1
ATOM 2616 N N . LEU A 1 326 ? -6.588 13.341 17.897 1.00 98.31 326 LEU A N 1
ATOM 2617 C CA . LEU A 1 326 ? -7.759 13.271 18.779 1.00 98.31 326 LEU A CA 1
ATOM 2618 C C . LEU A 1 326 ? -9.070 13.265 17.979 1.00 98.31 326 LEU A C 1
ATOM 2620 O O . LEU A 1 326 ? -9.952 12.440 18.244 1.00 98.31 326 LEU A O 1
ATOM 2624 N N . LEU A 1 327 ? -9.190 14.156 16.990 1.00 98.12 327 LEU A N 1
ATOM 2625 C CA . LEU A 1 327 ? -10.364 14.247 16.122 1.00 98.12 327 LEU A CA 1
ATOM 2626 C C . LEU A 1 327 ? -10.548 12.964 15.305 1.00 98.12 327 LEU A C 1
ATOM 2628 O O . LEU A 1 327 ? -11.625 12.362 15.334 1.00 98.12 327 LEU A O 1
ATOM 2632 N N . LEU A 1 328 ? -9.496 12.510 14.620 1.00 98.12 328 LEU A N 1
ATOM 2633 C CA . LEU A 1 328 ? -9.551 11.339 13.744 1.00 98.12 328 LEU A CA 1
ATOM 2634 C C . LEU A 1 328 ? -9.765 10.039 14.527 1.00 98.12 328 LEU A C 1
ATOM 263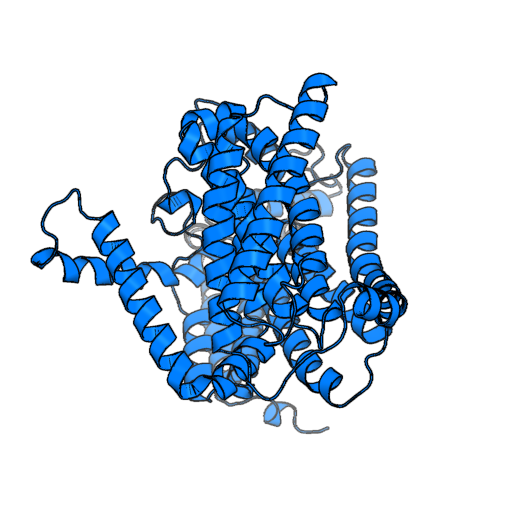6 O O . LEU A 1 328 ? -10.590 9.210 14.136 1.00 98.12 328 LEU A O 1
ATOM 2640 N N . PHE A 1 329 ? -9.100 9.872 15.672 1.00 97.88 329 PHE A N 1
ATOM 2641 C CA . PHE A 1 329 ? -9.333 8.729 16.547 1.00 97.88 329 PHE A CA 1
ATOM 2642 C C . PHE A 1 329 ? -10.769 8.710 17.056 1.00 97.88 329 PHE A C 1
ATOM 2644 O O . PHE A 1 329 ? -11.409 7.659 17.010 1.00 97.88 329 PHE A O 1
ATOM 2651 N N . THR A 1 330 ? -11.303 9.853 17.487 1.00 96.69 330 THR A N 1
ATOM 2652 C CA . THR A 1 330 ? -12.695 9.952 17.940 1.00 96.69 330 THR A CA 1
ATOM 2653 C C . THR A 1 330 ? -13.666 9.582 16.822 1.00 96.69 330 THR A C 1
ATOM 2655 O O . THR A 1 330 ? -14.525 8.723 17.029 1.00 96.69 330 THR A O 1
ATOM 2658 N N . ALA A 1 331 ? -13.490 10.133 15.618 1.00 95.38 331 ALA A N 1
ATOM 2659 C CA . ALA A 1 331 ? -14.312 9.805 14.453 1.00 95.38 331 ALA A CA 1
ATOM 2660 C C . ALA A 1 331 ? -14.273 8.303 14.116 1.00 95.38 331 ALA A C 1
ATOM 2662 O O . ALA A 1 331 ? -15.320 7.682 13.892 1.00 95.38 331 ALA A O 1
ATOM 2663 N N . LEU A 1 332 ? -13.085 7.686 14.162 1.00 95.56 332 LEU A N 1
ATOM 2664 C CA . LEU A 1 332 ? -12.919 6.254 13.925 1.00 95.56 332 LEU A CA 1
ATOM 2665 C C . LEU A 1 332 ? -13.641 5.408 14.985 1.00 95.56 332 LEU A C 1
ATOM 2667 O O . LEU A 1 332 ? -14.366 4.476 14.632 1.00 95.56 332 LEU A O 1
ATOM 2671 N N . ARG A 1 333 ? -13.504 5.732 16.280 1.00 93.56 333 ARG A N 1
ATOM 2672 C CA . ARG A 1 333 ? -14.172 4.974 17.357 1.00 93.56 333 ARG A CA 1
ATOM 2673 C C . ARG A 1 333 ? -15.682 5.161 17.340 1.00 93.56 333 ARG A C 1
ATOM 2675 O O . ARG A 1 333 ? -16.397 4.198 17.607 1.00 93.56 333 ARG A O 1
ATOM 2682 N N . LEU A 1 334 ? -16.178 6.355 17.014 1.00 91.75 334 LEU A N 1
ATOM 2683 C CA . LEU A 1 334 ? -17.612 6.596 16.839 1.00 91.75 334 LEU A CA 1
ATOM 2684 C C . LEU A 1 334 ? -18.156 5.758 15.681 1.00 91.75 334 LEU A C 1
ATOM 2686 O O . LEU A 1 334 ? -19.131 5.031 15.861 1.00 91.75 334 LEU A O 1
ATOM 2690 N N . THR A 1 335 ? -17.472 5.758 14.536 1.00 90.44 335 THR A N 1
ATOM 2691 C CA . THR A 1 335 ? -17.833 4.912 13.390 1.00 90.44 335 THR A CA 1
ATOM 2692 C C . THR A 1 335 ? -17.824 3.434 13.779 1.00 90.44 335 THR A C 1
ATOM 2694 O O . THR A 1 335 ? -18.809 2.724 13.578 1.00 90.44 335 THR A O 1
ATOM 2697 N N . PHE A 1 336 ? -16.767 2.962 14.440 1.00 90.25 336 PHE A N 1
ATOM 2698 C CA . PHE A 1 336 ? -16.695 1.585 14.922 1.00 90.25 336 PHE A CA 1
ATOM 2699 C C . PHE A 1 336 ? -17.840 1.251 15.890 1.00 90.25 336 PHE A C 1
ATOM 2701 O O . PHE A 1 336 ? -18.490 0.213 15.748 1.00 90.25 336 PHE A O 1
ATOM 2708 N N . HIS A 1 337 ? -18.153 2.141 16.835 1.00 87.25 337 HIS A N 1
ATOM 2709 C CA . HIS A 1 337 ? -19.264 1.972 17.769 1.00 87.25 337 HIS A CA 1
ATOM 2710 C C . HIS A 1 337 ? -20.596 1.803 17.029 1.00 87.25 337 HIS A C 1
ATOM 2712 O O . HIS A 1 337 ? -21.370 0.902 17.359 1.00 87.25 337 HIS A O 1
ATOM 2718 N N . LEU A 1 338 ? -20.847 2.619 16.006 1.00 86.69 338 LEU A N 1
ATOM 2719 C CA . LEU A 1 338 ? -22.070 2.607 15.205 1.00 86.69 338 LEU A CA 1
ATOM 2720 C C . LEU A 1 338 ? -22.245 1.310 14.395 1.00 86.69 338 LEU A C 1
ATOM 2722 O O . LEU A 1 338 ? -23.337 0.737 14.385 1.00 86.69 338 LEU A O 1
ATOM 2726 N N . PHE A 1 339 ? -21.166 0.803 13.794 1.00 85.00 339 PHE A N 1
ATOM 2727 C CA . PHE A 1 339 ? -21.188 -0.404 12.955 1.00 85.00 339 PHE A CA 1
ATOM 2728 C C . PHE A 1 339 ? -21.040 -1.724 13.730 1.00 85.00 339 PHE A C 1
ATOM 2730 O O . PHE A 1 339 ? -21.279 -2.798 13.172 1.00 85.00 339 PHE A O 1
ATOM 2737 N N . THR A 1 340 ? -20.701 -1.667 15.020 1.00 82.06 340 THR A N 1
ATOM 2738 C CA . THR A 1 340 ? -20.591 -2.848 15.889 1.00 82.06 340 THR A CA 1
ATOM 2739 C C . THR A 1 340 ? -21.949 -3.262 16.464 1.00 82.06 340 THR A C 1
ATOM 2741 O O . THR A 1 340 ? -22.742 -2.426 16.903 1.00 82.06 340 THR A O 1
ATOM 2744 N N . ASN A 1 341 ? -22.224 -4.571 16.508 1.00 72.62 341 ASN A N 1
ATOM 2745 C CA . ASN A 1 341 ? -23.462 -5.099 17.086 1.00 72.62 341 ASN A CA 1
ATOM 2746 C C . ASN A 1 341 ? -23.520 -4.880 18.619 1.00 72.62 341 ASN A C 1
ATOM 2748 O O . ASN A 1 341 ? -22.575 -5.251 19.314 1.00 72.62 341 ASN A O 1
ATOM 2752 N N . PRO A 1 342 ? -24.641 -4.367 19.172 1.00 65.12 342 PRO A N 1
ATOM 2753 C CA . PRO A 1 342 ? -24.792 -4.091 20.608 1.00 65.12 342 PRO A CA 1
ATOM 2754 C C . PRO A 1 342 ? -24.664 -5.307 21.532 1.00 65.12 342 PRO A C 1
ATOM 2756 O O . PRO A 1 342 ? -24.325 -5.135 22.699 1.00 65.12 342 PRO A O 1
ATOM 2759 N N . GLY A 1 343 ? -24.930 -6.515 21.026 1.00 60.84 343 GLY A N 1
ATOM 2760 C CA . GLY A 1 343 ? -24.869 -7.755 21.808 1.00 60.84 343 GLY A CA 1
ATOM 2761 C C . GLY A 1 343 ? -23.458 -8.305 22.042 1.00 60.84 343 GLY A C 1
ATOM 2762 O O . GLY A 1 343 ? -23.296 -9.199 22.862 1.00 60.84 343 GLY A O 1
ATOM 2763 N N . ILE A 1 344 ? -22.436 -7.785 21.352 1.00 65.31 344 ILE A N 1
ATOM 2764 C CA . ILE A 1 344 ? -21.042 -8.200 21.552 1.00 65.31 344 ILE A CA 1
ATOM 2765 C C . ILE A 1 344 ? -20.422 -7.238 22.563 1.00 65.31 344 ILE A C 1
ATOM 2767 O O . ILE A 1 344 ? -20.075 -6.109 22.218 1.00 65.31 344 ILE A O 1
ATOM 2771 N N . ARG A 1 345 ? -20.303 -7.674 23.820 1.00 62.72 345 ARG A N 1
ATOM 2772 C CA . ARG A 1 345 ? -19.558 -6.958 24.860 1.00 62.72 345 ARG A CA 1
ATOM 2773 C C . ARG A 1 345 ? -18.301 -7.737 25.188 1.00 62.72 345 ARG A C 1
ATOM 2775 O O . ARG A 1 345 ? -18.371 -8.916 25.517 1.00 62.72 345 ARG A O 1
ATOM 2782 N N . GLN A 1 346 ? -17.162 -7.065 25.114 1.00 65.94 346 GLN A N 1
ATOM 2783 C CA . GLN A 1 346 ? -15.905 -7.624 25.588 1.00 65.94 346 GLN A CA 1
ATOM 2784 C C . GLN A 1 346 ? -15.627 -7.041 26.972 1.00 65.94 346 GLN A C 1
ATOM 2786 O O . GLN A 1 346 ? -15.435 -5.836 27.103 1.00 65.94 346 GLN A O 1
ATOM 2791 N N . ALA A 1 347 ? -15.685 -7.893 27.998 1.00 59.72 347 ALA A N 1
ATOM 2792 C CA . ALA A 1 347 ? -15.566 -7.493 29.402 1.00 59.72 347 ALA A CA 1
ATOM 2793 C C . ALA A 1 347 ? -14.127 -7.578 29.948 1.00 59.72 347 ALA A C 1
ATOM 2795 O O . ALA A 1 347 ? -13.865 -7.131 31.061 1.00 59.72 347 ALA A O 1
ATOM 2796 N N . GLU A 1 348 ? -13.192 -8.154 29.188 1.00 76.62 348 GLU A N 1
ATOM 2797 C CA . GLU A 1 348 ? -11.807 -8.332 29.632 1.00 76.62 348 GLU A CA 1
ATOM 2798 C C . GLU A 1 348 ? -11.038 -7.007 29.638 1.00 76.62 348 GLU A C 1
ATOM 2800 O O . GLU A 1 348 ? -11.112 -6.218 28.694 1.00 76.62 348 GLU A O 1
ATOM 2805 N N . THR A 1 349 ? -10.254 -6.769 30.691 1.00 86.69 349 THR A N 1
ATOM 2806 C CA . THR A 1 349 ? -9.325 -5.633 30.741 1.00 86.69 349 THR A CA 1
ATOM 2807 C C . THR A 1 349 ? -8.162 -5.847 29.756 1.00 86.69 349 THR A C 1
ATOM 2809 O O . THR A 1 349 ? -7.796 -6.997 29.496 1.00 86.69 349 THR A O 1
ATOM 2812 N N . PRO A 1 350 ? -7.521 -4.779 29.234 1.00 88.56 350 PRO A N 1
ATOM 2813 C CA . PRO A 1 350 ? -6.405 -4.900 28.288 1.00 88.56 350 PRO A CA 1
ATOM 2814 C C . PRO A 1 350 ? -5.263 -5.793 28.793 1.00 88.56 350 PRO A C 1
ATOM 2816 O O . PRO A 1 350 ? -4.657 -6.535 28.021 1.00 88.56 350 PRO A O 1
ATOM 2819 N N . LEU A 1 351 ? -4.992 -5.771 30.103 1.00 90.81 351 LEU A N 1
ATOM 2820 C CA . LEU A 1 351 ? -3.976 -6.620 30.731 1.00 90.81 351 LEU A CA 1
ATOM 2821 C C . LEU A 1 351 ? -4.368 -8.101 30.736 1.00 90.81 351 LEU A C 1
ATOM 2823 O O . LEU A 1 351 ? -3.516 -8.955 30.496 1.00 90.81 351 LEU A O 1
ATOM 2827 N N . VAL A 1 352 ? -5.639 -8.416 30.999 1.00 91.00 352 VAL A N 1
ATOM 2828 C CA . VAL A 1 352 ? -6.138 -9.798 30.966 1.00 91.00 352 VAL A CA 1
ATOM 2829 C C . VAL A 1 352 ? -6.134 -10.324 29.534 1.00 91.00 352 VAL A C 1
ATOM 2831 O O . VAL A 1 352 ? -5.592 -11.401 29.299 1.00 91.00 352 VAL A O 1
ATOM 2834 N N . GLN A 1 353 ? -6.624 -9.529 28.577 1.00 91.12 353 GLN A N 1
ATOM 2835 C CA . GLN A 1 353 ? -6.601 -9.871 27.154 1.00 91.12 353 GLN A CA 1
ATOM 2836 C C . GLN A 1 353 ? -5.172 -10.116 26.650 1.00 91.12 353 GLN A C 1
ATOM 2838 O O . GLN A 1 353 ? -4.922 -11.068 25.911 1.00 91.12 353 GLN A O 1
ATOM 2843 N N . PHE A 1 354 ? -4.219 -9.276 27.065 1.00 92.00 354 PHE A N 1
ATOM 2844 C CA . PHE A 1 354 ? -2.816 -9.444 26.704 1.00 92.00 354 PHE A CA 1
ATOM 2845 C C . PHE A 1 354 ? -2.265 -10.758 27.262 1.00 92.00 354 PHE A C 1
ATOM 2847 O O . PHE A 1 354 ? -1.735 -11.568 26.508 1.00 92.00 354 PHE A O 1
ATOM 2854 N N . LYS A 1 355 ? -2.448 -11.024 28.562 1.00 93.50 355 LYS A N 1
ATOM 2855 C CA . LYS A 1 355 ? -1.966 -12.260 29.199 1.00 93.50 355 LYS A CA 1
ATOM 2856 C C . LYS A 1 355 ? -2.584 -13.520 28.587 1.00 93.50 355 LYS A C 1
ATOM 2858 O O . LYS A 1 355 ? -1.878 -14.513 28.437 1.00 93.50 355 LYS A O 1
ATOM 2863 N N . SER A 1 356 ? -3.867 -13.488 28.221 1.00 92.12 356 SER A N 1
ATOM 2864 C CA . SER A 1 356 ? -4.554 -14.642 27.631 1.00 92.12 356 SER A CA 1
ATOM 2865 C C . SER A 1 356 ? -4.126 -14.919 26.186 1.00 92.12 356 SER A C 1
ATOM 2867 O O . SER A 1 356 ? -4.100 -16.078 25.775 1.00 92.12 356 SER A O 1
ATOM 2869 N N . ASN A 1 357 ? -3.739 -13.888 25.425 1.00 93.31 357 ASN A N 1
ATOM 2870 C CA . ASN A 1 357 ? -3.422 -14.023 24.001 1.00 93.31 357 ASN A CA 1
ATOM 2871 C C . ASN A 1 357 ? -1.926 -13.946 23.658 1.00 93.31 357 ASN A C 1
ATOM 2873 O O . ASN A 1 357 ? -1.563 -14.346 22.554 1.00 93.31 357 ASN A O 1
ATOM 2877 N N . ILE A 1 358 ? -1.047 -13.491 24.564 1.00 95.25 358 ILE A N 1
ATOM 2878 C CA . ILE A 1 358 ? 0.375 -13.222 24.268 1.00 95.25 358 ILE A CA 1
ATOM 2879 C C . ILE A 1 358 ? 1.085 -14.408 23.612 1.00 95.25 358 ILE A C 1
ATOM 2881 O O . ILE A 1 358 ? 1.791 -14.226 22.627 1.00 95.25 358 ILE A O 1
ATOM 2885 N N . LYS A 1 359 ? 0.859 -15.635 24.099 1.00 96.00 359 LYS A N 1
ATOM 2886 C CA . LYS A 1 359 ? 1.488 -16.841 23.540 1.00 96.00 359 LYS A CA 1
ATOM 2887 C C . LYS A 1 359 ? 1.027 -17.102 22.104 1.00 96.00 359 LYS A C 1
ATOM 2889 O O . LYS A 1 359 ? 1.837 -17.457 21.254 1.00 96.00 359 LYS A O 1
ATOM 2894 N N . THR A 1 360 ? -0.261 -16.905 21.828 1.00 94.75 360 THR A N 1
ATOM 2895 C CA . THR A 1 360 ? -0.841 -17.070 20.489 1.00 94.75 360 THR A CA 1
ATOM 2896 C C . THR A 1 360 ? -0.336 -15.985 19.545 1.00 94.75 360 THR A C 1
ATOM 2898 O O . THR A 1 360 ? 0.194 -16.308 18.485 1.00 94.75 360 THR A O 1
ATOM 2901 N N . TRP A 1 361 ? -0.425 -14.714 19.950 1.00 95.62 361 TRP A N 1
ATOM 2902 C CA . TRP A 1 361 ? 0.054 -13.579 19.158 1.00 95.62 361 TRP A CA 1
ATOM 2903 C C . TRP A 1 361 ? 1.550 -13.669 18.869 1.00 95.62 361 TRP A C 1
ATOM 2905 O O . TRP A 1 361 ? 1.964 -13.379 17.752 1.00 95.62 361 TRP A O 1
ATOM 2915 N N . PHE A 1 362 ? 2.351 -14.120 19.835 1.00 97.38 362 PHE A N 1
ATOM 2916 C CA . PHE A 1 362 ? 3.783 -14.317 19.647 1.00 97.38 362 PHE A CA 1
ATOM 2917 C C . PHE A 1 362 ? 4.083 -15.453 18.663 1.00 97.38 362 PHE A C 1
ATOM 2919 O O . PHE A 1 362 ? 4.820 -15.243 17.706 1.00 97.38 362 PHE A O 1
ATOM 2926 N N . ASN A 1 363 ? 3.484 -16.636 18.841 1.00 97.75 363 ASN A N 1
ATOM 2927 C CA . ASN A 1 363 ? 3.751 -17.790 17.974 1.00 97.75 363 ASN A CA 1
ATOM 2928 C C . ASN A 1 363 ? 3.288 -17.558 16.532 1.00 97.75 363 ASN A C 1
ATOM 2930 O O . ASN A 1 363 ? 4.000 -17.878 15.582 1.00 97.75 363 ASN A O 1
ATOM 2934 N N . GLU A 1 364 ? 2.092 -17.002 16.355 1.00 97.69 364 GLU A N 1
ATOM 2935 C CA . GLU A 1 364 ? 1.577 -16.675 15.028 1.00 97.69 364 GLU A CA 1
ATOM 2936 C C . GLU A 1 364 ? 2.304 -15.478 14.423 1.00 97.69 364 GLU A C 1
ATOM 2938 O O . GLU A 1 364 ? 2.554 -15.461 13.219 1.00 97.69 364 GLU A O 1
ATOM 2943 N N . GLY A 1 365 ? 2.694 -14.506 15.253 1.00 97.75 365 GLY A N 1
ATOM 2944 C CA . GLY A 1 365 ? 3.513 -13.372 14.847 1.00 97.75 365 GLY A CA 1
ATOM 2945 C C . GLY A 1 365 ? 4.865 -13.831 14.323 1.00 97.75 365 GLY A C 1
ATOM 2946 O O . GLY A 1 365 ? 5.266 -13.414 13.243 1.00 97.75 365 GLY A O 1
ATOM 2947 N N . LEU A 1 366 ? 5.520 -14.762 15.018 1.00 98.19 366 LEU A N 1
ATOM 2948 C CA . LEU A 1 366 ? 6.762 -15.387 14.572 1.00 98.19 366 LEU A CA 1
ATOM 2949 C C . LEU A 1 366 ? 6.548 -16.199 13.289 1.00 98.19 366 LEU A C 1
ATOM 2951 O O . LEU A 1 366 ? 7.366 -16.115 12.381 1.00 98.19 366 LEU A O 1
ATOM 2955 N N . ALA A 1 367 ? 5.437 -16.927 13.155 1.00 98.38 367 ALA A N 1
ATOM 2956 C CA . ALA A 1 367 ? 5.132 -17.656 11.924 1.00 98.38 367 ALA A CA 1
ATOM 2957 C C . ALA A 1 367 ? 4.930 -16.720 10.715 1.00 98.38 367 ALA A C 1
ATOM 2959 O O . ALA A 1 367 ? 5.436 -17.007 9.634 1.00 98.38 367 ALA A O 1
ATOM 2960 N N . PHE A 1 368 ? 4.214 -15.603 10.876 1.00 98.62 368 PHE A N 1
ATOM 2961 C CA . PHE A 1 368 ? 3.950 -14.656 9.787 1.00 98.62 368 PHE A CA 1
ATOM 2962 C C . PHE A 1 368 ? 5.148 -13.733 9.518 1.00 98.62 368 PHE A C 1
ATOM 2964 O O . PHE A 1 368 ? 5.718 -13.744 8.426 1.00 98.62 368 PHE A O 1
ATOM 2971 N N . TYR A 1 369 ? 5.545 -12.940 10.519 1.00 98.44 369 TYR A N 1
ATOM 2972 C CA . TYR A 1 369 ? 6.614 -11.949 10.398 1.00 98.44 369 TYR A CA 1
ATOM 2973 C C . TYR A 1 369 ? 8.001 -12.579 10.369 1.00 98.44 369 TYR A C 1
ATOM 2975 O O . TYR A 1 369 ? 8.903 -11.979 9.800 1.00 98.44 369 TYR A O 1
ATOM 2983 N N . GLY A 1 370 ? 8.191 -13.782 10.916 1.00 98.19 370 GLY A N 1
ATOM 2984 C CA . GLY A 1 370 ? 9.449 -14.511 10.757 1.00 98.19 370 GLY A CA 1
ATOM 2985 C C . GLY A 1 370 ? 9.683 -14.932 9.308 1.00 98.19 370 GLY A C 1
ATOM 2986 O O . GLY A 1 370 ? 10.802 -14.814 8.822 1.00 98.19 370 GLY A O 1
ATOM 2987 N N . VAL A 1 371 ? 8.635 -15.336 8.578 1.00 98.44 371 VAL A N 1
ATOM 2988 C CA . VAL A 1 371 ? 8.745 -15.625 7.138 1.00 98.44 371 VAL A CA 1
ATOM 2989 C C . VAL A 1 371 ? 8.936 -14.338 6.336 1.00 98.44 371 VAL A C 1
ATOM 2991 O O . VAL A 1 371 ? 9.888 -14.241 5.566 1.00 98.44 371 VAL A O 1
ATOM 2994 N N . LEU A 1 372 ? 8.067 -13.340 6.533 1.00 98.38 372 LEU A N 1
ATOM 2995 C CA . LEU A 1 372 ? 8.140 -12.063 5.812 1.00 98.38 372 LEU A CA 1
ATOM 2996 C C . LEU A 1 372 ? 9.474 -11.341 6.068 1.00 98.38 372 LEU A C 1
ATOM 2998 O O . LEU A 1 372 ? 10.187 -10.987 5.132 1.00 98.38 372 LEU A O 1
ATOM 3002 N N . GLY A 1 373 ? 9.818 -11.158 7.342 1.00 97.69 373 GLY A N 1
ATOM 3003 C CA . GLY A 1 373 ? 11.034 -10.489 7.786 1.00 97.69 373 GLY A CA 1
ATOM 3004 C C . GLY A 1 373 ? 12.290 -11.305 7.504 1.00 97.69 373 GLY A C 1
ATOM 3005 O O . GLY A 1 373 ? 13.282 -10.735 7.075 1.00 97.69 373 GLY A O 1
ATOM 3006 N N . GLY A 1 374 ? 12.253 -12.631 7.660 1.00 98.12 374 GLY A N 1
ATOM 3007 C CA . GLY A 1 374 ? 13.388 -13.498 7.337 1.00 98.12 374 GLY A CA 1
ATOM 3008 C C . GLY A 1 374 ? 13.767 -13.426 5.859 1.00 98.12 374 GLY A C 1
ATOM 3009 O O . GLY A 1 374 ? 14.939 -13.251 5.533 1.00 98.12 374 GLY A O 1
ATOM 3010 N N . LEU A 1 375 ? 12.779 -13.472 4.960 1.00 98.19 375 LEU A N 1
ATOM 3011 C CA . LEU A 1 375 ? 13.018 -13.296 3.527 1.00 98.19 375 LEU A CA 1
ATOM 3012 C C . LEU A 1 375 ? 13.528 -11.888 3.193 1.00 98.19 375 LEU A C 1
ATOM 3014 O O . LEU A 1 375 ? 14.451 -11.757 2.391 1.00 98.19 375 LEU A O 1
ATOM 3018 N N . LEU A 1 376 ? 12.977 -10.847 3.826 1.00 97.31 376 LEU A N 1
ATOM 3019 C CA . LEU A 1 376 ? 13.468 -9.478 3.660 1.00 97.31 376 LEU A CA 1
ATOM 3020 C C . LEU A 1 376 ? 14.921 -9.334 4.137 1.00 97.31 376 LEU A C 1
ATOM 3022 O O . LEU A 1 376 ? 15.729 -8.747 3.428 1.00 97.31 376 LEU A O 1
ATOM 3026 N N . ILE A 1 377 ? 15.278 -9.909 5.288 1.00 97.56 377 ILE A N 1
ATOM 3027 C CA . ILE A 1 377 ? 16.649 -9.898 5.816 1.00 97.56 377 ILE A CA 1
ATOM 3028 C C . ILE A 1 377 ? 17.597 -10.605 4.848 1.00 97.56 377 ILE A C 1
ATOM 3030 O O . ILE A 1 377 ? 18.644 -10.054 4.529 1.00 97.56 377 ILE A O 1
ATOM 3034 N N . ILE A 1 378 ? 17.228 -11.783 4.331 1.00 97.38 378 ILE A N 1
ATOM 3035 C CA . ILE A 1 378 ? 18.037 -12.502 3.332 1.00 97.38 378 ILE A CA 1
ATOM 3036 C C . ILE A 1 378 ? 18.254 -11.631 2.091 1.00 97.38 378 ILE A C 1
ATOM 3038 O O . ILE A 1 378 ? 19.380 -11.508 1.614 1.00 97.38 378 ILE A O 1
ATOM 3042 N N . TYR A 1 379 ? 17.194 -10.990 1.595 1.00 96.12 379 TYR A N 1
ATOM 3043 C CA . TYR A 1 379 ? 17.279 -10.066 0.468 1.00 96.12 379 TYR A CA 1
ATOM 3044 C C . TYR A 1 379 ? 18.200 -8.874 0.766 1.00 96.12 379 TYR A C 1
ATOM 3046 O O . TYR A 1 379 ? 19.059 -8.547 -0.049 1.00 96.12 379 TYR A O 1
ATOM 3054 N N . MET A 1 380 ? 18.058 -8.234 1.926 1.00 96.56 380 MET A N 1
ATOM 3055 C CA . MET A 1 380 ? 18.880 -7.087 2.323 1.00 96.56 380 MET A CA 1
ATOM 3056 C C . MET A 1 380 ? 20.353 -7.472 2.490 1.00 96.56 380 MET A C 1
ATOM 3058 O O . MET A 1 380 ? 21.223 -6.743 2.025 1.00 96.56 380 MET A O 1
ATOM 3062 N N . LEU A 1 381 ? 20.634 -8.628 3.101 1.00 97.12 381 LEU A N 1
ATOM 3063 C CA . LEU A 1 381 ? 21.989 -9.161 3.254 1.00 97.12 381 LEU A CA 1
ATOM 3064 C C . LEU A 1 381 ? 22.618 -9.475 1.899 1.00 97.12 381 LEU A C 1
ATOM 3066 O O . LEU A 1 381 ? 23.744 -9.061 1.647 1.00 97.12 381 LEU A O 1
ATOM 3070 N N . PHE A 1 382 ? 21.885 -10.150 1.009 1.00 95.31 382 PHE A N 1
ATOM 3071 C CA . PHE A 1 382 ? 22.350 -10.398 -0.354 1.00 95.31 382 PHE A CA 1
ATOM 3072 C C . PHE A 1 382 ? 22.688 -9.087 -1.067 1.00 95.31 382 PHE A C 1
ATOM 3074 O O . PHE A 1 382 ? 23.762 -8.970 -1.649 1.00 95.31 382 PHE A O 1
ATOM 3081 N N . ASN A 1 383 ? 21.807 -8.085 -0.979 1.00 95.12 383 ASN A N 1
ATOM 3082 C CA . ASN A 1 383 ? 22.050 -6.805 -1.630 1.00 95.12 383 ASN A CA 1
ATOM 3083 C C . ASN A 1 383 ? 23.267 -6.081 -1.057 1.00 95.12 383 ASN A C 1
ATOM 3085 O O . ASN A 1 383 ? 24.086 -5.571 -1.816 1.00 95.12 383 ASN A O 1
ATOM 3089 N N . HIS A 1 384 ? 23.426 -6.085 0.264 1.00 95.31 384 HIS A N 1
ATOM 3090 C CA . HIS A 1 384 ? 24.570 -5.449 0.898 1.00 95.31 384 HIS A CA 1
ATOM 3091 C C . HIS A 1 384 ? 25.886 -6.118 0.488 1.00 95.31 384 HIS A C 1
ATOM 3093 O O . HIS A 1 384 ? 26.848 -5.429 0.165 1.00 95.31 384 HIS A O 1
ATOM 3099 N N . LEU A 1 385 ? 25.909 -7.453 0.426 1.00 94.94 385 LEU A N 1
ATOM 3100 C CA . LEU A 1 385 ? 27.083 -8.217 0.004 1.00 94.94 385 LEU A CA 1
ATOM 3101 C C . LEU A 1 385 ? 27.402 -8.048 -1.490 1.00 94.94 385 LEU A C 1
ATOM 3103 O O . LEU A 1 385 ? 28.572 -7.995 -1.852 1.00 94.94 385 LEU A O 1
ATOM 3107 N N . ALA A 1 386 ? 26.386 -7.974 -2.353 1.00 92.69 386 ALA A N 1
ATOM 3108 C CA . ALA A 1 386 ? 26.569 -7.921 -3.806 1.00 92.69 386 ALA A CA 1
ATOM 3109 C C . ALA A 1 386 ? 26.729 -6.495 -4.370 1.00 92.69 386 ALA A C 1
ATOM 3111 O O . ALA A 1 386 ? 27.388 -6.315 -5.392 1.00 92.69 386 ALA A O 1
ATOM 3112 N N . PHE A 1 387 ? 26.131 -5.487 -3.727 1.00 92.75 387 PHE A N 1
ATOM 3113 C CA . PHE A 1 387 ? 26.027 -4.113 -4.243 1.00 92.75 387 PHE A CA 1
ATOM 3114 C C . PHE A 1 387 ? 26.491 -3.037 -3.250 1.00 92.75 387 PHE A C 1
ATOM 3116 O O . PHE A 1 387 ? 26.480 -1.855 -3.584 1.00 92.75 387 PHE A O 1
ATOM 3123 N N . GLY A 1 388 ? 26.862 -3.404 -2.020 1.00 92.38 388 GLY A N 1
ATOM 3124 C CA . GLY A 1 388 ? 27.265 -2.457 -0.972 1.00 92.38 388 GLY A CA 1
ATOM 3125 C C . GLY A 1 388 ? 26.104 -1.720 -0.292 1.00 92.38 388 GLY A C 1
ATOM 3126 O O . GLY A 1 388 ? 26.322 -0.967 0.654 1.00 92.38 388 GLY A O 1
ATOM 3127 N N . THR A 1 389 ? 24.855 -1.948 -0.710 1.00 91.81 389 THR A N 1
ATOM 3128 C CA . THR A 1 389 ? 23.660 -1.288 -0.160 1.00 91.81 389 THR A CA 1
ATOM 3129 C C . THR A 1 389 ? 22.570 -2.305 0.164 1.00 91.81 389 THR A C 1
ATOM 3131 O O . THR A 1 389 ? 22.376 -3.272 -0.559 1.00 91.81 389 THR A O 1
ATOM 3134 N N . SER A 1 390 ? 21.829 -2.108 1.256 1.00 91.81 390 SER A N 1
ATOM 3135 C CA . SER A 1 390 ? 20.785 -3.060 1.684 1.00 91.81 390 SER A CA 1
ATOM 3136 C C . SER A 1 390 ? 19.437 -2.864 0.975 1.00 91.81 390 SER A C 1
ATOM 3138 O O . SER A 1 390 ? 18.528 -3.676 1.137 1.00 91.81 390 SER A O 1
ATOM 3140 N N . SER A 1 391 ? 19.277 -1.780 0.216 1.00 87.25 391 SER A N 1
ATOM 3141 C CA . SER A 1 391 ? 18.051 -1.409 -0.495 1.00 87.25 391 SER A CA 1
ATOM 3142 C C . SER A 1 391 ? 18.371 -0.993 -1.935 1.00 87.25 391 SER A C 1
ATOM 3144 O O . SER A 1 391 ? 19.506 -0.589 -2.195 1.00 87.25 391 SER A O 1
ATOM 3146 N N . PRO A 1 392 ? 17.405 -1.063 -2.872 1.00 88.12 392 PRO A N 1
ATOM 3147 C CA . PRO A 1 392 ? 17.644 -0.661 -4.254 1.00 88.12 392 PRO A CA 1
ATOM 3148 C C . PRO A 1 392 ? 18.157 0.767 -4.381 1.00 88.12 392 PRO A C 1
ATOM 3150 O O . PRO A 1 392 ? 17.561 1.703 -3.839 1.00 88.12 392 PRO A O 1
ATOM 3153 N N . VAL A 1 393 ? 19.213 0.933 -5.173 1.00 86.19 393 VAL A N 1
ATOM 3154 C CA . VAL A 1 393 ? 19.837 2.238 -5.430 1.00 86.19 393 VAL A CA 1
ATOM 3155 C C . VAL A 1 393 ? 18.858 3.222 -6.089 1.00 86.19 393 VAL A C 1
ATOM 3157 O O . VAL A 1 393 ? 18.869 4.404 -5.759 1.00 86.19 393 VAL A O 1
ATOM 3160 N N . SER A 1 394 ? 17.941 2.755 -6.944 1.00 82.56 394 SER A N 1
ATOM 3161 C CA . SER A 1 394 ? 16.962 3.622 -7.626 1.00 82.56 394 SER A CA 1
ATOM 3162 C C . SER A 1 394 ? 16.054 4.387 -6.657 1.00 82.56 394 SER A C 1
ATOM 3164 O O . SER A 1 394 ? 15.819 5.580 -6.836 1.00 82.56 394 SER A O 1
ATOM 3166 N N . GLY A 1 395 ? 15.591 3.739 -5.585 1.00 82.00 395 GLY A N 1
ATOM 3167 C CA . GLY A 1 395 ? 14.782 4.395 -4.556 1.00 82.00 395 GLY A CA 1
ATOM 3168 C C . GLY A 1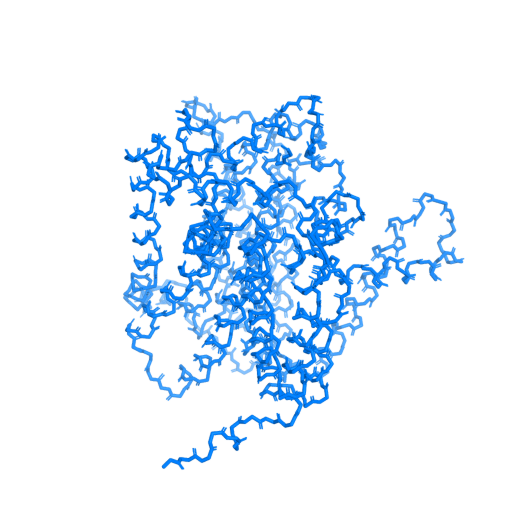 395 ? 15.567 5.428 -3.746 1.00 82.00 395 GLY A C 1
ATOM 3169 O O . GLY A 1 395 ? 14.999 6.431 -3.324 1.00 82.00 395 GLY A O 1
ATOM 3170 N N . GLN A 1 396 ? 16.870 5.209 -3.549 1.00 84.00 396 GLN A N 1
ATOM 3171 C CA . GLN A 1 396 ? 17.745 6.167 -2.867 1.00 84.00 396 GLN A CA 1
ATOM 3172 C C . GLN A 1 396 ? 17.978 7.406 -3.735 1.00 84.00 396 GLN A C 1
ATOM 3174 O O . GLN A 1 396 ? 17.864 8.523 -3.237 1.00 84.00 396 GLN A O 1
ATOM 3179 N N . ILE A 1 397 ? 18.213 7.215 -5.038 1.00 82.88 397 ILE A N 1
ATOM 3180 C CA . ILE A 1 397 ? 18.391 8.313 -5.999 1.00 82.88 397 ILE A CA 1
ATOM 3181 C C . ILE A 1 397 ? 17.136 9.191 -6.060 1.00 82.88 397 ILE A C 1
ATOM 3183 O O . ILE A 1 397 ? 17.259 10.404 -5.956 1.00 82.88 397 ILE A O 1
ATOM 3187 N N . LYS A 1 398 ? 15.937 8.599 -6.134 1.00 81.56 398 LYS A N 1
ATOM 3188 C CA . LYS A 1 398 ? 14.659 9.343 -6.151 1.00 81.56 398 LYS A CA 1
ATOM 3189 C C . LYS A 1 398 ? 14.285 10.006 -4.821 1.00 81.56 398 LYS A C 1
ATOM 3191 O O . LYS A 1 398 ? 13.385 10.827 -4.753 1.00 81.56 398 LYS A O 1
ATOM 3196 N N . ARG A 1 399 ? 14.929 9.636 -3.716 1.00 79.38 399 ARG A N 1
ATOM 3197 C CA . ARG A 1 399 ? 14.822 10.418 -2.474 1.00 79.38 399 ARG A CA 1
ATOM 3198 C C . ARG A 1 399 ? 15.823 11.556 -2.470 1.00 79.38 399 ARG A C 1
ATOM 3200 O O . ARG A 1 399 ? 15.498 12.653 -2.046 1.00 79.38 399 ARG A O 1
ATOM 3207 N N . TRP A 1 400 ? 17.032 11.295 -2.952 1.00 81.25 400 TRP A N 1
ATOM 3208 C CA . TRP A 1 400 ? 18.070 12.306 -3.056 1.00 81.25 400 TRP A CA 1
ATOM 3209 C C . TRP A 1 400 ? 17.684 13.431 -4.029 1.00 81.25 400 TRP A C 1
ATOM 3211 O O . TRP A 1 400 ? 17.822 14.597 -3.674 1.00 81.25 400 TRP A O 1
ATOM 3221 N N . TRP A 1 401 ? 17.135 13.117 -5.205 1.00 79.81 401 TRP A N 1
ATOM 3222 C CA . TRP A 1 401 ? 16.647 14.119 -6.162 1.00 79.81 401 TRP A CA 1
ATOM 3223 C C . TRP A 1 401 ? 15.570 15.029 -5.582 1.00 79.81 401 TRP A C 1
ATOM 3225 O O . TRP A 1 401 ? 15.679 16.244 -5.732 1.00 79.81 401 TRP A O 1
ATOM 3235 N N . GLY A 1 402 ? 14.618 14.481 -4.833 1.00 76.06 402 GLY A N 1
ATOM 3236 C CA . GLY A 1 402 ? 13.590 15.271 -4.171 1.00 76.06 402 GLY A CA 1
ATOM 3237 C C . GLY A 1 402 ? 14.116 16.216 -3.082 1.00 76.06 402 GLY A C 1
ATOM 3238 O O . GLY A 1 402 ? 13.451 17.197 -2.756 1.00 76.06 402 GLY A O 1
ATOM 3239 N N . THR A 1 403 ? 15.336 16.011 -2.567 1.00 73.56 403 THR A N 1
ATOM 3240 C CA . THR A 1 403 ? 15.984 16.994 -1.671 1.00 73.56 403 THR A CA 1
ATOM 3241 C C . THR A 1 403 ? 16.600 18.183 -2.413 1.00 73.56 403 THR A C 1
ATOM 3243 O O . THR A 1 403 ? 16.929 19.194 -1.789 1.00 73.56 403 THR A O 1
ATOM 3246 N N . LEU A 1 404 ? 16.772 18.096 -3.737 1.00 75.88 404 LEU A N 1
ATOM 3247 C CA . LEU A 1 404 ? 17.389 19.158 -4.522 1.00 75.88 404 LEU A CA 1
ATOM 3248 C C . LEU A 1 404 ? 16.383 20.301 -4.758 1.00 75.88 404 LEU A C 1
ATOM 3250 O O . LEU A 1 404 ? 15.285 20.055 -5.253 1.00 75.88 404 LEU A O 1
ATOM 3254 N N . PRO A 1 405 ? 16.754 21.573 -4.501 1.00 66.44 405 PRO A N 1
ATOM 3255 C CA . PRO A 1 405 ? 15.856 22.717 -4.696 1.00 66.44 405 PRO A CA 1
ATOM 3256 C C . PRO A 1 405 ? 15.355 22.886 -6.138 1.00 66.44 405 PRO A C 1
ATOM 3258 O O . PRO A 1 405 ? 14.269 23.414 -6.355 1.00 66.44 405 PRO A O 1
ATOM 3261 N N . ASN A 1 406 ? 16.154 22.449 -7.118 1.00 68.44 406 ASN A N 1
ATOM 3262 C CA . ASN A 1 406 ? 15.851 22.486 -8.546 1.00 68.44 406 ASN A CA 1
ATOM 3263 C C . ASN A 1 406 ? 16.222 21.133 -9.175 1.00 68.44 406 ASN A C 1
ATOM 3265 O O . ASN A 1 406 ? 17.344 20.963 -9.655 1.00 68.44 406 ASN A O 1
ATOM 3269 N N . SER A 1 407 ? 15.303 20.166 -9.163 1.00 66.06 407 SER A N 1
ATOM 3270 C CA . SER A 1 407 ? 15.464 18.922 -9.923 1.00 66.06 407 SER A CA 1
ATOM 3271 C C . SER A 1 407 ? 15.083 19.137 -11.398 1.00 66.06 407 SER A C 1
ATOM 3273 O O . SER A 1 407 ? 14.207 19.945 -11.730 1.00 66.06 407 SER A O 1
ATOM 3275 N N . ALA A 1 408 ? 15.759 18.411 -12.294 1.00 61.88 408 ALA A N 1
ATOM 3276 C CA . ALA A 1 408 ? 15.415 18.340 -13.718 1.00 61.88 408 ALA A CA 1
ATOM 3277 C C . ALA A 1 408 ? 14.309 17.305 -14.021 1.00 61.88 408 ALA A C 1
ATOM 3279 O O . ALA A 1 408 ? 13.870 17.208 -15.164 1.00 61.88 408 ALA A O 1
ATOM 3280 N N . TYR A 1 409 ? 13.887 16.535 -13.012 1.00 64.62 409 TYR A N 1
ATOM 3281 C CA . TYR A 1 409 ? 12.962 15.405 -13.124 1.00 64.62 409 TYR A CA 1
ATOM 3282 C C . TYR A 1 409 ? 11.752 15.597 -12.189 1.00 64.62 409 TYR A C 1
ATOM 3284 O O . TYR A 1 409 ? 11.217 16.705 -12.116 1.00 64.62 409 TYR A O 1
ATOM 3292 N N . GLU A 1 410 ? 11.287 14.539 -11.519 1.00 69.69 410 GLU A N 1
ATOM 3293 C CA . GLU A 1 410 ? 10.168 14.581 -10.574 1.00 69.69 410 GLU A CA 1
ATOM 3294 C C . GLU A 1 410 ? 10.459 15.589 -9.427 1.00 69.69 410 GLU A C 1
ATOM 3296 O O . GLU A 1 410 ? 11.595 16.012 -9.172 1.00 69.69 410 GLU A O 1
ATOM 3301 N N . ARG A 1 411 ? 9.399 16.101 -8.795 1.00 75.25 411 ARG A N 1
ATOM 3302 C CA . ARG A 1 411 ? 9.488 17.051 -7.678 1.00 75.25 411 ARG A CA 1
ATOM 3303 C C . ARG A 1 411 ? 8.641 16.543 -6.520 1.00 75.25 411 ARG A C 1
ATOM 3305 O O . ARG A 1 411 ? 7.590 15.951 -6.769 1.00 75.25 411 ARG A O 1
ATOM 3312 N N . PRO A 1 412 ? 9.051 16.810 -5.270 1.00 83.94 412 PRO A N 1
ATOM 3313 C CA . PRO A 1 412 ? 8.205 16.548 -4.121 1.00 83.94 412 PRO A CA 1
ATOM 3314 C C . PRO A 1 412 ? 6.874 17.282 -4.230 1.00 83.94 412 PRO A C 1
ATOM 3316 O O . PRO A 1 412 ? 6.814 18.404 -4.738 1.00 83.94 412 PRO A O 1
ATOM 3319 N N . THR A 1 413 ? 5.835 16.681 -3.655 1.00 86.75 413 THR A N 1
ATOM 3320 C CA . THR A 1 413 ? 4.492 17.264 -3.656 1.00 86.75 413 THR A CA 1
ATOM 3321 C C . THR A 1 413 ? 4.489 18.664 -3.063 1.00 86.75 413 THR A C 1
ATOM 3323 O O . THR A 1 413 ? 5.068 18.889 -1.991 1.00 86.75 413 THR A O 1
ATOM 3326 N N . SER A 1 414 ? 3.802 19.581 -3.738 1.00 88.25 414 SER A N 1
ATOM 3327 C CA . SER A 1 414 ? 3.750 20.998 -3.364 1.00 88.25 414 SER A CA 1
ATOM 3328 C C . SER A 1 414 ? 2.388 21.458 -2.829 1.00 88.25 414 SER A C 1
ATOM 3330 O O . SER A 1 414 ? 2.276 22.564 -2.295 1.00 88.25 414 SER A O 1
ATOM 3332 N N . ASP A 1 415 ? 1.372 20.599 -2.914 1.00 90.50 415 ASP A N 1
ATOM 3333 C CA . ASP A 1 415 ? -0.008 20.886 -2.538 1.00 90.50 415 ASP A CA 1
ATOM 3334 C C . ASP A 1 415 ? -0.704 19.677 -1.881 1.00 90.50 415 ASP A C 1
ATOM 3336 O O . ASP A 1 415 ? -0.250 18.531 -1.958 1.00 90.50 415 ASP A O 1
ATOM 3340 N N . TRP A 1 416 ? -1.842 19.929 -1.227 1.00 91.69 416 TRP A N 1
ATOM 3341 C CA . TRP A 1 416 ? -2.591 18.904 -0.493 1.00 91.69 416 TRP A CA 1
ATOM 3342 C C . TRP A 1 416 ? -3.243 17.844 -1.385 1.00 91.69 416 TRP A C 1
ATOM 3344 O O . TRP A 1 416 ? -3.385 16.698 -0.950 1.00 91.69 416 TRP A O 1
ATOM 3354 N N . HIS A 1 417 ? -3.627 18.185 -2.617 1.00 90.25 417 HIS A N 1
ATOM 3355 C CA . HIS A 1 417 ? -4.211 17.216 -3.534 1.00 90.25 417 HIS A CA 1
ATOM 3356 C C . HIS A 1 417 ? -3.166 16.192 -3.959 1.00 90.25 417 HIS A C 1
ATOM 3358 O O . HIS A 1 417 ? -3.428 14.994 -3.842 1.00 90.25 417 HIS A O 1
ATOM 3364 N N . SER A 1 418 ? -1.978 16.641 -4.362 1.00 89.50 418 SER A N 1
ATOM 3365 C CA . SER A 1 418 ? -0.850 15.766 -4.699 1.00 89.50 418 SER A CA 1
ATOM 3366 C C . SER A 1 418 ? -0.362 14.983 -3.475 1.00 89.50 418 SER A C 1
ATOM 3368 O O . SER A 1 418 ? -0.141 13.775 -3.566 1.00 89.50 418 SER A O 1
ATOM 3370 N N . TYR A 1 419 ? -0.306 15.615 -2.294 1.00 92.25 419 TYR A N 1
ATOM 3371 C CA . TYR A 1 419 ? 0.103 14.963 -1.042 1.00 92.25 419 TYR A CA 1
ATOM 3372 C C . TYR A 1 419 ? -0.765 13.753 -0.664 1.00 92.25 419 TYR A C 1
ATOM 3374 O O . TYR A 1 419 ? -0.251 12.717 -0.235 1.00 92.25 419 TYR A O 1
ATOM 3382 N N . PHE A 1 420 ? -2.084 13.871 -0.851 1.00 92.50 420 PHE A N 1
ATOM 3383 C CA . PHE A 1 420 ? -3.044 12.788 -0.625 1.00 92.50 420 PHE A CA 1
ATOM 3384 C C . PHE A 1 420 ? -3.384 11.992 -1.893 1.00 92.50 420 PHE A C 1
ATOM 3386 O O . PHE A 1 420 ? -4.288 11.158 -1.854 1.00 92.50 420 PHE A O 1
ATOM 3393 N N . GLY A 1 421 ? -2.669 12.201 -3.003 1.00 90.00 421 GLY A N 1
ATOM 3394 C CA . GLY A 1 421 ? -2.839 11.456 -4.254 1.00 90.00 421 GLY A CA 1
ATOM 3395 C C . GLY A 1 421 ? -4.162 11.711 -4.989 1.00 90.00 421 GLY A C 1
ATOM 3396 O O . GLY A 1 421 ? -4.582 10.888 -5.804 1.00 90.00 421 GLY A O 1
ATOM 3397 N N . THR A 1 422 ? -4.872 12.785 -4.631 1.00 89.94 422 THR A N 1
ATOM 3398 C CA . THR A 1 422 ? -6.198 13.154 -5.162 1.00 89.94 422 THR A CA 1
ATOM 3399 C C . THR A 1 422 ? -6.151 14.184 -6.289 1.00 89.94 422 THR A C 1
ATOM 3401 O O . THR A 1 422 ? -7.192 14.487 -6.878 1.00 89.94 422 THR A O 1
ATOM 3404 N N . GLY A 1 423 ? -4.962 14.721 -6.571 1.00 82.00 423 GLY A N 1
ATOM 3405 C CA . GLY A 1 423 ? -4.720 15.687 -7.638 1.00 82.00 423 GLY A CA 1
ATOM 3406 C C . GLY A 1 423 ? -4.763 15.067 -9.032 1.00 82.00 423 GLY A C 1
ATOM 3407 O O . GLY A 1 423 ? -5.077 13.890 -9.197 1.00 82.00 423 GLY A O 1
ATOM 3408 N N . THR A 1 424 ? -4.445 15.887 -10.034 1.00 74.06 424 THR A N 1
ATOM 3409 C CA . THR A 1 424 ? -4.511 15.521 -11.460 1.00 74.06 424 THR A CA 1
ATOM 3410 C C . THR A 1 424 ? -3.177 15.674 -12.197 1.00 74.06 424 THR A C 1
ATOM 3412 O O . THR A 1 424 ? -3.137 15.477 -13.406 1.00 74.06 424 THR A O 1
ATOM 3415 N N . THR A 1 425 ? -2.099 16.090 -11.520 1.00 66.62 425 THR A N 1
ATOM 3416 C CA . THR A 1 425 ? -0.860 16.543 -12.186 1.00 66.62 425 THR A CA 1
ATOM 3417 C C . THR A 1 425 ? 0.413 15.832 -11.735 1.00 66.62 425 THR A C 1
ATOM 3419 O O . THR A 1 425 ? 1.228 15.503 -12.588 1.00 66.62 425 THR A O 1
ATOM 3422 N N . GLU A 1 426 ? 0.611 15.602 -10.434 1.00 68.75 426 GLU A N 1
ATOM 3423 C CA . GLU A 1 426 ? 1.850 15.001 -9.911 1.00 68.75 426 GLU A CA 1
ATOM 3424 C C . GLU A 1 426 ? 1.622 13.542 -9.501 1.00 68.75 426 GLU A C 1
ATOM 3426 O O . GLU A 1 426 ? 1.995 12.609 -10.208 1.00 68.75 426 GLU A O 1
ATOM 3431 N N . ILE A 1 427 ? 0.961 13.339 -8.360 1.00 74.31 427 ILE A N 1
ATOM 3432 C CA . ILE A 1 427 ? 0.672 12.017 -7.810 1.00 74.31 427 ILE A CA 1
ATOM 3433 C C . ILE A 1 427 ? -0.833 11.791 -7.878 1.00 74.31 427 ILE A C 1
ATOM 3435 O O . ILE A 1 427 ? -1.602 12.406 -7.139 1.00 74.31 427 ILE A O 1
ATOM 3439 N N . THR A 1 428 ? -1.251 10.881 -8.759 1.00 82.06 428 THR A N 1
ATOM 3440 C CA . THR A 1 428 ? -2.667 10.565 -9.012 1.00 82.06 428 THR A CA 1
ATOM 3441 C C . THR A 1 428 ? -3.038 9.158 -8.540 1.00 82.06 428 THR A C 1
ATOM 3443 O O . THR A 1 428 ? -3.730 8.404 -9.215 1.00 82.06 428 THR A O 1
ATOM 3446 N N . ALA A 1 429 ? -2.588 8.778 -7.340 1.00 85.06 429 ALA A N 1
ATOM 3447 C CA . ALA A 1 429 ? -2.751 7.421 -6.804 1.00 85.06 429 ALA A CA 1
ATOM 3448 C C . ALA A 1 429 ? -4.212 6.936 -6.705 1.00 85.06 429 ALA A C 1
ATOM 3450 O O . ALA A 1 429 ? -4.454 5.729 -6.636 1.00 85.06 429 ALA A O 1
ATOM 3451 N N . TRP A 1 430 ? -5.178 7.860 -6.676 1.00 87.06 430 TRP A N 1
ATOM 3452 C CA . TRP A 1 430 ? -6.606 7.548 -6.611 1.00 87.06 430 TRP A CA 1
ATOM 3453 C C . TRP A 1 430 ? -7.348 7.708 -7.940 1.00 87.06 430 TRP A C 1
ATOM 3455 O O . TRP A 1 430 ? -8.554 7.494 -7.962 1.00 87.06 430 TRP A O 1
ATOM 3465 N N . GLU A 1 431 ? -6.695 8.055 -9.045 1.00 82.81 431 GLU A N 1
ATOM 3466 C CA . GLU A 1 431 ? -7.309 8.034 -10.376 1.00 82.81 431 GLU A CA 1
ATOM 3467 C C . GLU A 1 431 ? -7.457 6.551 -10.770 1.00 82.81 431 GLU A C 1
ATOM 3469 O O . GLU A 1 431 ? -6.488 5.803 -10.674 1.00 82.81 431 GLU A O 1
ATOM 3474 N N . PRO A 1 432 ? -8.660 6.011 -11.039 1.00 81.94 432 PRO A N 1
ATOM 3475 C CA . PRO A 1 432 ? -9.859 6.666 -11.576 1.00 81.94 432 PRO A CA 1
ATOM 3476 C C . PRO A 1 432 ? -10.956 7.026 -10.551 1.00 81.94 432 PRO A C 1
ATOM 3478 O O . PRO A 1 432 ? -12.004 7.550 -10.916 1.00 81.94 432 PRO A O 1
ATOM 3481 N N . PHE A 1 433 ? -10.779 6.723 -9.265 1.00 85.38 433 PHE A N 1
ATOM 3482 C CA . PHE A 1 433 ? -11.776 7.009 -8.227 1.00 85.38 433 PHE A CA 1
ATOM 3483 C C . PHE A 1 433 ? -12.005 8.512 -8.010 1.00 85.38 433 PHE A C 1
ATOM 3485 O O . PHE A 1 433 ? -13.132 8.913 -7.739 1.00 85.38 433 PHE A O 1
ATOM 3492 N N . THR A 1 434 ? -10.981 9.355 -8.149 1.00 88.75 434 THR A N 1
ATOM 3493 C CA . THR A 1 434 ? -11.115 10.814 -7.972 1.00 88.75 434 THR A CA 1
ATOM 3494 C C . THR A 1 434 ? -11.691 11.541 -9.179 1.00 88.75 434 THR A C 1
ATOM 3496 O O . THR A 1 434 ? -12.287 12.606 -9.012 1.00 88.75 434 THR A O 1
ATOM 3499 N N . GLU A 1 435 ? -11.595 10.954 -10.374 1.00 87.00 435 GLU A N 1
ATOM 3500 C CA . GLU A 1 435 ? -12.086 11.544 -11.624 1.00 87.00 435 GLU A CA 1
ATOM 3501 C C . GLU A 1 435 ? -13.588 11.852 -11.547 1.00 87.00 435 GLU A C 1
ATOM 3503 O O . GLU A 1 435 ? -14.027 12.943 -11.909 1.00 87.00 435 GLU A O 1
ATOM 3508 N N . ILE A 1 436 ? -14.383 10.940 -10.972 1.00 88.50 436 ILE A N 1
ATOM 3509 C CA . ILE A 1 436 ? -15.827 11.154 -10.815 1.00 88.50 436 ILE A CA 1
ATOM 3510 C C . ILE A 1 436 ? -16.143 12.332 -9.888 1.00 88.50 436 ILE A C 1
ATOM 3512 O O . ILE A 1 436 ? -17.142 13.022 -10.100 1.00 88.50 436 ILE A O 1
ATOM 3516 N N . PHE A 1 437 ? -15.306 12.595 -8.880 1.00 91.19 437 PHE A N 1
ATOM 3517 C CA . PHE A 1 437 ? -15.506 13.717 -7.965 1.00 91.19 437 PHE A CA 1
ATOM 3518 C C . PHE A 1 437 ? -15.122 15.040 -8.613 1.00 91.19 437 PHE A C 1
ATOM 3520 O O . PHE A 1 437 ? -15.873 16.005 -8.488 1.00 91.19 437 PHE A O 1
ATOM 3527 N N . TRP A 1 438 ? -14.014 15.070 -9.357 1.00 89.44 438 TRP A N 1
ATOM 3528 C CA . TRP A 1 438 ? -13.617 16.232 -10.153 1.00 89.44 438 TRP A CA 1
ATOM 3529 C C . TRP A 1 438 ? -14.643 16.558 -11.236 1.00 89.44 438 TRP A C 1
ATOM 3531 O O . TRP A 1 438 ? -15.045 17.707 -11.390 1.00 89.44 438 TRP A O 1
ATOM 3541 N N . PHE A 1 439 ? -15.154 15.546 -11.936 1.00 90.62 439 PHE A N 1
ATOM 3542 C CA . PHE A 1 439 ? -16.240 15.738 -12.890 1.00 90.62 439 PHE A CA 1
ATOM 3543 C C . PHE A 1 439 ? -17.496 16.284 -12.201 1.00 90.62 439 PHE A C 1
ATOM 3545 O O . PHE A 1 439 ? -18.092 17.259 -12.662 1.00 90.62 439 PHE A O 1
ATOM 3552 N N . SER A 1 440 ? -17.870 15.697 -11.059 1.00 91.44 440 SER A N 1
ATOM 3553 C CA . SER A 1 440 ? -19.073 16.087 -10.323 1.00 91.44 440 SER A CA 1
ATOM 3554 C C . SER A 1 440 ? -18.973 17.483 -9.695 1.00 91.44 440 SER A C 1
ATOM 3556 O O . SER A 1 440 ? -19.994 18.153 -9.530 1.00 91.44 440 SER A O 1
ATOM 3558 N N . SER A 1 441 ? -17.764 17.952 -9.366 1.00 91.94 441 SER A N 1
ATOM 3559 C CA . SER A 1 441 ? -17.545 19.266 -8.745 1.00 91.94 441 SER A CA 1
ATOM 3560 C C . SER A 1 441 ? -17.966 20.412 -9.671 1.00 91.94 441 SER A C 1
ATOM 3562 O O . SER A 1 441 ? -18.438 21.451 -9.200 1.00 91.94 441 SER A O 1
ATOM 3564 N N . ASN A 1 442 ? -17.920 20.194 -10.990 1.00 90.31 442 ASN A N 1
ATOM 3565 C CA . ASN A 1 442 ? -18.393 21.153 -11.986 1.00 90.31 442 ASN A CA 1
ATOM 3566 C C . ASN A 1 442 ? -19.897 21.445 -11.862 1.00 90.31 442 ASN A C 1
ATOM 3568 O O . ASN A 1 442 ? -20.316 22.576 -12.114 1.00 90.31 442 ASN A O 1
ATOM 3572 N N . TYR A 1 443 ? -20.707 20.483 -11.401 1.00 92.69 443 TYR A N 1
ATOM 3573 C CA . TYR A 1 443 ? -22.140 20.701 -11.167 1.00 92.69 443 TYR A CA 1
ATOM 3574 C C . TYR A 1 443 ? -22.429 21.563 -9.933 1.00 92.69 443 TYR A C 1
ATOM 3576 O O . TYR A 1 443 ? -23.522 22.111 -9.824 1.00 92.69 443 TYR A O 1
ATOM 3584 N N . LEU A 1 444 ? -21.461 21.739 -9.024 1.00 92.38 444 LEU A N 1
ATOM 3585 C CA . LEU A 1 444 ? -21.591 22.648 -7.878 1.00 92.38 444 LEU A CA 1
ATOM 3586 C C . LEU A 1 444 ? -21.211 24.096 -8.212 1.00 92.38 444 LEU A C 1
ATOM 3588 O O . LEU A 1 444 ? -21.384 24.981 -7.373 1.00 92.38 444 LEU A O 1
ATOM 3592 N N . ARG A 1 445 ? -20.743 24.377 -9.436 1.00 90.69 445 ARG A N 1
ATOM 3593 C CA . ARG A 1 445 ? -20.381 25.732 -9.879 1.00 90.69 445 ARG A CA 1
ATOM 3594 C C . ARG A 1 445 ? -21.496 26.778 -9.712 1.00 90.69 445 ARG A C 1
ATOM 3596 O O . ARG A 1 445 ? -21.154 27.890 -9.316 1.00 90.69 445 ARG A O 1
ATOM 3603 N N . PRO A 1 446 ? -22.790 26.475 -9.951 1.00 92.38 446 PRO A N 1
ATOM 3604 C CA . PRO A 1 446 ? -23.871 27.432 -9.705 1.00 92.38 446 PRO A CA 1
ATOM 3605 C C . PRO A 1 446 ? -24.085 27.763 -8.219 1.00 92.38 446 PRO A C 1
ATOM 3607 O O . PRO A 1 446 ? -24.528 28.862 -7.907 1.00 92.38 446 PRO A O 1
ATOM 3610 N N . LEU A 1 447 ? -23.781 26.828 -7.309 1.00 90.19 447 LEU A N 1
ATOM 3611 C CA . LEU A 1 447 ? -23.973 26.995 -5.861 1.00 90.19 447 LEU A CA 1
ATOM 3612 C C . LEU A 1 447 ? -22.771 27.661 -5.180 1.00 90.19 447 LEU A C 1
ATOM 3614 O O . LEU A 1 447 ? -22.941 28.430 -4.240 1.00 90.19 447 LEU A O 1
ATOM 3618 N N . LEU A 1 448 ? -21.561 27.369 -5.656 1.00 89.00 448 LEU A N 1
ATOM 3619 C CA . LEU A 1 448 ? -20.306 27.932 -5.160 1.00 89.00 448 LEU A CA 1
ATOM 3620 C C . LEU A 1 448 ? -19.580 28.627 -6.317 1.00 89.00 448 LEU A C 1
ATOM 3622 O O . LEU A 1 448 ? -18.666 28.026 -6.880 1.00 89.00 448 LEU A O 1
ATOM 3626 N N . PRO A 1 449 ? -19.983 29.839 -6.741 1.00 86.25 449 PRO A N 1
ATOM 3627 C CA . PRO A 1 449 ? -19.367 30.534 -7.874 1.00 86.25 449 PRO A CA 1
ATOM 3628 C C . PRO A 1 449 ? -17.934 31.004 -7.555 1.00 86.25 449 PRO A C 1
ATOM 3630 O O . PRO A 1 449 ? -17.586 31.188 -6.396 1.00 86.25 449 PRO A O 1
ATOM 3633 N N . GLY A 1 450 ? -17.104 31.196 -8.590 1.00 85.38 450 GLY A N 1
ATOM 3634 C CA . GLY A 1 450 ? -15.699 31.636 -8.463 1.00 85.38 450 GLY A CA 1
ATOM 3635 C C . GLY A 1 450 ? -14.690 30.623 -9.016 1.00 85.38 450 GLY A C 1
ATOM 3636 O O . GLY A 1 450 ? -14.892 29.415 -8.902 1.00 85.38 450 GLY A O 1
ATOM 3637 N N . ALA A 1 451 ? -13.637 31.081 -9.693 1.00 79.44 451 ALA A N 1
ATOM 3638 C CA . ALA A 1 451 ? -12.587 30.186 -10.204 1.00 79.44 451 ALA A CA 1
ATOM 3639 C C . ALA A 1 451 ? -11.678 29.663 -9.077 1.00 79.44 451 ALA A C 1
ATOM 3641 O O . ALA A 1 451 ? -11.180 28.548 -9.157 1.00 79.44 451 ALA A O 1
ATOM 3642 N N . ASP A 1 452 ? -11.546 30.445 -8.007 1.00 86.12 452 ASP A N 1
ATOM 3643 C CA . ASP A 1 452 ? -10.849 30.125 -6.761 1.00 86.12 452 ASP A CA 1
ATOM 3644 C C . ASP A 1 452 ? -11.530 29.010 -5.954 1.00 86.12 452 ASP A C 1
ATOM 3646 O O . ASP A 1 452 ? -10.874 28.361 -5.154 1.00 86.12 452 ASP A O 1
ATOM 3650 N N . LYS A 1 453 ? -12.825 28.750 -6.194 1.00 86.31 453 LYS A N 1
ATOM 3651 C CA . LYS A 1 453 ? -13.627 27.748 -5.468 1.00 86.31 453 LYS A CA 1
ATOM 3652 C C . LYS A 1 453 ? -13.519 26.317 -5.991 1.00 86.31 453 LYS A C 1
ATOM 3654 O O . LYS A 1 453 ? -14.413 25.503 -5.754 1.00 86.31 453 LYS A O 1
ATOM 3659 N N . TYR A 1 454 ? -12.496 26.018 -6.785 1.00 85.12 454 TYR A N 1
ATOM 3660 C CA . TYR A 1 454 ? -12.354 24.710 -7.423 1.00 85.12 454 TYR A CA 1
ATOM 3661 C C . TYR A 1 454 ? -12.181 23.588 -6.386 1.00 85.12 454 TYR A C 1
ATOM 3663 O O . TYR A 1 454 ? -12.917 22.596 -6.424 1.00 85.12 454 TYR A O 1
ATOM 3671 N N . ASP A 1 455 ? -11.313 23.806 -5.400 1.00 87.25 455 ASP A N 1
ATOM 3672 C CA . ASP A 1 455 ? -11.005 22.830 -4.355 1.00 87.25 455 ASP A CA 1
ATOM 3673 C C . ASP A 1 455 ? -12.188 22.649 -3.394 1.00 87.25 455 ASP A C 1
ATOM 3675 O O . ASP A 1 455 ? -12.574 21.523 -3.075 1.00 87.25 455 ASP A O 1
ATOM 3679 N N . GLU A 1 456 ? -12.853 23.735 -2.977 1.00 90.38 456 GLU A N 1
ATOM 3680 C CA . GLU A 1 456 ? -14.019 23.650 -2.090 1.00 90.38 456 GLU A CA 1
ATOM 3681 C C . GLU A 1 456 ? -15.166 22.861 -2.724 1.00 90.38 456 GLU A C 1
ATOM 3683 O O . GLU A 1 456 ? -15.835 22.090 -2.032 1.00 90.38 456 GLU A O 1
ATOM 3688 N N . ARG A 1 457 ? -15.387 22.997 -4.040 1.00 92.69 457 ARG A N 1
ATOM 3689 C CA . ARG A 1 457 ? -16.383 22.183 -4.754 1.00 92.69 457 ARG A CA 1
ATOM 3690 C C . ARG A 1 457 ? -16.002 20.707 -4.745 1.00 92.69 457 ARG A C 1
ATOM 3692 O O . ARG A 1 457 ? -16.876 19.867 -4.546 1.00 92.69 457 ARG A O 1
ATOM 3699 N N . PHE A 1 458 ? -14.728 20.381 -4.949 1.00 91.06 458 PHE A N 1
ATOM 3700 C CA . PHE A 1 458 ? -14.251 19.000 -4.899 1.00 91.06 458 PHE A CA 1
ATOM 3701 C C . PHE A 1 458 ? -14.458 18.378 -3.515 1.00 91.06 458 PHE A C 1
ATOM 3703 O O . PHE A 1 458 ? -15.079 17.317 -3.401 1.00 91.06 458 PHE A O 1
ATOM 3710 N N . TYR A 1 459 ? -14.040 19.066 -2.449 1.00 91.31 459 TYR A N 1
ATOM 3711 C CA . TYR A 1 459 ? -14.258 18.593 -1.083 1.00 91.31 459 TYR A CA 1
ATOM 3712 C C . TYR A 1 459 ? -15.749 18.484 -0.740 1.00 91.31 459 TYR A C 1
ATOM 3714 O O . TYR A 1 459 ? -16.157 17.507 -0.110 1.00 91.31 459 TYR A O 1
ATOM 3722 N N . ALA A 1 460 ? -16.588 19.419 -1.202 1.00 92.31 460 ALA A N 1
ATOM 3723 C CA . ALA A 1 460 ? -18.036 19.341 -1.019 1.00 92.31 460 ALA A CA 1
ATOM 3724 C C . ALA A 1 460 ? -18.630 18.083 -1.674 1.00 92.31 460 ALA A C 1
ATOM 3726 O O . ALA A 1 460 ? -19.423 17.381 -1.044 1.00 92.31 460 ALA A O 1
ATOM 3727 N N . VAL A 1 461 ? -18.211 17.744 -2.898 1.00 93.56 461 VAL A N 1
ATOM 3728 C CA . VAL A 1 461 ? -18.619 16.497 -3.559 1.00 93.56 461 VAL A CA 1
ATOM 3729 C C . VAL A 1 461 ? -18.162 15.275 -2.766 1.00 93.56 461 VAL A C 1
ATOM 3731 O O . VAL A 1 461 ? -18.979 14.388 -2.514 1.00 93.56 461 VAL A O 1
ATOM 3734 N N . ILE A 1 462 ? -16.902 15.223 -2.322 1.00 92.12 462 ILE A N 1
ATOM 3735 C CA . ILE A 1 462 ? -16.404 14.108 -1.501 1.00 92.12 462 ILE A CA 1
ATOM 3736 C C . ILE A 1 462 ? -17.257 13.937 -0.245 1.00 92.12 462 ILE A C 1
ATOM 3738 O O . ILE A 1 462 ? -17.644 12.813 0.083 1.00 92.12 462 ILE A O 1
ATOM 3742 N N . VAL A 1 463 ? -17.591 15.029 0.446 1.00 92.56 463 VAL A N 1
ATOM 3743 C CA . VAL A 1 463 ? -18.446 14.989 1.639 1.00 92.56 463 VAL A CA 1
ATOM 3744 C C . VAL A 1 463 ? -19.834 14.452 1.292 1.00 92.56 463 VAL A C 1
ATOM 3746 O O . VAL A 1 463 ? -20.309 13.549 1.978 1.00 92.56 463 VAL A O 1
ATOM 3749 N N . ILE A 1 464 ? -20.460 14.923 0.208 1.00 93.06 464 ILE A N 1
ATOM 3750 C CA . ILE A 1 464 ? -21.777 14.441 -0.240 1.00 93.06 464 ILE A CA 1
ATOM 3751 C C . ILE A 1 464 ? -21.744 12.932 -0.516 1.00 93.06 464 ILE A C 1
ATOM 3753 O O . ILE A 1 464 ? -22.578 12.192 0.009 1.00 93.06 464 ILE A O 1
ATOM 3757 N N . PHE A 1 465 ? -20.765 12.454 -1.287 1.00 92.25 465 PHE A N 1
ATOM 3758 C CA . PHE A 1 465 ? -20.624 11.030 -1.604 1.00 92.25 465 PHE A CA 1
ATOM 3759 C C . PHE A 1 465 ? -20.304 10.190 -0.366 1.00 92.25 465 PHE A C 1
ATOM 3761 O O . PHE A 1 465 ? -20.831 9.087 -0.220 1.00 92.25 465 PHE A O 1
ATOM 3768 N N . THR A 1 466 ? -19.493 10.713 0.553 1.00 91.44 466 THR A N 1
ATOM 3769 C CA . THR A 1 466 ? -19.158 10.040 1.814 1.00 91.44 466 THR A CA 1
ATOM 3770 C C . THR A 1 466 ? -20.387 9.914 2.709 1.00 91.44 466 THR A C 1
ATOM 3772 O O . THR A 1 466 ? -20.656 8.831 3.224 1.00 91.44 466 THR A O 1
ATOM 3775 N N . VAL A 1 467 ? -21.177 10.983 2.854 1.00 92.56 467 VAL A N 1
ATOM 3776 C CA . VAL A 1 467 ? -22.431 10.975 3.623 1.00 92.56 467 VAL A CA 1
ATOM 3777 C C . VAL A 1 467 ? -23.439 10.018 2.990 1.00 92.56 467 VAL A C 1
ATOM 3779 O O . VAL A 1 467 ? -24.017 9.187 3.689 1.00 92.56 467 VAL A O 1
ATOM 3782 N N . PHE A 1 468 ? -23.610 10.067 1.669 1.00 92.75 468 PHE A N 1
ATOM 3783 C CA . PHE A 1 468 ? -24.501 9.156 0.954 1.00 92.75 468 PHE A CA 1
ATOM 3784 C C . PHE A 1 468 ? -24.070 7.689 1.111 1.00 92.75 468 PHE A C 1
ATOM 3786 O O . PHE A 1 468 ? -24.882 6.834 1.470 1.00 92.75 468 PHE A O 1
ATOM 3793 N N . GLY A 1 469 ? -22.779 7.398 0.931 1.00 90.19 469 GLY A N 1
ATOM 3794 C CA . GLY A 1 469 ? -22.206 6.071 1.153 1.00 90.19 469 GLY A CA 1
ATOM 3795 C C . GLY A 1 469 ? -22.396 5.590 2.592 1.00 90.19 469 GLY A C 1
ATOM 3796 O O . GLY A 1 469 ? -22.806 4.451 2.817 1.00 90.19 469 GLY A O 1
ATOM 3797 N N . PHE A 1 470 ? -22.193 6.473 3.573 1.00 89.12 470 PHE A N 1
ATOM 3798 C CA . PHE A 1 470 ? -22.421 6.180 4.985 1.00 89.12 470 PHE A CA 1
ATOM 3799 C C . PHE A 1 470 ? -23.887 5.829 5.270 1.00 89.12 470 PHE A C 1
ATOM 3801 O O . PHE A 1 470 ? -24.152 4.837 5.948 1.00 89.12 470 PHE A O 1
ATOM 3808 N N . ILE A 1 471 ? -24.841 6.581 4.710 1.00 90.50 471 ILE A N 1
ATOM 3809 C CA . ILE A 1 471 ? -26.280 6.306 4.832 1.00 90.50 471 ILE A CA 1
ATOM 3810 C C . ILE A 1 471 ? -26.619 4.932 4.233 1.00 90.50 471 ILE A C 1
ATOM 3812 O O . ILE A 1 471 ? -27.284 4.119 4.879 1.00 90.50 471 ILE A O 1
ATOM 3816 N N . LEU A 1 472 ? -26.116 4.618 3.035 1.00 89.19 472 LEU A N 1
ATOM 3817 C CA . LEU A 1 472 ? -26.324 3.305 2.411 1.00 89.19 472 LEU A CA 1
ATOM 3818 C C . LEU A 1 472 ? -25.749 2.162 3.257 1.00 89.19 472 LEU A C 1
ATOM 3820 O O . LEU A 1 472 ? -26.375 1.105 3.411 1.00 89.19 472 LEU A O 1
ATOM 3824 N N . PHE A 1 473 ? -24.560 2.367 3.825 1.00 89.12 473 PHE A N 1
ATOM 3825 C CA . PHE A 1 473 ? -23.918 1.395 4.701 1.00 89.12 473 PHE A CA 1
ATOM 3826 C C . PHE A 1 473 ? -24.672 1.224 6.015 1.00 89.12 473 PHE A C 1
ATOM 3828 O O . PHE A 1 473 ? -24.783 0.093 6.491 1.00 89.12 473 PHE A O 1
ATOM 3835 N N . TRP A 1 474 ? -25.239 2.299 6.560 1.00 86.94 474 TRP A N 1
ATOM 3836 C CA . TRP A 1 474 ? -26.033 2.282 7.782 1.00 86.94 474 TRP A CA 1
ATOM 3837 C C . TRP A 1 474 ? -27.253 1.363 7.660 1.00 86.94 474 TRP A C 1
ATOM 3839 O O . TRP A 1 474 ? -27.449 0.479 8.500 1.00 86.94 474 TRP A O 1
ATOM 3849 N N . PHE A 1 475 ? -28.024 1.494 6.575 1.00 88.94 475 PHE A N 1
ATOM 3850 C CA . PHE A 1 475 ? -29.214 0.665 6.341 1.00 88.94 475 PHE A CA 1
ATOM 3851 C C . PHE A 1 475 ? -28.899 -0.831 6.187 1.00 88.94 475 PHE A C 1
ATOM 3853 O O . PHE A 1 475 ? -29.743 -1.674 6.481 1.00 88.94 475 PHE A O 1
ATOM 3860 N N . ASN A 1 476 ? -27.676 -1.182 5.779 1.00 87.88 476 ASN A N 1
ATOM 3861 C CA . ASN A 1 476 ? -27.247 -2.565 5.555 1.00 87.88 476 ASN A CA 1
ATOM 3862 C C . ASN A 1 476 ? -26.071 -2.996 6.447 1.00 87.88 476 ASN A C 1
ATOM 3864 O O . ASN A 1 476 ? -25.328 -3.910 6.078 1.00 87.88 476 ASN A O 1
ATOM 3868 N N . LYS A 1 477 ? -25.915 -2.385 7.633 1.00 86.00 477 LYS A N 1
ATOM 3869 C CA . LYS A 1 477 ? -24.692 -2.460 8.459 1.00 86.00 477 LYS A CA 1
ATOM 3870 C C . LYS A 1 477 ? -24.081 -3.858 8.579 1.00 86.00 477 LYS A C 1
ATOM 3872 O O . LYS A 1 477 ? -22.892 -4.030 8.344 1.00 86.00 477 LYS A O 1
ATOM 3877 N N . GLN A 1 478 ? -24.885 -4.880 8.886 1.00 84.69 478 GLN A N 1
ATOM 3878 C CA . GLN A 1 478 ? -24.379 -6.235 9.121 1.00 84.69 478 GLN A CA 1
ATOM 3879 C C . GLN A 1 478 ? -23.832 -6.866 7.837 1.00 84.69 478 GLN A C 1
ATOM 3881 O O . GLN A 1 478 ? -22.721 -7.397 7.831 1.00 84.69 478 GLN A O 1
ATOM 3886 N N . LYS A 1 479 ? -24.590 -6.760 6.737 1.00 87.00 479 LYS A N 1
ATOM 3887 C CA . LYS A 1 479 ? -24.177 -7.276 5.427 1.00 87.00 479 LYS A CA 1
ATOM 3888 C C . LYS A 1 479 ? -22.941 -6.532 4.924 1.00 87.00 479 LYS A C 1
ATOM 3890 O O . LYS A 1 479 ? -22.019 -7.169 4.423 1.00 87.00 479 LYS A O 1
ATOM 3895 N N . THR A 1 480 ? -22.906 -5.210 5.081 1.00 87.06 480 THR A N 1
ATOM 3896 C CA . THR A 1 480 ? -21.784 -4.364 4.659 1.00 87.06 480 THR A CA 1
ATOM 3897 C C . THR A 1 480 ? -20.509 -4.716 5.418 1.00 87.06 480 THR A C 1
ATOM 3899 O O . THR A 1 480 ? -19.518 -5.081 4.792 1.00 87.06 480 THR A O 1
ATOM 3902 N N . THR A 1 481 ? -20.537 -4.715 6.754 1.00 86.81 481 THR A N 1
ATOM 3903 C CA . THR A 1 481 ? -19.359 -5.035 7.577 1.00 86.81 481 THR A CA 1
ATOM 3904 C C . THR A 1 481 ? -18.818 -6.431 7.271 1.00 86.81 481 THR A C 1
ATOM 3906 O O . THR A 1 481 ? -17.606 -6.615 7.137 1.00 86.81 481 THR A O 1
ATOM 3909 N N . GLN A 1 482 ? -19.699 -7.421 7.092 1.00 87.88 482 GLN A N 1
ATOM 3910 C CA . GLN A 1 482 ? -19.288 -8.783 6.752 1.00 87.88 482 GLN A CA 1
ATOM 3911 C C . GLN A 1 482 ? -18.598 -8.852 5.382 1.00 87.88 482 GLN A C 1
ATOM 3913 O O . GLN A 1 482 ? -17.559 -9.500 5.254 1.00 87.88 482 GLN A O 1
ATOM 3918 N N . LYS A 1 483 ? -19.139 -8.161 4.370 1.00 91.00 483 LYS A N 1
ATOM 3919 C CA . LYS A 1 483 ? -18.561 -8.103 3.020 1.00 91.00 483 LYS A CA 1
ATOM 3920 C C . LYS A 1 483 ? -17.216 -7.374 3.001 1.00 91.00 483 LYS A C 1
ATOM 3922 O O . LYS A 1 483 ? -16.259 -7.921 2.468 1.00 91.00 483 LYS A O 1
ATOM 3927 N N . LEU A 1 484 ? -17.114 -6.205 3.640 1.00 90.81 484 LEU A N 1
ATOM 3928 C CA . LEU A 1 484 ? -15.860 -5.442 3.733 1.00 90.81 484 LEU A CA 1
ATOM 3929 C C . LEU A 1 484 ? -14.755 -6.242 4.435 1.00 90.81 484 LEU A C 1
ATOM 3931 O O . LEU A 1 484 ? -13.610 -6.250 3.986 1.00 90.81 484 LEU A O 1
ATOM 3935 N N . THR A 1 485 ? -15.111 -6.978 5.492 1.00 90.56 485 THR A N 1
ATOM 3936 C CA . THR A 1 485 ? -14.176 -7.862 6.205 1.00 90.56 485 THR A CA 1
ATOM 3937 C C . THR A 1 485 ? -13.690 -8.998 5.302 1.00 90.56 485 THR A C 1
ATOM 3939 O O . THR A 1 485 ? -12.492 -9.248 5.224 1.00 90.56 485 THR A O 1
ATOM 3942 N N . ARG A 1 486 ? -14.602 -9.671 4.583 1.00 90.81 486 ARG A N 1
ATOM 3943 C CA . ARG A 1 486 ? -14.268 -10.791 3.681 1.00 90.81 486 ARG A CA 1
ATOM 3944 C C . ARG A 1 486 ? -13.468 -10.378 2.447 1.00 90.81 486 ARG A C 1
ATOM 3946 O O . ARG A 1 486 ? -12.791 -11.224 1.869 1.00 90.81 486 ARG A O 1
ATOM 3953 N N . LEU A 1 487 ? -13.555 -9.113 2.044 1.00 93.25 487 LEU A N 1
ATOM 3954 C CA . LEU A 1 487 ? -12.783 -8.540 0.941 1.00 93.25 487 LEU A CA 1
ATOM 3955 C C . LEU A 1 487 ? -11.450 -7.923 1.397 1.00 93.25 487 LEU A C 1
ATOM 3957 O O . LEU A 1 487 ? -10.728 -7.391 0.563 1.00 93.25 487 LEU A O 1
ATOM 3961 N N . GLY A 1 488 ? -11.112 -7.976 2.692 1.00 92.81 488 GLY A N 1
ATOM 3962 C CA . GLY A 1 488 ? -9.863 -7.400 3.201 1.00 92.81 488 GLY A CA 1
ATOM 3963 C C . GLY A 1 488 ? -9.780 -5.882 3.012 1.00 92.81 488 GLY A C 1
ATOM 3964 O O . GLY A 1 488 ? -8.701 -5.344 2.803 1.00 92.81 488 GLY A O 1
ATOM 3965 N N . PHE A 1 489 ? -10.913 -5.179 3.068 1.00 94.38 489 PHE A N 1
ATOM 3966 C CA . PHE A 1 489 ? -10.977 -3.761 2.707 1.00 94.38 489 PHE A CA 1
ATOM 3967 C C . PHE A 1 489 ? -10.132 -2.860 3.620 1.00 94.38 489 PHE A C 1
ATOM 3969 O O . PHE A 1 489 ? -9.446 -1.962 3.147 1.00 94.38 489 PHE A O 1
ATOM 3976 N N . ILE A 1 490 ? -10.137 -3.131 4.929 1.00 95.38 490 ILE A N 1
ATOM 3977 C CA . ILE A 1 490 ? -9.362 -2.363 5.915 1.00 95.38 490 ILE A CA 1
ATOM 3978 C C . ILE A 1 490 ? -7.850 -2.448 5.669 1.00 95.38 490 ILE A C 1
ATOM 3980 O O . ILE A 1 490 ? -7.231 -1.391 5.560 1.00 95.38 490 ILE A O 1
ATOM 3984 N N . PRO A 1 491 ? -7.230 -3.643 5.564 1.00 96.88 491 PRO A N 1
ATOM 3985 C CA . PRO A 1 491 ? -5.800 -3.708 5.303 1.00 96.88 491 PRO A CA 1
ATOM 3986 C C . PRO A 1 491 ? -5.421 -3.125 3.938 1.00 96.88 491 PRO A C 1
ATOM 3988 O O . PRO A 1 491 ? -4.338 -2.562 3.832 1.00 96.88 491 PRO A O 1
ATOM 3991 N N . LEU A 1 492 ? -6.303 -3.190 2.931 1.00 96.62 492 LEU A N 1
ATOM 3992 C CA . LEU A 1 492 ? -6.073 -2.533 1.640 1.00 96.62 492 LEU A CA 1
ATOM 3993 C C . LEU A 1 492 ? -6.031 -1.007 1.773 1.00 96.62 492 LEU A C 1
ATOM 3995 O O . LEU A 1 492 ? -5.056 -0.418 1.331 1.00 96.62 492 LEU A O 1
ATOM 3999 N N . ILE A 1 493 ? -7.020 -0.382 2.426 1.00 95.62 493 ILE A N 1
ATOM 4000 C CA . ILE A 1 493 ? -7.040 1.078 2.641 1.00 95.62 493 ILE A CA 1
ATOM 4001 C C . ILE A 1 493 ? -5.853 1.537 3.484 1.00 95.62 493 ILE A C 1
ATOM 4003 O O . ILE A 1 493 ? -5.177 2.502 3.137 1.00 95.62 493 ILE A O 1
ATOM 4007 N N . ALA A 1 494 ? -5.614 0.871 4.615 1.00 97.44 494 ALA A N 1
ATOM 4008 C CA . ALA A 1 494 ? -4.526 1.244 5.508 1.00 97.44 494 ALA A CA 1
ATOM 4009 C C . ALA A 1 494 ? -3.168 1.057 4.816 1.00 97.44 494 ALA A C 1
ATOM 4011 O O . ALA A 1 494 ? -2.340 1.961 4.838 1.00 97.44 494 ALA A O 1
ATOM 4012 N N . GLY A 1 495 ? -2.964 -0.083 4.150 1.00 97.00 495 GLY A N 1
ATOM 4013 C CA . GLY A 1 495 ? -1.744 -0.377 3.407 1.00 97.00 495 GLY A CA 1
ATOM 4014 C C . GLY A 1 495 ? -1.496 0.605 2.264 1.00 97.00 495 GLY A C 1
ATOM 4015 O O . GLY A 1 495 ? -0.392 1.130 2.168 1.00 97.00 495 GLY A O 1
ATOM 4016 N N . SER A 1 496 ? -2.512 0.903 1.444 1.00 94.69 496 SER A N 1
ATOM 4017 C CA . SER A 1 496 ? -2.379 1.839 0.320 1.00 94.69 496 SER A CA 1
ATOM 4018 C C . SER A 1 496 ? -2.165 3.277 0.786 1.00 94.69 496 SER A C 1
ATOM 4020 O O . SER A 1 496 ? -1.343 3.984 0.214 1.00 94.69 496 SER A O 1
ATOM 4022 N N . GLY A 1 497 ? -2.850 3.709 1.850 1.00 95.56 497 GLY A N 1
ATOM 4023 C CA . GLY A 1 497 ? -2.661 5.036 2.435 1.00 95.56 497 GLY A CA 1
ATOM 4024 C C . GLY A 1 497 ? -1.264 5.218 3.031 1.00 95.56 497 GLY A C 1
ATOM 4025 O O . GLY A 1 497 ? -0.630 6.244 2.802 1.00 95.56 497 GLY A O 1
ATOM 4026 N N . ILE A 1 498 ? -0.753 4.209 3.745 1.00 96.50 498 ILE A N 1
ATOM 4027 C CA . ILE A 1 498 ? 0.610 4.239 4.297 1.00 96.50 498 ILE A CA 1
ATOM 4028 C C . ILE A 1 498 ? 1.641 4.215 3.169 1.00 96.50 498 ILE A C 1
ATOM 4030 O O . ILE A 1 498 ? 2.597 4.983 3.213 1.00 96.50 498 ILE A O 1
ATOM 4034 N N . GLN A 1 499 ? 1.440 3.376 2.150 1.00 94.94 499 GLN A N 1
ATOM 4035 C CA . GLN A 1 499 ? 2.310 3.334 0.979 1.00 94.94 499 GLN A CA 1
ATOM 4036 C C . GLN A 1 499 ? 2.353 4.697 0.284 1.00 94.94 499 GLN A C 1
ATOM 4038 O O . GLN A 1 499 ? 3.439 5.222 0.085 1.00 94.94 499 GLN A O 1
ATOM 4043 N N . LEU A 1 500 ? 1.205 5.308 -0.012 1.00 94.06 500 LEU A N 1
ATOM 4044 C CA . LEU A 1 500 ? 1.130 6.641 -0.612 1.00 94.06 500 LEU A CA 1
ATOM 4045 C C . LEU A 1 500 ? 1.899 7.684 0.210 1.00 94.06 500 LEU A C 1
ATOM 4047 O O . LEU A 1 500 ? 2.776 8.366 -0.317 1.00 94.06 500 LEU A O 1
ATOM 4051 N N . LEU A 1 501 ? 1.625 7.760 1.513 1.00 93.75 501 LEU A N 1
ATOM 4052 C CA . LEU A 1 501 ? 2.298 8.706 2.403 1.00 93.75 501 LEU A CA 1
ATOM 4053 C C . LEU A 1 501 ? 3.791 8.403 2.549 1.00 93.75 501 LEU A C 1
ATOM 4055 O O . LEU A 1 501 ? 4.569 9.315 2.784 1.00 93.75 501 LEU A O 1
ATOM 4059 N N . SER A 1 502 ? 4.230 7.159 2.357 1.00 92.00 502 SER A N 1
ATOM 4060 C CA . SER A 1 502 ? 5.660 6.831 2.345 1.00 92.00 502 SER A CA 1
ATOM 4061 C C . SER A 1 502 ? 6.419 7.434 1.159 1.00 92.00 502 SER A C 1
ATOM 4063 O O . SER A 1 502 ? 7.639 7.536 1.237 1.00 92.00 502 SER A O 1
ATOM 4065 N N . TYR A 1 503 ? 5.716 7.833 0.092 1.00 89.38 503 TYR A N 1
ATOM 4066 C CA . TYR A 1 503 ? 6.271 8.622 -1.008 1.00 89.38 503 TYR A CA 1
ATOM 4067 C C . TYR A 1 503 ? 6.137 10.118 -0.705 1.00 89.38 503 TYR A C 1
ATOM 4069 O O . TYR A 1 503 ? 7.128 10.847 -0.688 1.00 89.38 503 TYR A O 1
ATOM 4077 N N . THR A 1 504 ? 4.924 10.582 -0.395 1.00 90.81 504 THR A N 1
ATOM 4078 C CA . THR A 1 504 ? 4.647 12.025 -0.283 1.00 90.81 504 THR A CA 1
ATOM 4079 C C . THR A 1 504 ? 5.215 12.662 0.983 1.00 90.81 504 THR A C 1
ATOM 4081 O O . THR A 1 504 ? 5.582 13.832 0.978 1.00 90.81 504 THR A O 1
ATOM 4084 N N . ALA A 1 505 ? 5.369 11.902 2.070 1.00 91.06 505 ALA A N 1
ATOM 4085 C CA . ALA A 1 505 ? 5.935 12.398 3.322 1.00 91.06 505 ALA A CA 1
ATOM 4086 C C . ALA A 1 505 ? 7.470 12.364 3.370 1.00 91.06 505 ALA A C 1
ATOM 4088 O O . ALA A 1 505 ? 8.037 12.987 4.263 1.00 91.06 505 ALA A O 1
ATOM 4089 N N . THR A 1 506 ? 8.152 11.672 2.450 1.00 88.25 506 THR A N 1
ATOM 4090 C CA . THR A 1 506 ? 9.624 11.542 2.462 1.00 88.25 506 THR A CA 1
ATOM 4091 C C . THR A 1 506 ? 10.315 12.435 1.434 1.00 88.25 506 THR A C 1
ATOM 4093 O O . THR A 1 506 ? 11.416 12.097 1.005 1.00 88.25 506 THR A O 1
ATOM 4096 N N . ALA A 1 507 ? 9.657 13.513 0.988 1.00 82.19 507 ALA A N 1
ATOM 4097 C CA . ALA A 1 507 ? 10.145 14.388 -0.080 1.00 82.19 507 ALA A CA 1
ATOM 4098 C C . ALA A 1 507 ? 10.585 13.608 -1.335 1.00 82.19 507 ALA A C 1
ATOM 4100 O O . ALA A 1 507 ? 11.623 13.894 -1.916 1.00 82.19 507 ALA A O 1
ATOM 4101 N N . TYR A 1 508 ? 9.835 12.570 -1.714 1.00 80.50 508 TYR A N 1
ATOM 4102 C CA . TYR A 1 508 ? 10.150 11.782 -2.903 1.00 80.50 508 TYR A CA 1
ATOM 4103 C C . TYR A 1 508 ? 9.897 12.612 -4.166 1.00 80.50 508 TYR A C 1
ATOM 4105 O O . TYR A 1 508 ? 8.812 13.180 -4.301 1.00 80.50 508 TYR A O 1
ATOM 4113 N N . GLY A 1 509 ? 10.880 12.669 -5.065 1.00 64.69 509 GLY A N 1
ATOM 4114 C CA . GLY A 1 509 ? 10.855 13.443 -6.307 1.00 64.69 509 GLY A CA 1
ATOM 4115 C C . GLY A 1 509 ? 12.120 13.232 -7.122 1.00 64.69 509 GLY A C 1
ATOM 4116 O O . GLY A 1 509 ? 13.166 12.885 -6.540 1.00 64.69 509 GLY A O 1
#

Secondary structure (DSSP, 8-state):
---GGGGS-HHHHHHHHHHHHHHHHHHTS-TTHHHHHSS-SHHHHHHHHHHHHHHTTS-SBSSSSSB---S-HHHHHHHHHHHGGGGT-SSHHHHHHHHHHHHHHHHHHHHHHHHHHHHS-HHHHHHHHHHHHH-HHHIIIIISS-SSHHHHHHHHHHHHHHHHHHHHHHHHSPPPHHHHHHHHHHHHHHHHH-GGGHHHHHHHHHHHHTTTSTHHHHHHHHHHHHHHHHHHHHHHHHHHHHIIIIIHHHHHHHHHHHHHHHHHHHHHTTTTSSS-S-HHHHHHHHHHHHHHHHHHHHHHHHHHHHTT-SPP--TTHHHHHHHHHHHHHHHHHHHHHHHS-TT------HHHHHHHHHHHHHHHHHHHHHHHHHHHHHHHHHHHHHHS-SS-HHHHHHHHHHTSSS-SS-----SHHHHTT-SSSS--TTTTTTHHHHHHHGGGTTTS-SSTTHHHHHHHHHHHHHHHHHHHHHHTHHHHHHHHHHTTHHHHHHHHHHHHHHHHTTT--

pLDDT: mean 91.68, std 8.73, range [40.0, 98.62]